Protein AF-0000000076601749 (afdb_homodimer)

Structure (mmCIF, N/CA/C/O backbone):
data_AF-0000000076601749-model_v1
#
loop_
_entity.id
_entity.type
_entity.pdbx_description
1 polymer 'Carbohydrate kinase'
#
loop_
_atom_site.group_PDB
_atom_site.id
_atom_site.type_symbol
_atom_site.label_atom_id
_atom_site.label_alt_id
_atom_site.label_comp_id
_atom_site.label_asym_id
_atom_site.label_entity_id
_atom_site.label_seq_id
_atom_site.pdbx_PDB_ins_code
_atom_site.Cartn_x
_atom_site.Cartn_y
_atom_site.Cartn_z
_atom_site.occupancy
_atom_site.B_iso_or_equiv
_atom_site.auth_seq_id
_atom_site.auth_comp_id
_atom_site.auth_asym_id
_atom_site.auth_atom_id
_atom_site.pdbx_PDB_model_num
ATOM 1 N N . MET A 1 1 ? 11.117 25.188 12.609 1 96.69 1 MET A N 1
ATOM 2 C CA . MET A 1 1 ? 10.719 23.781 12.547 1 96.69 1 MET A CA 1
ATOM 3 C C . MET A 1 1 ? 10.68 23.297 11.102 1 96.69 1 MET A C 1
ATOM 5 O O . MET A 1 1 ? 10.219 24.016 10.211 1 96.69 1 MET A O 1
ATOM 9 N N . LYS A 1 2 ? 11.211 22.109 10.805 1 98.81 2 LYS A N 1
ATOM 10 C CA . LYS A 1 2 ? 11.086 21.391 9.531 1 98.81 2 LYS A CA 1
ATOM 11 C C . LYS A 1 2 ? 10.062 20.266 9.633 1 98.81 2 LYS A C 1
ATOM 13 O O . LYS A 1 2 ? 10.133 19.438 10.539 1 98.81 2 LYS A O 1
ATOM 18 N N . ILE A 1 3 ? 9.094 20.328 8.664 1 98.94 3 ILE A N 1
ATOM 19 C CA . ILE A 1 3 ? 8.039 19.328 8.758 1 98.94 3 ILE A CA 1
ATOM 20 C C . ILE A 1 3 ? 7.84 18.656 7.402 1 98.94 3 ILE A C 1
ATOM 22 O O . ILE A 1 3 ? 7.895 19.312 6.363 1 98.94 3 ILE A O 1
ATOM 26 N N . ILE A 1 4 ? 7.656 17.359 7.398 1 98.94 4 ILE A N 1
ATOM 27 C CA . ILE A 1 4 ? 7.246 16.578 6.234 1 98.94 4 ILE A CA 1
ATOM 28 C C . ILE A 1 4 ? 5.898 15.914 6.504 1 98.94 4 ILE A C 1
ATOM 30 O O . ILE A 1 4 ? 5.609 15.516 7.633 1 98.94 4 ILE A O 1
ATOM 34 N N . ALA A 1 5 ? 5.066 15.953 5.543 1 98.94 5 ALA A N 1
ATOM 35 C CA . ALA A 1 5 ? 3.826 15.18 5.629 1 98.94 5 ALA A CA 1
ATOM 36 C C . ALA A 1 5 ? 3.789 14.086 4.57 1 98.94 5 ALA A C 1
ATOM 38 O O . ALA A 1 5 ? 4.203 14.297 3.428 1 98.94 5 ALA A O 1
ATOM 39 N N . ILE A 1 6 ? 3.348 12.906 4.941 1 98.94 6 ILE A N 1
ATOM 40 C CA . ILE A 1 6 ? 3.213 11.758 4.051 1 98.94 6 ILE A CA 1
ATOM 41 C C . ILE A 1 6 ? 1.777 11.242 4.09 1 98.94 6 ILE A C 1
ATOM 43 O O . ILE A 1 6 ? 1.302 10.789 5.137 1 98.94 6 ILE A O 1
ATOM 47 N N . GLY A 1 7 ? 1.11 11.367 2.955 1 98.62 7 GLY A N 1
ATOM 48 C CA . GLY A 1 7 ? -0.257 10.875 3.008 1 98.62 7 GLY A CA 1
ATOM 49 C C . GLY A 1 7 ? -1.151 11.477 1.942 1 98.62 7 GLY A C 1
ATOM 50 O O . GLY A 1 7 ? -0.803 11.484 0.76 1 98.62 7 GLY A O 1
ATOM 51 N N . ASP A 1 8 ? -2.312 12.039 2.314 1 98.44 8 ASP A N 1
ATOM 52 C CA . ASP A 1 8 ? -3.42 12.242 1.386 1 98.44 8 ASP A CA 1
ATOM 53 C C . ASP A 1 8 ? -3.389 13.648 0.792 1 98.44 8 ASP A C 1
ATOM 55 O O . ASP A 1 8 ? -2.934 14.594 1.441 1 98.44 8 ASP A O 1
ATOM 59 N N . ASN A 1 9 ? -3.844 13.789 -0.402 1 98.62 9 ASN A N 1
ATOM 60 C CA . ASN A 1 9 ? -4.266 14.992 -1.105 1 98.62 9 ASN A CA 1
ATOM 61 C C . ASN A 1 9 ? -5.578 14.773 -1.853 1 98.62 9 ASN A C 1
ATOM 63 O O . ASN A 1 9 ? -5.824 13.688 -2.379 1 98.62 9 ASN A O 1
ATOM 67 N N . VAL A 1 10 ? -6.426 15.742 -1.809 1 98.12 10 VAL A N 1
ATOM 68 C CA . VAL A 1 10 ? -7.707 15.711 -2.51 1 98.12 10 VAL A CA 1
ATOM 69 C C . VAL A 1 10 ? -8.039 17.094 -3.047 1 98.12 10 VAL A C 1
ATOM 71 O O . VAL A 1 10 ? -7.297 18.062 -2.801 1 98.12 10 VAL A O 1
ATOM 74 N N . VAL A 1 11 ? -9.055 17.188 -3.836 1 97.88 11 VAL A N 1
ATOM 75 C CA . VAL A 1 11 ? -9.711 18.469 -4.102 1 97.88 11 VAL A CA 1
ATOM 76 C C . VAL A 1 11 ? -11.141 18.438 -3.568 1 97.88 11 VAL A C 1
ATOM 78 O O . VAL A 1 11 ? -11.898 17.5 -3.863 1 97.88 11 VAL A O 1
ATOM 81 N N . ASP A 1 12 ? -11.414 19.375 -2.781 1 96.69 12 ASP A N 1
ATOM 82 C CA . ASP A 1 12 ? -12.766 19.5 -2.25 1 96.69 12 ASP A CA 1
ATOM 83 C C . ASP A 1 12 ? -13.688 20.203 -3.252 1 96.69 12 ASP A C 1
ATOM 85 O O . ASP A 1 12 ? -13.492 21.375 -3.57 1 96.69 12 ASP A O 1
ATOM 89 N N . CYS A 1 13 ? -14.711 19.516 -3.699 1 97.06 13 CYS A N 1
ATOM 90 C CA . CYS A 1 13 ? -15.594 20.016 -4.746 1 97.06 13 CYS A CA 1
ATOM 91 C C . CYS A 1 13 ? -16.859 20.625 -4.148 1 97.06 13 CYS A C 1
ATOM 93 O O . CYS A 1 13 ? -17.719 19.906 -3.65 1 97.06 13 CYS A O 1
ATOM 95 N N . TYR A 1 14 ? -16.906 21.906 -4.285 1 94.94 14 TYR A N 1
ATOM 96 C CA . TYR A 1 14 ? -18.094 22.641 -3.852 1 94.94 14 TYR A CA 1
ATOM 97 C C . TYR A 1 14 ? -19.125 22.719 -4.965 1 94.94 14 TYR A C 1
ATOM 99 O O . TYR A 1 14 ? -19.062 23.594 -5.828 1 94.94 14 TYR A O 1
ATOM 107 N N . LEU A 1 15 ? -20.156 21.891 -4.816 1 92.88 15 LEU A N 1
ATOM 108 C CA . LEU A 1 15 ? -21.109 21.734 -5.902 1 92.88 15 LEU A CA 1
ATOM 109 C C . LEU A 1 15 ? -21.922 23 -6.113 1 92.88 15 LEU A C 1
ATOM 111 O O . LEU A 1 15 ? -22.219 23.375 -7.25 1 92.88 15 LEU A O 1
ATOM 115 N N . ASP A 1 16 ? -22.281 23.641 -5.055 1 90.44 16 ASP A N 1
ATOM 116 C CA . ASP A 1 16 ? -23.094 24.859 -5.137 1 90.44 16 ASP A CA 1
ATOM 117 C C . ASP A 1 16 ? -22.328 25.984 -5.82 1 90.44 16 ASP A C 1
ATOM 119 O O . ASP A 1 16 ? -22.922 26.844 -6.465 1 90.44 16 ASP A O 1
ATOM 123 N N . GLN A 1 17 ? -21.031 25.953 -5.703 1 93.56 17 GLN A N 1
ATOM 124 C CA . GLN A 1 17 ? -20.188 27 -6.273 1 93.56 17 GLN A CA 1
ATOM 125 C C . GLN A 1 17 ? -19.703 26.625 -7.676 1 93.56 17 GLN A C 1
ATOM 127 O O . GLN A 1 17 ? -19.25 27.484 -8.438 1 93.56 17 GLN A O 1
ATOM 132 N N . GLY A 1 18 ? -19.812 25.328 -7.98 1 95.44 18 GLY A N 1
ATOM 133 C CA . GLY A 1 18 ? -19.203 24.844 -9.211 1 95.44 18 GLY A CA 1
ATOM 134 C C . GLY A 1 18 ? -17.688 24.969 -9.219 1 95.44 18 GLY A C 1
ATOM 135 O O . GLY A 1 18 ? -17.078 25.172 -10.266 1 95.44 18 GLY A O 1
ATOM 136 N N . LYS A 1 19 ? -17.078 24.953 -8.016 1 97.19 19 LYS A N 1
ATOM 137 C CA . LYS A 1 19 ? -15.625 25.109 -7.859 1 97.19 19 LYS A CA 1
ATOM 138 C C . LYS A 1 19 ? -15.055 24.016 -6.957 1 97.19 19 LYS A C 1
ATOM 140 O O . LYS A 1 19 ? -15.797 23.375 -6.207 1 97.19 19 LYS A O 1
ATOM 145 N N . TYR A 1 20 ? -13.805 23.781 -7.195 1 97.75 20 TYR A N 1
ATOM 146 C CA . TYR A 1 20 ? -13.102 22.938 -6.242 1 97.75 20 TYR A CA 1
ATOM 147 C C . TYR A 1 20 ? -11.859 23.641 -5.695 1 97.75 20 TYR A C 1
ATOM 149 O O . TYR A 1 20 ? -11.359 24.578 -6.309 1 97.75 20 TYR A O 1
ATOM 157 N N . TYR A 1 21 ? -11.453 23.203 -4.496 1 98 21 TYR A N 1
ATOM 158 C CA . TYR A 1 21 ? -10.297 23.734 -3.777 1 98 21 TYR A CA 1
ATOM 159 C C . TYR A 1 21 ? -9.32 22.609 -3.43 1 98 21 TYR A C 1
ATOM 161 O O . TYR A 1 21 ? -9.727 21.516 -3.043 1 98 21 TYR A O 1
ATOM 169 N N . PRO A 1 22 ? -7.973 22.891 -3.619 1 98.44 22 PRO A N 1
ATOM 170 C CA . PRO A 1 22 ? -7.012 21.891 -3.135 1 98.44 22 PRO A CA 1
ATOM 171 C C . PRO A 1 22 ? -7.16 21.609 -1.643 1 98.44 22 PRO A C 1
ATOM 173 O O . PRO A 1 22 ? -7.465 22.516 -0.863 1 98.44 22 PRO A O 1
ATOM 176 N N . GLY A 1 23 ? -6.953 20.328 -1.309 1 97.69 23 GLY A N 1
ATOM 177 C CA . GLY A 1 23 ? -7.098 19.938 0.087 1 97.69 23 GLY A CA 1
ATOM 178 C C . GLY A 1 23 ? -6.469 18.609 0.409 1 97.69 23 GLY A C 1
ATOM 179 O O . GLY A 1 23 ? -5.523 18.172 -0.263 1 97.69 23 GLY A O 1
ATOM 180 N N . GLY A 1 24 ? -7.055 17.984 1.47 1 97.56 24 GLY A N 1
ATOM 181 C CA . GLY A 1 24 ? -6.449 16.828 2.115 1 97.56 24 GLY A CA 1
ATOM 182 C C . GLY A 1 24 ? -5.77 17.172 3.428 1 97.56 24 GLY A C 1
ATOM 183 O O . GLY A 1 24 ? -5.137 18.219 3.553 1 97.56 24 GLY A O 1
ATOM 184 N N . ASN A 1 25 ? -5.902 16.25 4.316 1 98.38 25 ASN A N 1
ATOM 185 C CA . ASN A 1 25 ? -5.395 16.531 5.656 1 98.38 25 ASN A CA 1
ATOM 186 C C . ASN A 1 25 ? -3.898 16.828 5.637 1 98.38 25 ASN A C 1
ATOM 188 O O . ASN A 1 25 ? -3.455 17.859 6.16 1 98.38 25 ASN A O 1
ATOM 192 N N . CYS A 1 26 ? -3.102 16 5.027 1 98.81 26 CYS A N 1
ATOM 193 C CA . CYS A 1 26 ? -1.65 16.141 5.023 1 98.81 26 CYS A CA 1
ATOM 194 C C . CYS A 1 26 ? -1.231 17.422 4.305 1 98.81 26 CYS A C 1
ATOM 196 O O . CYS A 1 26 ? -0.406 18.188 4.812 1 98.81 26 CYS A O 1
ATOM 198 N N . VAL A 1 27 ? -1.829 17.656 3.17 1 98.75 27 VAL A N 1
ATOM 199 C CA . VAL A 1 27 ? -1.495 18.844 2.389 1 98.75 27 VAL A CA 1
ATOM 200 C C . VAL A 1 27 ? -1.948 20.094 3.131 1 98.75 27 VAL A C 1
ATOM 202 O O . VAL A 1 27 ? -1.205 21.078 3.219 1 98.75 27 VAL A O 1
ATOM 205 N N . ASN A 1 28 ? -3.127 20.078 3.676 1 98.69 28 ASN A N 1
ATOM 206 C CA . ASN A 1 28 ? -3.633 21.203 4.441 1 98.69 28 ASN A CA 1
ATOM 207 C C . ASN A 1 28 ? -2.695 21.562 5.59 1 98.69 28 ASN A C 1
ATOM 209 O O . ASN A 1 28 ? -2.369 22.734 5.789 1 98.69 28 ASN A O 1
ATOM 213 N N . VAL A 1 29 ? -2.279 20.562 6.32 1 98.88 29 VAL A N 1
ATOM 214 C CA . VAL A 1 29 ? -1.405 20.812 7.465 1 98.88 29 VAL A CA 1
ATOM 215 C C . VAL A 1 29 ? -0.079 21.391 6.984 1 98.88 29 VAL A C 1
ATOM 217 O O . VAL A 1 29 ? 0.425 22.359 7.562 1 98.88 29 VAL A O 1
ATOM 220 N N . LEU A 1 30 ? 0.456 20.891 5.914 1 98.81 30 LEU A N 1
ATOM 221 C CA . LEU A 1 30 ? 1.753 21.344 5.426 1 98.81 30 LEU A CA 1
ATOM 222 C C . LEU A 1 30 ? 1.688 22.797 4.98 1 98.81 30 LEU A C 1
ATOM 224 O O . LEU A 1 30 ? 2.549 23.609 5.348 1 98.81 30 LEU A O 1
ATOM 228 N N . VAL A 1 31 ? 0.697 23.109 4.168 1 98.81 31 VAL A N 1
ATOM 229 C CA . VAL A 1 31 ? 0.563 24.469 3.654 1 98.81 31 VAL A CA 1
ATOM 230 C C . VAL A 1 31 ? 0.392 25.453 4.812 1 98.81 31 VAL A C 1
ATOM 232 O O . VAL A 1 31 ? 1.026 26.516 4.84 1 98.81 31 VAL A O 1
ATOM 235 N N . ASN A 1 32 ? -0.416 25.078 5.77 1 98.81 32 ASN A N 1
ATOM 236 C CA . ASN A 1 32 ? -0.654 25.969 6.906 1 98.81 32 ASN A CA 1
ATOM 237 C C . ASN A 1 32 ? 0.567 26.047 7.816 1 98.81 32 ASN A C 1
ATOM 239 O O . ASN A 1 32 ? 0.817 27.094 8.43 1 98.81 32 ASN A O 1
ATOM 243 N N . CYS A 1 33 ? 1.36 24.984 7.898 1 98.88 33 CYS A N 1
ATOM 244 C CA . CYS A 1 33 ? 2.635 25.094 8.602 1 98.88 33 CYS A CA 1
ATOM 245 C C . CYS A 1 33 ? 3.549 26.094 7.922 1 98.88 33 CYS A C 1
ATOM 247 O O . CYS A 1 33 ? 4.184 26.922 8.586 1 98.88 33 CYS A O 1
ATOM 249 N N . LYS A 1 34 ? 3.6 25.984 6.641 1 98.62 34 LYS A N 1
ATOM 250 C CA . LYS A 1 34 ? 4.418 26.938 5.891 1 98.62 34 LYS A CA 1
ATOM 251 C C . LYS A 1 34 ? 3.975 28.359 6.152 1 98.62 34 LYS A C 1
ATOM 253 O O . LYS A 1 34 ? 4.801 29.234 6.457 1 98.62 34 LYS A O 1
ATOM 258 N N . ARG A 1 35 ? 2.715 28.625 6.133 1 98.31 35 ARG A N 1
ATOM 259 C CA . ARG A 1 35 ? 2.145 29.953 6.371 1 98.31 35 ARG A CA 1
ATOM 260 C C . ARG A 1 35 ? 2.385 30.391 7.809 1 98.31 35 ARG A C 1
ATOM 262 O O . ARG A 1 35 ? 2.385 31.594 8.102 1 98.31 35 ARG A O 1
ATOM 269 N N . SER A 1 36 ? 2.596 29.422 8.641 1 98.31 36 SER A N 1
ATOM 270 C CA . SER A 1 36 ? 2.758 29.703 10.062 1 98.31 36 SER A CA 1
ATOM 271 C C . SER A 1 36 ? 4.23 29.859 10.43 1 98.31 36 SER A C 1
ATOM 273 O O . SER A 1 36 ? 4.566 30.031 11.609 1 98.31 36 SER A O 1
ATOM 275 N N . GLY A 1 37 ? 5.074 29.688 9.453 1 98 37 GLY A N 1
ATOM 276 C CA . GLY A 1 37 ? 6.465 30.031 9.711 1 98 37 GLY A CA 1
ATOM 277 C C . GLY A 1 37 ? 7.379 28.828 9.758 1 98 37 GLY A C 1
ATOM 278 O O . GLY A 1 37 ? 8.523 28.922 10.195 1 98 37 GLY A O 1
ATOM 279 N N . ALA A 1 38 ? 6.91 27.672 9.312 1 98.62 38 ALA A N 1
ATOM 280 C CA . ALA A 1 38 ? 7.805 26.516 9.219 1 98.62 38 ALA A CA 1
ATOM 281 C C . ALA A 1 38 ? 8.992 26.812 8.305 1 98.62 38 ALA A C 1
ATOM 283 O O . ALA A 1 38 ? 8.836 27.453 7.262 1 98.62 38 ALA A O 1
ATOM 284 N N . GLU A 1 39 ? 10.164 26.375 8.688 1 98.31 39 GLU A N 1
ATOM 285 C CA . GLU A 1 39 ? 11.391 26.625 7.945 1 98.31 39 GLU A CA 1
ATOM 286 C C . GLU A 1 39 ? 11.414 25.859 6.633 1 98.31 39 GLU A C 1
ATOM 288 O O . GLU A 1 39 ? 11.867 26.375 5.609 1 98.31 39 GLU A O 1
ATOM 293 N N . GLU A 1 40 ? 10.953 24.672 6.707 1 98.44 40 GLU A N 1
ATOM 294 C CA . GLU A 1 40 ? 10.945 23.766 5.555 1 98.44 40 GLU A CA 1
ATOM 295 C C . GLU A 1 40 ? 9.75 22.828 5.59 1 98.44 40 GLU A C 1
ATOM 297 O O . GLU A 1 40 ? 9.367 22.344 6.656 1 98.44 40 GLU A O 1
ATOM 302 N N . THR A 1 41 ? 9.141 22.703 4.445 1 98.75 41 THR A N 1
ATOM 303 C CA . THR A 1 41 ? 8.023 21.781 4.297 1 98.75 41 THR A CA 1
ATOM 304 C C . THR A 1 41 ? 8.242 20.875 3.092 1 98.75 41 THR A C 1
ATOM 306 O O . THR A 1 41 ? 8.773 21.297 2.066 1 98.75 41 THR A O 1
ATOM 309 N N . SER A 1 42 ? 7.848 19.578 3.229 1 98.88 42 SER A N 1
ATOM 310 C CA . SER A 1 42 ? 7.926 18.609 2.143 1 98.88 42 SER A CA 1
ATOM 311 C C . SER A 1 42 ? 6.75 17.641 2.178 1 98.88 42 SER A C 1
ATOM 313 O O . SER A 1 42 ? 6.258 17.281 3.254 1 98.88 42 SER A O 1
ATOM 315 N N . TYR A 1 43 ? 6.352 17.281 1.006 1 98.88 43 TYR A N 1
ATOM 316 C CA . TYR A 1 43 ? 5.18 16.422 0.876 1 98.88 43 TYR A CA 1
ATOM 317 C C . TYR A 1 43 ? 5.52 15.148 0.106 1 98.88 43 TYR A C 1
ATOM 319 O O . TYR A 1 43 ? 6.191 15.203 -0.926 1 98.88 43 TYR A O 1
ATOM 327 N N . ILE A 1 44 ? 5.16 13.992 0.646 1 98.88 44 ILE A N 1
ATOM 328 C CA . ILE A 1 44 ? 5.156 12.727 -0.08 1 98.88 44 ILE A CA 1
ATOM 329 C C . ILE A 1 44 ? 3.734 12.18 -0.15 1 98.88 44 ILE A C 1
ATOM 331 O O . ILE A 1 44 ? 3.105 11.93 0.882 1 98.88 44 ILE A O 1
ATOM 335 N N . GLY A 1 45 ? 3.209 12.047 -1.257 1 98.75 45 GLY A N 1
ATOM 336 C CA . GLY A 1 45 ? 1.881 11.5 -1.482 1 98.75 45 GLY A CA 1
ATOM 337 C C . GLY A 1 45 ? 1.716 10.883 -2.859 1 98.75 45 GLY A C 1
ATOM 338 O O . GLY A 1 45 ? 2.701 10.523 -3.506 1 98.75 45 GLY A O 1
ATOM 339 N N . ASN A 1 46 ? 0.474 10.555 -3.209 1 98.75 46 ASN A N 1
ATOM 340 C CA . ASN A 1 46 ? 0.105 10.031 -4.523 1 98.75 46 ASN A CA 1
ATOM 341 C C . ASN A 1 46 ? -0.669 11.07 -5.336 1 98.75 46 ASN A C 1
ATOM 343 O O . ASN A 1 46 ? -1.755 11.492 -4.938 1 98.75 46 ASN A O 1
ATOM 347 N N . PHE A 1 47 ? -0.098 11.492 -6.473 1 98.88 47 PHE A N 1
ATOM 348 C CA . PHE A 1 47 ? -0.836 12.328 -7.41 1 98.88 47 PHE A CA 1
ATOM 349 C C . PHE A 1 47 ? -1.427 11.484 -8.539 1 98.88 47 PHE A C 1
ATOM 351 O O . PHE A 1 47 ? -0.787 10.555 -9.023 1 98.88 47 PHE A O 1
ATOM 358 N N . ALA A 1 48 ? -2.652 11.82 -8.922 1 98.81 48 ALA A N 1
ATOM 359 C CA . ALA A 1 48 ? -3.248 11.234 -10.117 1 98.81 48 ALA A CA 1
ATOM 360 C C . ALA A 1 48 ? -2.701 11.898 -11.383 1 98.81 48 ALA A C 1
ATOM 362 O O . ALA A 1 48 ? -1.746 12.68 -11.32 1 98.81 48 ALA A O 1
ATOM 363 N N . THR A 1 49 ? -3.215 11.531 -12.531 1 98.75 49 THR A N 1
ATOM 364 C CA . THR A 1 49 ? -2.775 12.094 -13.805 1 98.75 49 THR A CA 1
ATOM 365 C C . THR A 1 49 ? -3.834 13.039 -14.367 1 98.75 49 THR A C 1
ATOM 367 O O . THR A 1 49 ? -3.811 13.367 -15.555 1 98.75 49 THR A O 1
ATOM 370 N N . ASP A 1 50 ? -4.723 13.508 -13.562 1 98.5 50 ASP A N 1
ATOM 371 C CA . ASP A 1 50 ? -5.816 14.336 -14.055 1 98.5 50 ASP A CA 1
ATOM 372 C C . ASP A 1 50 ? -5.539 15.82 -13.797 1 98.5 50 ASP A C 1
ATOM 374 O O . ASP A 1 50 ? -4.48 16.172 -13.273 1 98.5 50 ASP A O 1
ATOM 378 N N . ASP A 1 51 ? -6.48 16.703 -14.242 1 98.31 51 ASP A N 1
ATOM 379 C CA . ASP A 1 51 ? -6.332 18.141 -14.117 1 98.31 51 ASP A CA 1
ATOM 380 C C . ASP A 1 51 ? -6.332 18.578 -12.648 1 98.31 51 ASP A C 1
ATOM 382 O O . ASP A 1 51 ? -5.664 19.547 -12.281 1 98.31 51 ASP A O 1
ATOM 386 N N . LYS A 1 52 ? -7.023 17.906 -11.844 1 98.69 52 LYS A N 1
ATOM 387 C CA . LYS A 1 52 ? -7.078 18.234 -10.43 1 98.69 52 LYS A CA 1
ATOM 388 C C . LYS A 1 52 ? -5.719 18.031 -9.766 1 98.69 52 LYS A C 1
ATOM 390 O O . LYS A 1 52 ? -5.305 18.844 -8.93 1 98.69 52 LYS A O 1
ATOM 395 N N . ALA A 1 53 ? -5.066 16.984 -10.164 1 98.81 53 ALA A N 1
ATOM 396 C CA . ALA A 1 53 ? -3.715 16.75 -9.664 1 98.81 53 ALA A CA 1
ATOM 397 C C . ALA A 1 53 ? -2.77 17.859 -10.109 1 98.81 53 ALA A C 1
ATOM 399 O O . ALA A 1 53 ? -1.916 18.312 -9.336 1 98.81 53 ALA A O 1
ATOM 400 N N . GLN A 1 54 ? -2.926 18.281 -11.312 1 98.69 54 GLN A N 1
ATOM 401 C CA . GLN A 1 54 ? -2.094 19.359 -11.82 1 98.69 54 GLN A CA 1
ATOM 402 C C . GLN A 1 54 ? -2.338 20.656 -11.031 1 98.69 54 GLN A C 1
ATOM 404 O O . GLN A 1 54 ? -1.396 21.391 -10.734 1 98.69 54 GLN A O 1
ATOM 409 N N . HIS A 1 55 ? -3.566 20.922 -10.734 1 98.75 55 HIS A N 1
ATOM 410 C CA . HIS A 1 55 ? -3.902 22.109 -9.961 1 98.75 55 HIS A CA 1
ATOM 411 C C . HIS A 1 55 ? -3.336 22.016 -8.547 1 98.75 55 HIS A C 1
ATOM 413 O O . HIS A 1 55 ? -2.865 23.016 -8 1 98.75 55 HIS A O 1
ATOM 419 N N . LEU A 1 56 ? -3.398 20.828 -7.93 1 98.81 56 LEU A N 1
ATOM 420 C CA . LEU A 1 56 ? -2.803 20.609 -6.613 1 98.81 56 LEU A CA 1
ATOM 421 C C . LEU A 1 56 ? -1.31 20.922 -6.637 1 98.81 56 LEU A C 1
ATOM 423 O O . LEU A 1 56 ? -0.799 21.609 -5.75 1 98.81 56 LEU A O 1
ATOM 427 N N . LYS A 1 57 ? -0.627 20.438 -7.641 1 98.81 57 LYS A N 1
ATOM 428 C CA . LYS A 1 57 ? 0.807 20.672 -7.781 1 98.81 57 LYS A CA 1
ATOM 429 C C . LYS A 1 57 ? 1.107 22.156 -7.957 1 98.81 57 LYS A C 1
ATOM 431 O O . LYS A 1 57 ? 2.055 22.672 -7.363 1 98.81 57 LYS A O 1
ATOM 436 N N . TYR A 1 58 ? 0.287 22.766 -8.789 1 98.75 58 TYR A N 1
ATOM 437 C CA . TYR A 1 58 ? 0.417 24.203 -8.977 1 98.75 58 TYR A CA 1
ATOM 438 C C . TYR A 1 58 ? 0.291 24.953 -7.652 1 98.75 58 TYR A C 1
ATOM 440 O O . TYR A 1 58 ? 1.145 25.766 -7.312 1 98.75 58 TYR A O 1
ATOM 448 N N . ALA A 1 59 ? -0.729 24.672 -6.891 1 98.81 59 ALA A N 1
ATOM 449 C CA . ALA A 1 59 ? -0.998 25.344 -5.629 1 98.81 59 ALA A CA 1
ATOM 450 C C . ALA A 1 59 ? 0.125 25.109 -4.625 1 98.81 59 ALA A C 1
ATOM 452 O O . ALA A 1 59 ? 0.545 26.031 -3.916 1 98.81 59 ALA A O 1
ATOM 453 N N . LEU A 1 60 ? 0.606 23.875 -4.57 1 98.81 60 LEU A N 1
ATOM 454 C CA . LEU A 1 60 ? 1.703 23.547 -3.666 1 98.81 60 LEU A CA 1
ATOM 455 C C . LEU A 1 60 ? 2.963 24.328 -4.039 1 98.81 60 LEU A C 1
ATOM 457 O O . LEU A 1 60 ? 3.689 24.797 -3.158 1 98.81 60 LEU A O 1
ATOM 461 N N . THR A 1 61 ? 3.17 24.406 -5.324 1 98.75 61 THR A N 1
ATOM 462 C CA . THR A 1 61 ? 4.316 25.172 -5.801 1 98.75 61 THR A CA 1
ATOM 463 C C . THR A 1 61 ? 4.199 26.641 -5.379 1 98.75 61 THR A C 1
ATOM 465 O O . THR A 1 61 ? 5.164 27.234 -4.895 1 98.75 61 THR A O 1
ATOM 468 N N . GLU A 1 62 ? 3.033 27.25 -5.52 1 98.56 62 GLU A N 1
ATOM 469 C CA . GLU A 1 62 ? 2.793 28.641 -5.133 1 98.56 62 GLU A CA 1
ATOM 470 C C . GLU A 1 62 ? 3.014 28.844 -3.637 1 98.56 62 GLU A C 1
ATOM 472 O O . GLU A 1 62 ? 3.463 29.906 -3.207 1 98.56 62 GLU A O 1
ATOM 477 N N . GLU A 1 63 ? 2.785 27.812 -2.883 1 98.5 63 GLU A N 1
ATOM 478 C CA . GLU A 1 63 ? 2.883 27.891 -1.43 1 98.5 63 GLU A CA 1
ATOM 479 C C . GLU A 1 63 ? 4.285 27.531 -0.947 1 98.5 63 GLU A C 1
ATOM 481 O O . GLU A 1 63 ? 4.574 27.609 0.247 1 98.5 63 GLU A O 1
ATOM 486 N N . GLY A 1 64 ? 5.113 27.094 -1.839 1 98.19 64 GLY A N 1
ATOM 487 C CA . GLY A 1 64 ? 6.492 26.781 -1.499 1 98.19 64 GLY A CA 1
ATOM 488 C C . GLY A 1 64 ? 6.648 25.438 -0.803 1 98.19 64 GLY A C 1
ATOM 489 O O . GLY A 1 64 ? 7.539 25.266 0.036 1 98.19 64 GLY A O 1
ATOM 490 N N . VAL A 1 65 ? 5.797 24.5 -1.044 1 98.62 65 VAL A N 1
ATOM 491 C CA . VAL A 1 65 ? 5.891 23.156 -0.488 1 98.62 65 VAL A CA 1
ATOM 492 C C . VAL A 1 65 ? 6.539 22.219 -1.505 1 98.62 65 VAL A C 1
ATOM 494 O O . VAL A 1 65 ? 6.07 22.094 -2.639 1 98.62 65 VAL A O 1
ATOM 497 N N . ALA A 1 66 ? 7.617 21.578 -1.084 1 98.44 66 ALA A N 1
ATOM 498 C CA . ALA A 1 66 ? 8.305 20.625 -1.962 1 98.44 66 ALA A CA 1
ATOM 499 C C . ALA A 1 66 ? 7.531 19.312 -2.061 1 98.44 66 ALA A C 1
ATOM 501 O O . ALA A 1 66 ? 6.914 18.875 -1.088 1 98.44 66 ALA A O 1
ATOM 502 N N . PHE A 1 67 ? 7.523 18.719 -3.227 1 98.62 67 PHE A N 1
ATOM 503 C CA . PHE A 1 67 ? 6.848 17.438 -3.385 1 98.62 67 PHE A CA 1
ATOM 504 C C . PHE A 1 67 ? 7.562 16.562 -4.41 1 98.62 67 PHE A C 1
ATOM 506 O O . PHE A 1 67 ? 6.922 15.852 -5.18 1 98.62 67 PHE A O 1
ATOM 513 N N . ASP A 1 68 ? 8.828 16.531 -4.445 1 97.38 68 ASP A N 1
ATOM 514 C CA . ASP A 1 68 ? 9.656 15.891 -5.469 1 97.38 68 ASP A CA 1
ATOM 515 C C . ASP A 1 68 ? 9.664 14.367 -5.301 1 97.38 68 ASP A C 1
ATOM 517 O O . ASP A 1 68 ? 10.062 13.641 -6.211 1 97.38 68 ASP A O 1
ATOM 521 N N . ARG A 1 69 ? 9.219 13.875 -4.184 1 97.75 69 ARG A N 1
ATOM 522 C CA . ARG A 1 69 ? 9.32 12.445 -3.902 1 97.75 69 ARG A CA 1
ATOM 523 C C . ARG A 1 69 ? 7.945 11.781 -3.941 1 97.75 69 ARG A C 1
ATOM 525 O O . ARG A 1 69 ? 7.785 10.641 -3.496 1 97.75 69 ARG A O 1
ATOM 532 N N . THR A 1 70 ? 6.973 12.516 -4.453 1 98.69 70 THR A N 1
ATOM 533 C CA . THR A 1 70 ? 5.621 11.977 -4.555 1 98.69 70 THR A CA 1
ATOM 534 C C . THR A 1 70 ? 5.531 10.945 -5.68 1 98.69 70 THR A C 1
ATOM 536 O O . THR A 1 70 ? 6.418 10.875 -6.535 1 98.69 70 THR A O 1
ATOM 539 N N . ARG A 1 71 ? 4.547 10.102 -5.609 1 98.75 71 ARG A N 1
ATOM 540 C CA . ARG A 1 71 ? 4.23 9.156 -6.68 1 98.75 71 ARG A CA 1
ATOM 541 C C . ARG A 1 71 ? 3.158 9.727 -7.605 1 98.75 71 ARG A C 1
ATOM 543 O O . ARG A 1 71 ? 2.293 10.484 -7.168 1 98.75 71 ARG A O 1
ATOM 550 N N . VAL A 1 72 ? 3.283 9.383 -8.844 1 98.88 72 VAL A N 1
ATOM 551 C CA . VAL A 1 72 ? 2.234 9.672 -9.82 1 98.88 72 VAL A CA 1
ATOM 552 C C . VAL A 1 72 ? 1.597 8.367 -10.289 1 98.88 72 VAL A C 1
ATOM 554 O O . VAL A 1 72 ? 2.283 7.484 -10.812 1 98.88 72 VAL A O 1
ATOM 557 N N . VAL A 1 73 ? 0.344 8.203 -10.086 1 98.88 73 VAL A N 1
ATOM 558 C CA . VAL A 1 73 ? -0.428 7.004 -10.406 1 98.88 73 VAL A CA 1
ATOM 559 C C . VAL A 1 73 ? -1.516 7.352 -11.422 1 98.88 73 VAL A C 1
ATOM 561 O O . VAL A 1 73 ? -2.229 8.344 -11.266 1 98.88 73 VAL A O 1
ATOM 564 N N . GLU A 1 74 ? -1.612 6.527 -12.477 1 98.81 74 GLU A N 1
ATOM 565 C CA . GLU A 1 74 ? -2.664 6.754 -13.461 1 98.81 74 GLU A CA 1
ATOM 566 C C . GLU A 1 74 ? -4.047 6.645 -12.828 1 98.81 74 GLU A C 1
ATOM 568 O O . GLU A 1 74 ? -4.352 5.66 -12.156 1 98.81 74 GLU A O 1
ATOM 573 N N . GLY A 1 75 ? -4.863 7.68 -13.078 1 98.69 75 GLY A N 1
ATOM 574 C CA . GLY A 1 75 ? -6.211 7.66 -12.531 1 98.69 75 GLY A CA 1
ATOM 575 C C . GLY A 1 75 ? -6.719 9.039 -12.156 1 98.69 75 GLY A C 1
ATOM 576 O O . GLY A 1 75 ? -6.293 10.039 -12.734 1 98.69 75 GLY A O 1
ATOM 577 N N . ILE A 1 76 ? -7.715 9.086 -11.227 1 98.62 76 ILE A N 1
ATOM 578 C CA . ILE A 1 76 ? -8.367 10.344 -10.859 1 98.62 76 ILE A CA 1
ATOM 579 C C . ILE A 1 76 ? -8.039 10.688 -9.406 1 98.62 76 ILE A C 1
ATOM 581 O O . ILE A 1 76 ? -7.809 9.797 -8.586 1 98.62 76 ILE A O 1
ATOM 585 N N . SER A 1 77 ? -7.98 11.953 -9.133 1 98.5 77 SER A N 1
ATOM 586 C CA . SER A 1 77 ? -7.699 12.469 -7.801 1 98.5 77 SER A CA 1
ATOM 587 C C . SER A 1 77 ? -8.875 12.234 -6.859 1 98.5 77 SER A C 1
ATOM 589 O O . SER A 1 77 ? -10.016 12.102 -7.305 1 98.5 77 SER A O 1
ATOM 591 N N . GLY A 1 78 ? -8.523 12.086 -5.578 1 97.75 78 GLY A N 1
ATOM 592 C CA . GLY A 1 78 ? -9.602 12.203 -4.609 1 97.75 78 GLY A CA 1
ATOM 593 C C . GLY A 1 78 ? -10.375 13.5 -4.746 1 97.75 78 GLY A C 1
ATOM 594 O O . GLY A 1 78 ? -9.789 14.578 -4.891 1 97.75 78 GLY A O 1
ATOM 595 N N . GLN A 1 79 ? -11.672 13.43 -4.703 1 97.38 79 GLN A N 1
ATOM 596 C CA . GLN A 1 79 ? -12.508 14.602 -4.949 1 97.38 79 GLN A CA 1
ATOM 597 C C . GLN A 1 79 ? -13.812 14.523 -4.172 1 97.38 79 GLN A C 1
ATOM 599 O O . GLN A 1 79 ? -14.891 14.453 -4.762 1 97.38 79 GLN A O 1
ATOM 604 N N . PRO A 1 80 ? -13.625 14.578 -2.855 1 96.12 80 PRO A N 1
ATOM 605 C CA . PRO A 1 80 ? -14.867 14.641 -2.076 1 96.12 80 PRO A CA 1
ATOM 606 C C . PRO A 1 80 ? -15.742 15.828 -2.461 1 96.12 80 PRO A C 1
ATOM 608 O O . PRO A 1 80 ? -15.234 16.859 -2.912 1 96.12 80 PRO A O 1
ATOM 611 N N . LYS A 1 81 ? -17.078 15.633 -2.318 1 94.88 81 LYS A N 1
ATOM 612 C CA . LYS A 1 81 ? -18.047 16.672 -2.676 1 94.88 81 LYS A CA 1
ATOM 613 C C . LYS A 1 81 ? -18.672 17.297 -1.431 1 94.88 81 LYS A C 1
ATOM 615 O O . LYS A 1 81 ? -18.859 16.609 -0.419 1 94.88 81 LYS A O 1
ATOM 620 N N . VAL A 1 82 ? -18.75 18.469 -1.547 1 90.69 82 VAL A N 1
ATOM 621 C CA . VAL A 1 82 ? -19.391 19.266 -0.5 1 90.69 82 VAL A CA 1
ATOM 622 C C . VAL A 1 82 ? -20.641 19.938 -1.056 1 90.69 82 VAL A C 1
ATOM 624 O O . VAL A 1 82 ? -20.609 20.516 -2.148 1 90.69 82 VAL A O 1
ATOM 627 N N . ASN A 1 83 ? -21.703 19.734 -0.405 1 86.75 83 ASN A N 1
ATOM 628 C CA . ASN A 1 83 ? -22.953 20.375 -0.82 1 86.75 83 ASN A CA 1
ATOM 629 C C . ASN A 1 83 ? -23.609 21.125 0.332 1 86.75 83 ASN A C 1
ATOM 631 O O . ASN A 1 83 ? -23.203 20.984 1.485 1 86.75 83 ASN A O 1
ATOM 635 N N . LEU A 1 84 ? -24.484 22 0.044 1 79.62 84 LEU A N 1
ATOM 636 C CA . LEU A 1 84 ? -25.312 22.703 1.023 1 79.62 84 LEU A CA 1
ATOM 637 C C . LEU A 1 84 ? -26.656 22 1.214 1 79.62 84 LEU A C 1
ATOM 639 O O . LEU A 1 84 ? -27.25 21.531 0.247 1 79.62 84 LEU A O 1
ATOM 643 N N . THR A 1 85 ? -26.922 21.844 2.527 1 76.88 85 THR A N 1
ATOM 644 C CA . THR A 1 85 ? -28.281 21.391 2.789 1 76.88 85 THR A CA 1
ATOM 645 C C . THR A 1 85 ? -29.297 22.484 2.434 1 76.88 85 THR A C 1
ATOM 647 O O . THR A 1 85 ? -28.922 23.609 2.111 1 76.88 85 THR A O 1
ATOM 650 N N . GLU A 1 86 ? -30.453 21.969 2.479 1 76.94 86 GLU A N 1
ATOM 651 C CA . GLU A 1 86 ? -31.531 22.938 2.23 1 76.94 86 GLU A CA 1
ATOM 652 C C . GLU A 1 86 ? -31.469 24.109 3.207 1 76.94 86 GLU A C 1
ATOM 654 O O . GLU A 1 86 ? -31.844 25.219 2.863 1 76.94 86 GLU A O 1
ATOM 659 N N . ASP A 1 87 ? -30.953 23.859 4.348 1 76.56 87 ASP A N 1
ATOM 660 C CA . ASP A 1 87 ? -30.859 24.891 5.391 1 76.56 87 ASP A CA 1
ATOM 661 C C . ASP A 1 87 ? -29.562 25.672 5.281 1 76.56 87 ASP A C 1
ATOM 663 O O . ASP A 1 87 ? -29.297 26.562 6.086 1 76.56 87 ASP A O 1
ATOM 667 N N . GLY A 1 88 ? -28.797 25.312 4.355 1 69.12 88 GLY A N 1
ATOM 668 C CA . GLY A 1 88 ? -27.562 26.062 4.133 1 69.12 88 GLY A CA 1
ATOM 669 C C . GLY A 1 88 ? -26.359 25.469 4.84 1 69.12 88 GLY A C 1
ATOM 670 O O . GLY A 1 88 ? -25.297 26.078 4.875 1 69.12 88 GLY A O 1
ATOM 671 N N . ASP A 1 89 ? -26.625 24.312 5.371 1 70.06 89 ASP A N 1
ATOM 672 C CA . ASP A 1 89 ? -25.516 23.688 6.078 1 70.06 89 ASP A CA 1
ATOM 673 C C . ASP A 1 89 ? -24.641 22.859 5.125 1 70.06 89 ASP A C 1
ATOM 675 O O . ASP A 1 89 ? -25.156 22.188 4.227 1 70.06 89 ASP A O 1
ATOM 679 N N . ARG A 1 90 ? -23.375 22.984 5.281 1 74.31 90 ARG A N 1
ATOM 680 C CA . ARG A 1 90 ? -22.453 22.219 4.445 1 74.31 90 ARG A CA 1
ATOM 681 C C . ARG A 1 90 ? -22.391 20.75 4.895 1 74.31 90 ARG A C 1
ATOM 683 O O . ARG A 1 90 ? -22.25 20.484 6.09 1 74.31 90 ARG A O 1
ATOM 690 N N . VAL A 1 91 ? -22.672 19.953 3.855 1 80.5 91 VAL A N 1
ATOM 691 C CA . VAL A 1 91 ? -22.594 18.531 4.156 1 80.5 91 VAL A CA 1
ATOM 692 C C . VAL A 1 91 ? -21.656 17.844 3.166 1 80.5 91 VAL A C 1
ATOM 694 O O . VAL A 1 91 ? -21.641 18.172 1.979 1 80.5 91 VAL A O 1
ATOM 697 N N . PHE A 1 92 ? -20.828 16.984 3.664 1 82.5 92 PHE A N 1
ATOM 698 C CA . PHE A 1 92 ? -19.969 16.188 2.803 1 82.5 92 PHE A CA 1
ATOM 699 C C . PHE A 1 92 ? -20.766 15.117 2.074 1 82.5 92 PHE A C 1
ATOM 701 O O . PHE A 1 92 ? -21.609 14.438 2.68 1 82.5 92 PHE A O 1
ATOM 708 N N . VAL A 1 93 ? -20.594 15.203 0.696 1 82.69 93 VAL A N 1
ATOM 709 C CA . VAL A 1 93 ? -21.203 14.156 -0.128 1 82.69 93 VAL A CA 1
ATOM 710 C C . VAL A 1 93 ? -20.109 13.273 -0.718 1 82.69 93 VAL A C 1
ATOM 712 O O . VAL A 1 93 ? -19 13.734 -0.992 1 82.69 93 VAL A O 1
ATOM 715 N N . GLY A 1 94 ? -20.047 11.984 -0.207 1 83.19 94 GLY A N 1
ATOM 716 C CA . GLY A 1 94 ? -19.078 11.008 -0.677 1 83.19 94 GLY A CA 1
ATOM 717 C C . GLY A 1 94 ? -18.609 11.258 -2.1 1 83.19 94 GLY A C 1
ATOM 718 O O . GLY A 1 94 ? -19.281 11.977 -2.854 1 83.19 94 GLY A O 1
ATOM 719 N N . GLY A 1 95 ? -17.406 11.07 -2.586 1 88.94 95 GLY A N 1
ATOM 720 C CA . GLY A 1 95 ? -16.844 11.109 -3.932 1 88.94 95 GLY A CA 1
ATOM 721 C C . GLY A 1 95 ? -16.562 9.734 -4.496 1 88.94 95 GLY A C 1
ATOM 722 O O . GLY A 1 95 ? -16.953 8.719 -3.908 1 88.94 95 GLY A O 1
ATOM 723 N N . PRO A 1 96 ? -16.078 9.859 -5.715 1 94.75 96 PRO A N 1
ATOM 724 C CA . PRO A 1 96 ? -15.711 8.57 -6.309 1 94.75 96 PRO A CA 1
ATOM 725 C C . PRO A 1 96 ? -14.781 7.754 -5.418 1 94.75 96 PRO A C 1
ATOM 727 O O . PRO A 1 96 ? -13.898 8.312 -4.758 1 94.75 96 PRO A O 1
ATOM 730 N N . LYS A 1 97 ? -14.922 6.449 -5.434 1 94.94 97 LYS A N 1
ATOM 731 C CA . LYS A 1 97 ? -14.141 5.566 -4.57 1 94.94 97 LYS A CA 1
ATOM 732 C C . LYS A 1 97 ? -13.047 4.852 -5.363 1 94.94 97 LYS A C 1
ATOM 734 O O . LYS A 1 97 ? -12.25 4.105 -4.793 1 94.94 97 LYS A O 1
ATOM 739 N N . ASN A 1 98 ? -12.961 5.117 -6.613 1 97.25 98 ASN A N 1
ATOM 740 C CA . ASN A 1 98 ? -11.93 4.523 -7.457 1 97.25 98 ASN A CA 1
ATOM 741 C C . ASN A 1 98 ? -10.812 5.516 -7.758 1 97.25 98 ASN A C 1
ATOM 743 O O . ASN A 1 98 ? -10.32 5.586 -8.883 1 97.25 98 ASN A O 1
ATOM 747 N N . THR A 1 99 ? -10.438 6.355 -6.785 1 98.31 99 THR A N 1
ATOM 748 C CA . THR A 1 99 ? -9.375 7.348 -6.914 1 98.31 99 THR A CA 1
ATOM 749 C C . THR A 1 99 ? -8.016 6.73 -6.621 1 98.31 99 THR A C 1
ATOM 751 O O . THR A 1 99 ? -7.93 5.621 -6.086 1 98.31 99 THR A O 1
ATOM 754 N N . VAL A 1 100 ? -6.895 7.449 -6.953 1 98.5 100 VAL A N 1
ATOM 755 C CA . VAL A 1 100 ? -5.555 6.914 -6.742 1 98.5 100 VAL A CA 1
ATOM 756 C C . VAL A 1 100 ? -5.289 6.754 -5.25 1 98.5 100 VAL A C 1
ATOM 758 O O . VAL A 1 100 ? -4.531 5.871 -4.836 1 98.5 100 VAL A O 1
ATOM 761 N N . GLN A 1 101 ? -5.98 7.512 -4.414 1 96.88 101 GLN A N 1
ATOM 762 C CA . GLN A 1 101 ? -5.836 7.395 -2.969 1 96.88 101 GLN A CA 1
ATOM 763 C C . GLN A 1 101 ? -6.445 6.09 -2.457 1 96.88 101 GLN A C 1
ATOM 765 O O . GLN A 1 101 ? -6.039 5.578 -1.412 1 96.88 101 GLN A O 1
ATOM 770 N N . HIS A 1 102 ? -7.387 5.543 -3.223 1 97.69 10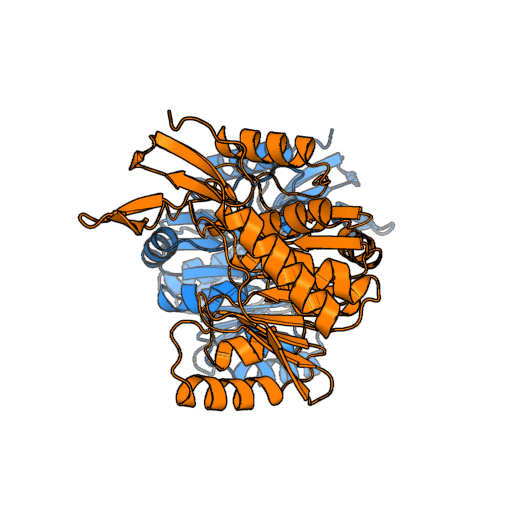2 HIS A N 1
ATOM 771 C CA . HIS A 1 102 ? -8.055 4.312 -2.824 1 97.69 102 HIS A CA 1
ATOM 772 C C . HIS A 1 102 ? -7.418 3.096 -3.49 1 97.69 102 HIS A C 1
ATOM 774 O O . HIS A 1 102 ? -7.711 1.957 -3.121 1 97.69 102 HIS A O 1
ATOM 780 N N . LYS A 1 103 ? -6.57 3.33 -4.434 1 98.31 103 LYS A N 1
ATOM 781 C CA . LYS A 1 103 ? -6.066 2.227 -5.246 1 98.31 103 LYS A CA 1
ATOM 782 C C . LYS A 1 103 ? -4.691 1.771 -4.766 1 98.31 103 LYS A C 1
ATOM 784 O O . LYS A 1 103 ? -4.312 0.614 -4.957 1 98.31 103 LYS A O 1
ATOM 789 N N . VAL A 1 104 ? -3.928 2.756 -4.172 1 98.56 104 VAL A N 1
ATOM 790 C CA . VAL A 1 104 ? -2.568 2.402 -3.779 1 98.56 104 VAL A CA 1
ATOM 791 C C . VAL A 1 104 ? -2.264 2.979 -2.398 1 98.56 104 VAL A C 1
ATOM 793 O O . VAL A 1 104 ? -2.893 3.951 -1.973 1 98.56 104 VAL A O 1
ATOM 796 N N . LYS A 1 105 ? -1.341 2.396 -1.716 1 98.38 105 LYS A N 1
ATOM 797 C CA . LYS A 1 105 ? -0.722 2.902 -0.494 1 98.38 105 LYS A CA 1
ATOM 798 C C . LYS A 1 105 ? 0.741 3.266 -0.729 1 98.38 105 LYS A C 1
ATOM 800 O O . LYS A 1 105 ? 1.389 2.709 -1.618 1 98.38 105 LYS A O 1
ATOM 805 N N . ILE A 1 106 ? 1.222 4.125 0.067 1 98.69 106 ILE A N 1
ATOM 806 C CA . ILE A 1 106 ? 2.619 4.531 -0.023 1 98.69 106 ILE A CA 1
ATOM 807 C C . ILE A 1 106 ? 3.502 3.51 0.689 1 98.69 106 ILE A C 1
ATOM 809 O O . ILE A 1 106 ? 3.197 3.092 1.81 1 98.69 106 ILE A O 1
ATOM 813 N N . LYS A 1 107 ? 4.449 3.037 0.069 1 98.25 107 LYS A N 1
ATOM 814 C CA . LYS A 1 107 ? 5.543 2.266 0.651 1 98.25 107 LYS A CA 1
ATOM 815 C C . LYS A 1 107 ? 6.852 3.051 0.615 1 98.25 107 LYS A C 1
ATOM 817 O O . LYS A 1 107 ? 7.32 3.432 -0.458 1 98.25 107 LYS A O 1
ATOM 822 N N . LEU A 1 108 ? 7.5 3.283 1.742 1 98.62 108 LEU A N 1
ATOM 823 C CA . LEU A 1 108 ? 8.641 4.191 1.799 1 98.62 108 LEU A CA 1
ATOM 824 C C . LEU A 1 108 ? 9.93 3.467 1.432 1 98.62 108 LEU A C 1
ATOM 826 O O . LEU A 1 108 ? 10.18 2.355 1.907 1 98.62 108 LEU A O 1
ATOM 830 N N . LEU A 1 109 ? 10.695 4.133 0.593 1 98.19 109 LEU A N 1
ATOM 831 C CA . LEU A 1 109 ? 12.031 3.67 0.254 1 98.19 109 LEU A CA 1
ATOM 832 C C . LEU A 1 109 ? 13.023 4.016 1.36 1 98.19 109 LEU A C 1
ATOM 834 O O . LEU A 1 109 ? 12.797 4.945 2.137 1 98.19 109 LEU A O 1
ATOM 838 N N . ALA A 1 110 ? 14.125 3.285 1.378 1 97.75 110 ALA A N 1
ATOM 839 C CA . ALA A 1 110 ? 15.172 3.551 2.363 1 97.75 110 ALA A CA 1
ATOM 840 C C . ALA A 1 110 ? 15.664 4.992 2.262 1 97.75 110 ALA A C 1
ATOM 842 O O . ALA A 1 110 ? 15.891 5.648 3.281 1 97.75 110 ALA A O 1
ATOM 843 N N . GLU A 1 111 ? 15.875 5.445 1.071 1 97.88 111 GLU A N 1
ATOM 844 C CA . GLU A 1 111 ? 16.375 6.805 0.872 1 97.88 111 GLU A CA 1
ATOM 845 C C . GLU A 1 111 ? 15.352 7.836 1.354 1 97.88 111 GLU A C 1
ATOM 847 O O . GLU A 1 111 ? 15.727 8.922 1.794 1 97.88 111 GLU A O 1
ATOM 852 N N . GLU A 1 112 ? 14.094 7.531 1.237 1 98.69 112 GLU A N 1
ATOM 853 C CA . GLU A 1 112 ? 13.055 8.43 1.724 1 98.69 112 GLU A CA 1
ATOM 854 C C . GLU A 1 112 ? 13.023 8.469 3.248 1 98.69 112 GLU A C 1
ATOM 856 O O . GLU A 1 112 ? 12.789 9.523 3.846 1 98.69 112 GLU A O 1
ATOM 861 N N . LEU A 1 113 ? 13.219 7.289 3.838 1 98.69 113 LEU A N 1
ATOM 862 C CA . LEU A 1 113 ? 13.32 7.266 5.293 1 98.69 113 LEU A CA 1
ATOM 863 C C . LEU A 1 113 ? 14.5 8.102 5.773 1 98.69 113 LEU A C 1
ATOM 865 O O . LEU A 1 113 ? 14.398 8.812 6.773 1 98.69 113 LEU A O 1
ATOM 869 N N . GLU A 1 114 ? 15.578 8.039 5.062 1 98.56 114 GLU A N 1
ATOM 870 C CA . GLU A 1 114 ? 16.719 8.891 5.367 1 98.56 114 GLU A CA 1
ATOM 871 C C . GLU A 1 114 ? 16.375 10.367 5.227 1 98.56 114 GLU A C 1
ATOM 873 O O . GLU A 1 114 ? 16.797 11.195 6.035 1 98.56 114 GLU A O 1
ATOM 878 N N . TYR A 1 115 ? 15.625 10.695 4.219 1 98.75 115 TYR A N 1
ATOM 879 C CA . TYR A 1 115 ? 15.172 12.062 3.992 1 98.75 115 TYR A CA 1
ATOM 880 C C . TYR A 1 115 ? 14.281 12.539 5.133 1 98.75 115 TYR A C 1
ATOM 882 O O . TYR A 1 115 ? 14.422 13.664 5.613 1 98.75 115 TYR A O 1
ATOM 890 N N . VAL A 1 116 ? 13.406 11.672 5.598 1 98.81 116 VAL A N 1
ATOM 891 C CA . VAL A 1 116 ? 12.461 11.977 6.668 1 98.81 116 VAL A CA 1
ATOM 892 C C . VAL A 1 116 ? 13.219 12.336 7.941 1 98.81 116 VAL A C 1
ATOM 894 O O . VAL A 1 116 ? 12.781 13.195 8.711 1 98.81 116 VAL A O 1
ATOM 897 N N . ARG A 1 117 ? 14.375 11.758 8.102 1 98.44 117 ARG A N 1
ATOM 898 C CA . ARG A 1 117 ? 15.195 11.961 9.289 1 98.44 117 ARG A CA 1
ATOM 899 C C . ARG A 1 117 ? 15.609 13.422 9.422 1 98.44 117 ARG A C 1
ATOM 901 O O . ARG A 1 117 ? 15.945 13.883 10.516 1 98.44 117 ARG A O 1
ATOM 908 N N . GLN A 1 118 ? 15.594 14.125 8.344 1 98.56 118 GLN A N 1
ATOM 909 C CA . GLN A 1 118 ? 16.078 15.5 8.32 1 98.56 118 GLN A CA 1
ATOM 910 C C . GLN A 1 118 ? 15.023 16.453 8.875 1 98.56 118 GLN A C 1
ATOM 912 O O . GLN A 1 118 ? 15.297 17.641 9.062 1 98.56 118 GLN A O 1
ATOM 917 N N . PHE A 1 119 ? 13.867 15.984 9.188 1 98.88 119 PHE A N 1
ATOM 918 C CA . PHE A 1 119 ? 12.773 16.828 9.641 1 98.88 119 PHE A CA 1
ATOM 919 C C . PHE A 1 119 ? 12.539 16.656 11.133 1 98.88 119 PHE A C 1
ATOM 921 O O . PHE A 1 119 ? 12.883 15.625 11.703 1 98.88 119 PHE A O 1
ATOM 928 N N . ASP A 1 120 ? 11.93 17.672 11.719 1 98.88 120 ASP A N 1
ATOM 929 C CA . ASP A 1 120 ? 11.641 17.656 13.148 1 98.88 120 ASP A CA 1
ATOM 930 C C . ASP A 1 120 ? 10.43 16.781 13.453 1 98.88 120 ASP A C 1
ATOM 932 O O . ASP A 1 120 ? 10.312 16.219 14.547 1 98.88 120 ASP A O 1
ATOM 936 N N . VAL A 1 121 ? 9.523 16.703 12.461 1 98.94 121 VAL A N 1
ATOM 937 C CA . VAL A 1 121 ? 8.281 15.961 12.656 1 98.94 121 VAL A CA 1
ATOM 938 C C . VAL A 1 121 ? 7.734 15.516 11.297 1 98.94 121 VAL A C 1
ATOM 940 O O . VAL A 1 121 ? 7.898 16.219 10.297 1 98.94 121 VAL A O 1
ATOM 943 N N . CYS A 1 122 ? 7.172 14.32 11.266 1 99 122 CYS A N 1
ATOM 944 C CA . CYS A 1 122 ? 6.398 13.805 10.141 1 99 122 CYS A CA 1
ATOM 945 C C . CYS A 1 122 ? 4.914 13.742 10.484 1 99 122 CYS A C 1
ATOM 947 O O . CYS A 1 122 ? 4.527 13.125 11.477 1 99 122 CYS A O 1
ATOM 949 N N . HIS A 1 123 ? 4.141 14.391 9.656 1 99 123 HIS A N 1
ATOM 950 C CA . HIS A 1 123 ? 2.703 14.383 9.891 1 99 123 HIS A CA 1
ATOM 951 C C . HIS A 1 123 ? 1.998 13.414 8.945 1 99 123 HIS A C 1
ATOM 953 O O . HIS A 1 123 ? 2.344 13.328 7.762 1 99 123 HIS A O 1
ATOM 959 N N . SER A 1 124 ? 0.988 12.68 9.43 1 98.94 124 SER A N 1
ATOM 960 C CA . SER A 1 124 ? 0.066 11.867 8.648 1 98.94 124 SER A CA 1
ATOM 961 C C . SER A 1 124 ? -1.319 11.836 9.281 1 98.94 124 SER A C 1
ATOM 963 O O . SER A 1 124 ? -1.622 12.633 10.172 1 98.94 124 SER A O 1
ATOM 965 N N . SER A 1 125 ? -2.215 11.047 8.703 1 98.75 125 SER A N 1
ATOM 966 C CA . SER A 1 125 ? -3.582 10.992 9.211 1 98.75 125 SER A CA 1
ATOM 967 C C . SER A 1 125 ? -4.23 9.641 8.93 1 98.75 125 SER A C 1
ATOM 969 O O . SER A 1 125 ? -3.652 8.812 8.227 1 98.75 125 SER A O 1
ATOM 971 N N . CYS A 1 126 ? -5.48 9.508 9.461 1 98.38 126 CYS A N 1
ATOM 972 C CA . CYS A 1 126 ? -6.238 8.273 9.273 1 98.38 126 CYS A CA 1
ATOM 973 C C . CYS A 1 126 ? -6.742 8.156 7.836 1 98.38 126 CYS A C 1
ATOM 975 O O . CYS A 1 126 ? -7.227 7.098 7.43 1 98.38 126 CYS A O 1
ATOM 977 N N . TYR A 1 127 ? -6.531 9.188 6.996 1 97.31 127 TYR A N 1
ATOM 978 C CA . TYR A 1 127 ? -6.992 9.172 5.613 1 97.31 127 TYR A CA 1
ATOM 979 C C . TYR A 1 127 ? -5.879 8.727 4.668 1 97.31 127 TYR A C 1
ATOM 981 O O . TYR A 1 127 ? -6.098 8.586 3.463 1 97.31 127 TYR A O 1
ATOM 989 N N . SER A 1 128 ? -4.699 8.438 5.164 1 98.12 128 SER A N 1
ATOM 990 C CA . SER A 1 128 ? -3.5 8.312 4.34 1 98.12 128 SER A CA 1
ATOM 991 C C . SER A 1 128 ? -3.131 6.852 4.117 1 98.12 128 SER A C 1
ATOM 993 O O . SER A 1 128 ? -2.297 6.539 3.266 1 98.12 128 SER A O 1
ATOM 995 N N . SER A 1 129 ? -3.781 5.91 4.875 1 97.06 129 SER A N 1
ATOM 996 C CA . SER A 1 129 ? -3.459 4.488 4.809 1 97.06 129 SER A CA 1
ATOM 997 C C . SER A 1 129 ? -1.97 4.246 5.031 1 97.06 129 SER A C 1
ATOM 999 O O . SER A 1 129 ? -1.345 3.477 4.301 1 97.06 129 SER A O 1
ATOM 1001 N N . LEU A 1 130 ? -1.341 4.949 5.992 1 98 130 LEU A N 1
ATOM 1002 C CA . LEU A 1 130 ? 0.101 4.914 6.211 1 98 130 LEU A CA 1
ATOM 1003 C C . LEU A 1 130 ? 0.443 4.109 7.461 1 98 130 LEU A C 1
ATOM 1005 O O . LEU A 1 130 ? 1.581 4.145 7.934 1 98 130 LEU A O 1
ATOM 1009 N N . GLU A 1 131 ? -0.519 3.383 8.062 1 97.75 131 GLU A N 1
ATOM 1010 C CA . GLU A 1 131 ? -0.372 2.783 9.391 1 97.75 131 GLU A CA 1
ATOM 1011 C C . GLU A 1 131 ? 0.8 1.806 9.422 1 97.75 131 GLU A C 1
ATOM 1013 O O . GLU A 1 131 ? 1.546 1.758 10.406 1 97.75 131 GLU A O 1
ATOM 1018 N N . GLU A 1 132 ? 1.011 1.09 8.312 1 96.12 132 GLU A N 1
ATOM 1019 C CA . GLU A 1 132 ? 2.047 0.063 8.289 1 96.12 132 GLU A CA 1
ATOM 1020 C C . GLU A 1 132 ? 3.439 0.685 8.234 1 96.12 132 GLU A C 1
ATOM 1022 O O . GLU A 1 132 ? 4.43 0.033 8.57 1 96.12 132 GLU A O 1
ATOM 1027 N N . GLU A 1 133 ? 3.523 1.913 7.809 1 98.31 133 GLU A N 1
ATOM 1028 C CA . GLU A 1 133 ? 4.809 2.588 7.656 1 98.31 133 GLU A CA 1
ATOM 1029 C C . GLU A 1 133 ? 5.172 3.379 8.906 1 98.31 133 GLU A C 1
ATOM 1031 O O . GLU A 1 133 ? 6.316 3.799 9.078 1 98.31 133 GLU A O 1
ATOM 1036 N N . LEU A 1 134 ? 4.246 3.574 9.812 1 98.75 134 LEU A N 1
ATOM 1037 C CA . LEU A 1 134 ? 4.418 4.48 10.945 1 98.75 134 LEU A CA 1
ATOM 1038 C C . LEU A 1 134 ? 5.578 4.035 11.82 1 98.75 134 LEU A C 1
ATOM 1040 O O . LEU A 1 134 ? 6.383 4.859 12.266 1 98.75 134 LEU A O 1
ATOM 1044 N N . PRO A 1 135 ? 5.715 2.676 12.133 1 98.5 135 PRO A N 1
ATOM 1045 C CA . PRO A 1 135 ? 6.859 2.268 12.953 1 98.5 135 PRO A CA 1
ATOM 1046 C C . PRO A 1 135 ? 8.195 2.662 12.336 1 98.5 135 PRO A C 1
ATOM 1048 O O . PRO A 1 135 ? 9.117 3.076 13.055 1 98.5 135 PRO A O 1
ATOM 1051 N N . LEU A 1 136 ? 8.352 2.537 11.031 1 98.56 136 LEU A N 1
ATOM 1052 C CA . LEU A 1 136 ? 9.586 2.891 10.344 1 98.56 136 LEU A CA 1
ATOM 1053 C C . LEU A 1 136 ? 9.836 4.395 10.414 1 98.56 136 LEU A C 1
ATOM 1055 O O . LEU A 1 136 ? 10.977 4.828 10.609 1 98.56 136 LEU A O 1
ATOM 1059 N N . ILE A 1 137 ? 8.805 5.18 10.25 1 98.88 137 ILE A N 1
ATOM 1060 C CA . ILE A 1 137 ? 8.914 6.633 10.305 1 98.88 137 ILE A CA 1
ATOM 1061 C C . ILE A 1 137 ? 9.312 7.066 11.711 1 98.88 137 ILE A C 1
ATOM 1063 O O . ILE A 1 137 ? 10.156 7.949 11.883 1 98.88 137 ILE A O 1
ATOM 1067 N N . ALA A 1 138 ? 8.727 6.391 12.688 1 98.81 138 ALA A N 1
ATOM 1068 C CA . ALA A 1 138 ? 8.945 6.738 14.094 1 98.81 138 ALA A CA 1
ATOM 1069 C C . ALA A 1 138 ? 10.406 6.523 14.492 1 98.81 138 ALA A C 1
ATOM 1071 O O . ALA A 1 138 ? 10.891 7.137 15.445 1 98.81 138 ALA A O 1
ATOM 1072 N N . GLU A 1 139 ? 11.07 5.66 13.766 1 98.69 139 GLU A N 1
ATOM 1073 C CA . GLU A 1 139 ? 12.492 5.434 14.008 1 98.69 139 GLU A CA 1
ATOM 1074 C C . GLU A 1 139 ? 13.336 6.594 13.492 1 98.69 139 GLU A C 1
ATOM 1076 O O . GLU A 1 139 ? 14.5 6.734 13.859 1 98.69 139 GLU A O 1
ATOM 1081 N N . GLN A 1 140 ? 12.719 7.398 12.586 1 98.75 140 GLN A N 1
ATOM 1082 C CA . GLN A 1 140 ? 13.492 8.453 11.938 1 98.75 140 GLN A CA 1
ATOM 1083 C C . GLN A 1 140 ? 13.258 9.797 12.609 1 98.75 140 GLN A C 1
ATOM 1085 O O . GLN A 1 140 ? 14.164 10.625 12.695 1 98.75 140 GLN A O 1
ATOM 1090 N N . THR A 1 141 ? 12.047 10.109 13 1 98.81 141 THR A N 1
ATOM 1091 C CA . THR A 1 141 ? 11.664 11.391 13.57 1 98.81 141 THR A CA 1
ATOM 1092 C C . THR A 1 141 ? 10.359 11.266 14.359 1 98.81 141 THR A C 1
ATOM 1094 O O . THR A 1 141 ? 9.75 10.195 14.398 1 98.81 141 THR A O 1
ATOM 1097 N N . LYS A 1 142 ? 9.914 12.336 15.039 1 98.88 142 LYS A N 1
ATOM 1098 C CA . LYS A 1 142 ? 8.617 12.352 15.711 1 98.88 142 LYS A CA 1
ATOM 1099 C C . LYS A 1 142 ? 7.473 12.297 14.703 1 98.88 142 LYS A C 1
ATOM 1101 O O . LYS A 1 142 ? 7.598 12.805 13.586 1 98.88 142 LYS A O 1
ATOM 1106 N N . VAL A 1 143 ? 6.41 11.695 15.125 1 98.94 143 VAL A N 1
ATOM 1107 C CA . VAL A 1 143 ? 5.266 11.547 14.227 1 98.94 143 VAL A CA 1
ATOM 1108 C C . VAL A 1 143 ? 4.059 12.273 14.812 1 98.94 143 VAL A C 1
ATOM 1110 O O . VAL A 1 143 ? 3.744 12.125 16 1 98.94 143 VAL A O 1
ATOM 1113 N N . SER A 1 144 ? 3.479 13.141 14.07 1 98.94 144 SER A N 1
ATOM 1114 C CA . SER A 1 144 ? 2.174 13.742 14.328 1 98.94 144 SER A CA 1
ATOM 1115 C C . SER A 1 144 ? 1.08 13.055 13.516 1 98.94 144 SER A C 1
ATOM 1117 O O . SER A 1 144 ? 1.262 12.773 12.328 1 98.94 144 SER A O 1
ATOM 1119 N N . PHE A 1 145 ? -0.036 12.773 14.117 1 98.94 145 PHE A N 1
ATOM 1120 C CA . PHE A 1 145 ? -1.067 11.992 13.445 1 98.94 145 PHE A CA 1
ATOM 1121 C C . PHE A 1 145 ? -2.455 12.539 13.766 1 98.94 145 PHE A C 1
ATOM 1123 O O . PHE A 1 145 ? -2.795 12.734 14.938 1 98.94 145 PHE A O 1
ATOM 1130 N N . ASP A 1 146 ? -3.199 12.805 12.742 1 98.94 146 ASP A N 1
ATOM 1131 C CA . ASP A 1 146 ? -4.586 13.234 12.906 1 98.94 146 ASP A CA 1
ATOM 1132 C C . ASP A 1 146 ? -5.543 12.047 12.773 1 98.94 146 ASP A C 1
ATOM 1134 O O . ASP A 1 146 ? -5.738 11.516 11.68 1 98.94 146 ASP A O 1
ATOM 1138 N N . PHE A 1 147 ? -6.254 11.758 13.852 1 98.81 147 PHE A N 1
ATOM 1139 C CA . PHE A 1 147 ? -7.195 10.648 13.883 1 98.81 147 PHE A CA 1
ATOM 1140 C C . PHE A 1 147 ? -8.555 11.07 13.344 1 98.81 147 PHE A C 1
ATOM 1142 O O . PHE A 1 147 ? -9.414 10.234 13.062 1 98.81 147 PHE A O 1
ATOM 1149 N N . SER A 1 148 ? -8.68 12.391 13.148 1 97.38 148 SER A N 1
ATOM 1150 C CA . SER A 1 148 ? -10.008 12.898 12.844 1 97.38 148 SER A CA 1
ATOM 1151 C C . SER A 1 148 ? -11.07 12.273 13.75 1 97.38 148 SER A C 1
ATOM 1153 O O . SER A 1 148 ? -10.914 12.266 14.969 1 97.38 148 SER A O 1
ATOM 1155 N N . THR A 1 149 ? -12.117 11.641 13.18 1 95.38 149 THR A N 1
ATOM 1156 C CA . THR A 1 149 ? -13.203 11.094 13.984 1 95.38 149 THR A CA 1
ATOM 1157 C C . THR A 1 149 ? -13.023 9.586 14.188 1 95.38 149 THR A C 1
ATOM 1159 O O . THR A 1 149 ? -13.938 8.906 14.648 1 95.38 149 THR A O 1
ATOM 1162 N N . ARG A 1 150 ? -11.914 9.023 13.789 1 96.69 150 ARG A N 1
ATOM 1163 C CA . ARG A 1 150 ? -11.633 7.605 14 1 96.69 150 ARG A CA 1
ATOM 1164 C C . ARG A 1 150 ? -11.102 7.352 15.406 1 96.69 150 ARG A C 1
ATOM 1166 O O . ARG A 1 150 ? -9.891 7.359 15.625 1 96.69 150 ARG A O 1
ATOM 1173 N N . LEU A 1 151 ? -11.992 6.938 16.328 1 96.94 151 LEU A N 1
ATOM 1174 C CA . LEU A 1 151 ? -11.648 6.941 17.75 1 96.94 151 LEU A CA 1
ATOM 1175 C C . LEU A 1 151 ? -11.734 5.535 18.328 1 96.94 151 LEU A C 1
ATOM 1177 O O . LEU A 1 151 ? -11.656 5.355 19.547 1 96.94 151 LEU A O 1
ATOM 1181 N N . GLU A 1 152 ? -11.844 4.543 17.469 1 97 152 GLU A N 1
ATOM 1182 C CA . GLU A 1 152 ? -11.977 3.166 17.938 1 97 152 GLU A CA 1
ATOM 1183 C C . GLU A 1 152 ? -10.703 2.699 18.641 1 97 152 GLU A C 1
ATOM 1185 O O . GLU A 1 152 ? -9.594 2.996 18.203 1 97 152 GLU A O 1
ATOM 1190 N N . GLU A 1 153 ? -10.922 1.96 19.703 1 97.38 153 GLU A N 1
ATOM 1191 C CA . GLU A 1 153 ? -9.82 1.49 20.531 1 97.38 153 GLU A CA 1
ATOM 1192 C C . GLU A 1 153 ? -8.812 0.692 19.719 1 97.38 153 GLU A C 1
ATOM 1194 O O . GLU A 1 153 ? -7.602 0.844 19.891 1 97.38 153 GLU A O 1
ATOM 1199 N N . ALA A 1 154 ? -9.32 -0.198 18.844 1 97.12 154 ALA A N 1
ATOM 1200 C CA . ALA A 1 154 ? -8.43 -1.021 18.016 1 97.12 154 ALA A CA 1
ATOM 1201 C C . ALA A 1 154 ? -7.523 -0.153 17.156 1 97.12 154 ALA A C 1
ATOM 1203 O O . ALA A 1 154 ? -6.371 -0.51 16.906 1 97.12 154 ALA A O 1
ATOM 1204 N N . TYR A 1 155 ? -8.062 0.959 16.688 1 98.06 155 TYR A N 1
ATOM 1205 C CA . TYR A 1 155 ? -7.285 1.853 15.836 1 98.06 155 TYR A CA 1
ATOM 1206 C C . TYR A 1 155 ? -6.246 2.611 16.656 1 98.06 155 TYR A C 1
ATOM 1208 O O . TYR A 1 155 ? -5.113 2.797 16.203 1 98.06 155 TYR A O 1
ATOM 1216 N N . LEU A 1 156 ? -6.605 3.025 17.875 1 98.5 156 LEU A N 1
ATOM 1217 C CA . LEU A 1 156 ? -5.648 3.658 18.781 1 98.5 156 LEU A CA 1
ATOM 1218 C C . LEU A 1 156 ? -4.469 2.732 19.047 1 98.5 156 LEU A C 1
ATOM 1220 O O . LEU A 1 156 ? -3.314 3.162 19.016 1 98.5 156 LEU A O 1
ATOM 1224 N N . GLU A 1 157 ? -4.773 1.479 19.328 1 98.19 157 GLU A N 1
ATOM 1225 C CA . GLU A 1 157 ? -3.748 0.49 19.641 1 98.19 157 GLU A CA 1
ATOM 1226 C C . GLU A 1 157 ? -2.781 0.307 18.469 1 98.19 157 GLU A C 1
ATOM 1228 O O . GLU A 1 157 ? -1.594 0.05 18.672 1 98.19 157 GLU A O 1
ATOM 1233 N N . LYS A 1 158 ? -3.307 0.433 17.328 1 97.25 158 LYS A N 1
ATOM 1234 C CA . LYS A 1 158 ? -2.523 0.236 16.109 1 97.25 158 LYS A CA 1
ATOM 1235 C C . LYS A 1 158 ? -1.601 1.424 15.844 1 97.25 158 LYS A C 1
ATOM 1237 O O . LYS A 1 158 ? -0.479 1.252 15.367 1 97.25 158 LYS A O 1
ATOM 1242 N N . VAL A 1 159 ? -2.008 2.676 16.172 1 98.69 159 VAL A N 1
ATOM 1243 C CA . VAL A 1 159 ? -1.354 3.887 15.688 1 98.69 159 VAL A CA 1
ATOM 1244 C C . VAL A 1 159 ? -0.586 4.551 16.828 1 98.69 159 VAL A C 1
ATOM 1246 O O . VAL A 1 159 ? 0.588 4.895 16.672 1 98.69 159 VAL A O 1
ATOM 1249 N N . CYS A 1 160 ? -1.078 4.641 18 1 98.81 160 CYS A N 1
ATOM 1250 C CA . CYS A 1 160 ? -0.615 5.504 19.094 1 98.81 160 CYS A CA 1
ATOM 1251 C C . CYS A 1 160 ? 0.779 5.098 19.547 1 98.81 160 CYS A C 1
ATOM 1253 O O . CYS A 1 160 ? 1.594 5.949 19.906 1 98.81 160 CYS A O 1
ATOM 1255 N N . PRO A 1 161 ? 1.144 3.764 19.516 1 98.62 161 PRO A N 1
ATOM 1256 C CA . PRO A 1 161 ? 2.486 3.391 19.969 1 98.62 161 PRO A CA 1
ATOM 1257 C C . PRO A 1 161 ? 3.588 4 19.109 1 98.62 161 PRO A C 1
ATOM 1259 O O . PRO A 1 161 ? 4.758 3.988 19.5 1 98.62 161 PRO A O 1
ATOM 1262 N N . HIS A 1 162 ? 3.201 4.523 17.953 1 98.75 162 HIS A N 1
ATOM 1263 C CA . HIS A 1 162 ? 4.215 4.938 17 1 98.75 162 HIS A CA 1
ATOM 1264 C C . HIS A 1 162 ? 4.195 6.449 16.781 1 98.75 162 HIS A C 1
ATOM 1266 O O . HIS A 1 162 ? 4.84 6.961 15.867 1 98.75 162 HIS A O 1
ATOM 1272 N N . ILE A 1 163 ? 3.467 7.207 17.578 1 98.81 163 ILE A N 1
ATOM 1273 C CA . ILE A 1 163 ? 3.367 8.641 17.312 1 98.81 163 ILE A CA 1
ATOM 1274 C C . ILE A 1 163 ? 3.707 9.422 18.578 1 98.81 163 ILE A C 1
ATOM 1276 O O . ILE A 1 163 ? 3.635 8.883 19.688 1 98.81 163 ILE A O 1
ATOM 1280 N N . SER A 1 164 ? 4.055 10.695 18.391 1 98.88 164 SER A N 1
ATOM 1281 C CA . SER A 1 164 ? 4.367 11.617 19.484 1 98.88 164 SER A CA 1
ATOM 1282 C C . SER A 1 164 ? 3.234 12.617 19.703 1 98.88 164 SER A C 1
ATOM 1284 O O . SER A 1 164 ? 2.98 13.039 20.828 1 98.88 164 SER A O 1
ATOM 1286 N N . PHE A 1 165 ? 2.654 13.047 18.672 1 98.94 165 PHE A N 1
ATOM 1287 C CA . PHE A 1 165 ? 1.562 14.016 18.703 1 98.94 165 PHE A CA 1
ATOM 1288 C C . PHE A 1 165 ? 0.292 13.406 18.109 1 98.94 165 PHE A C 1
ATOM 1290 O O . PHE A 1 165 ? 0.276 13 16.953 1 98.94 165 PHE A O 1
ATOM 1297 N N . GLY A 1 166 ? -0.75 13.297 18.875 1 98.94 166 GLY A N 1
ATOM 1298 C CA . GLY A 1 166 ? -2.037 12.805 18.422 1 98.94 166 GLY A CA 1
ATOM 1299 C C . GLY A 1 166 ? -3.129 13.859 18.453 1 98.94 166 GLY A C 1
ATOM 1300 O O . GLY A 1 166 ? -3.264 14.586 19.453 1 98.94 166 GLY A O 1
ATOM 1301 N N . PHE A 1 167 ? -3.861 13.977 17.422 1 98.94 167 PHE A N 1
ATOM 1302 C CA . PHE A 1 167 ? -4.953 14.945 17.344 1 98.94 167 PHE A CA 1
ATOM 1303 C C . PHE A 1 167 ? -6.273 14.242 17.062 1 98.94 167 PHE A C 1
ATOM 1305 O O . PHE A 1 167 ? -6.348 13.367 16.188 1 98.94 167 PHE A O 1
ATOM 1312 N N . PHE A 1 168 ? -7.328 14.617 17.766 1 98.75 168 PHE A N 1
ATOM 1313 C CA . PHE A 1 168 ? -8.633 13.961 17.734 1 98.75 168 PHE A CA 1
ATOM 1314 C C . PHE A 1 168 ? -9.75 14.992 17.609 1 98.75 168 PHE A C 1
ATOM 1316 O O . PHE A 1 168 ? -9.766 15.992 18.328 1 98.75 168 PHE A O 1
ATOM 1323 N N . SER A 1 169 ? -10.625 14.695 16.656 1 97.12 169 SER A N 1
ATOM 1324 C CA . SER A 1 169 ? -11.852 15.484 16.609 1 97.12 169 SER A CA 1
ATOM 1325 C C . SER A 1 169 ? -12.859 15 17.641 1 97.12 169 SER A C 1
ATOM 1327 O O . SER A 1 169 ? -13.391 13.891 17.531 1 97.12 169 SER A O 1
ATOM 1329 N N . ALA A 1 170 ? -13.266 15.891 18.578 1 96.75 170 ALA A N 1
ATOM 1330 C CA . ALA A 1 170 ? -14.109 15.477 19.688 1 96.75 170 ALA A CA 1
ATOM 1331 C C . ALA A 1 170 ? -15.344 16.359 19.812 1 96.75 170 ALA A C 1
ATOM 1333 O O . ALA A 1 170 ? -15.93 16.484 20.891 1 96.75 170 ALA A O 1
ATOM 1334 N N . SER A 1 171 ? -15.695 17 18.75 1 92.88 171 SER A N 1
ATOM 1335 C CA . SER A 1 171 ? -16.828 17.922 18.781 1 92.88 171 SER A CA 1
ATOM 1336 C C . SER A 1 171 ? -18.125 17.203 19.125 1 92.88 171 SER A C 1
ATOM 1338 O O . SER A 1 171 ? -19.031 17.781 19.703 1 92.88 171 SER A O 1
ATOM 1340 N N . ASP A 1 172 ? -18.219 15.914 18.766 1 93.25 172 ASP A N 1
ATOM 1341 C CA . ASP A 1 172 ? -19.469 15.18 18.906 1 93.25 172 ASP A CA 1
ATOM 1342 C C . ASP A 1 172 ? -19.5 14.391 20.219 1 93.25 172 ASP A C 1
ATOM 1344 O O . ASP A 1 172 ? -20.469 13.695 20.516 1 93.25 172 ASP A O 1
ATOM 1348 N N . LEU A 1 173 ? -18.516 14.562 21 1 95.75 173 LEU A N 1
ATOM 1349 C CA . LEU A 1 173 ? -18.469 13.852 22.266 1 95.75 173 LEU A CA 1
ATOM 1350 C C . LEU A 1 173 ? -19.062 14.703 23.391 1 95.75 173 LEU A C 1
ATOM 1352 O O . LEU A 1 173 ? -18.781 15.898 23.484 1 95.75 173 LEU A O 1
ATOM 1356 N N . SER A 1 174 ? -19.859 14.07 24.188 1 96.69 174 SER A N 1
ATOM 1357 C CA . SER A 1 174 ? -20.25 14.695 25.438 1 96.69 174 SER A CA 1
ATOM 1358 C C . SER A 1 174 ? -19.047 14.836 26.375 1 96.69 174 SER A C 1
ATOM 1360 O O . SER A 1 174 ? -18 14.234 26.141 1 96.69 174 SER A O 1
ATOM 1362 N N . GLU A 1 175 ? -19.281 15.688 27.375 1 96.31 175 GLU A N 1
ATOM 1363 C CA . GLU A 1 175 ? -18.188 15.859 28.344 1 96.31 175 GLU A CA 1
ATOM 1364 C C . GLU A 1 175 ? -17.797 14.523 28.969 1 96.31 175 GLU A C 1
ATOM 1366 O O . GLU A 1 175 ? -16.609 14.258 29.172 1 96.31 175 GLU A O 1
ATOM 1371 N N . GLU A 1 176 ? -18.766 13.711 29.234 1 97.38 176 GLU A N 1
ATOM 1372 C CA . GLU A 1 176 ? -18.516 12.398 29.812 1 97.38 176 GLU A CA 1
ATOM 1373 C C . GLU A 1 176 ? -17.766 11.5 28.828 1 97.38 176 GLU A C 1
ATOM 1375 O O . GLU A 1 176 ? -16.828 10.812 29.203 1 97.38 176 GLU A O 1
ATOM 1380 N N . GLN A 1 177 ? -18.203 11.531 27.594 1 97.62 177 GLN A N 1
ATOM 1381 C CA . GLN A 1 177 ? -17.562 10.734 26.562 1 97.62 177 GLN A CA 1
ATOM 1382 C C . GLN A 1 177 ? -16.125 11.18 26.328 1 97.62 177 GLN A C 1
ATOM 1384 O O . GLN A 1 177 ? -15.242 10.359 26.078 1 97.62 177 GLN A O 1
ATOM 1389 N N . LEU A 1 178 ? -15.977 12.484 26.359 1 97.75 178 LEU A N 1
ATOM 1390 C CA . LEU A 1 178 ? -14.633 13.039 26.188 1 97.75 178 LEU A CA 1
ATOM 1391 C C . LEU A 1 178 ? -13.703 12.57 27.297 1 97.75 178 LEU A C 1
ATOM 1393 O O . LEU A 1 178 ? -12.57 12.172 27.031 1 97.75 178 LEU A O 1
ATOM 1397 N N . GLU A 1 179 ? -14.172 12.594 28.562 1 97.56 179 GLU A N 1
ATOM 1398 C CA . GLU A 1 179 ? -13.367 12.148 29.688 1 97.56 179 GLU A CA 1
ATOM 1399 C C . GLU A 1 179 ? -12.984 10.68 29.562 1 97.56 179 GLU A C 1
ATOM 1401 O O . GLU A 1 179 ? -11.844 10.305 29.828 1 97.56 179 GLU A O 1
ATOM 1406 N N . ASP A 1 180 ? -13.93 9.867 29.172 1 97.94 180 ASP A N 1
ATOM 1407 C CA . ASP A 1 180 ? -13.672 8.453 28.953 1 97.94 180 ASP A CA 1
ATOM 1408 C C . ASP A 1 180 ? -12.625 8.25 27.859 1 97.94 180 ASP A C 1
ATOM 1410 O O . ASP A 1 180 ? -11.75 7.387 27.969 1 97.94 180 ASP A O 1
ATOM 1414 N N . PHE A 1 181 ? -12.773 8.992 26.828 1 98.19 181 PHE A N 1
ATOM 1415 C CA . PHE A 1 181 ? -11.867 8.859 25.703 1 98.19 181 PHE A CA 1
ATOM 1416 C C . PHE A 1 181 ? -10.461 9.312 26.078 1 98.19 181 PHE A C 1
ATOM 1418 O O . PHE A 1 181 ? -9.469 8.688 25.688 1 98.19 181 PHE A O 1
ATOM 1425 N N . ILE A 1 182 ? -10.359 10.375 26.859 1 97.88 182 ILE A N 1
ATOM 1426 C CA . ILE A 1 182 ? -9.078 10.891 27.328 1 97.88 182 ILE A CA 1
ATOM 1427 C C . ILE A 1 182 ? -8.352 9.805 28.125 1 97.88 182 ILE A C 1
ATOM 1429 O O . ILE A 1 182 ? -7.148 9.594 27.953 1 97.88 182 ILE A O 1
ATOM 1433 N N . THR A 1 183 ? -9.07 9.117 28.953 1 97.31 183 THR A N 1
ATOM 1434 C CA . THR A 1 183 ? -8.492 8.047 29.75 1 97.31 183 THR A CA 1
ATOM 1435 C C . THR A 1 183 ? -7.898 6.957 28.875 1 97.31 183 THR A C 1
ATOM 1437 O O . THR A 1 183 ? -6.836 6.414 29.172 1 97.31 183 THR A O 1
ATOM 1440 N N . LYS A 1 184 ? -8.586 6.652 27.812 1 97.62 184 LYS A N 1
ATOM 1441 C CA . LYS A 1 184 ? -8.094 5.652 26.859 1 97.62 184 LYS A CA 1
ATOM 1442 C C . LYS A 1 184 ? -6.812 6.125 26.188 1 97.62 184 LYS A C 1
ATOM 1444 O O . LYS A 1 184 ? -5.887 5.336 25.984 1 97.62 184 LYS A O 1
ATOM 1449 N N . VAL A 1 185 ? -6.742 7.398 25.828 1 98.12 185 VAL A N 1
ATOM 1450 C CA . VAL A 1 185 ? -5.602 7.961 25.094 1 98.12 185 VAL A CA 1
ATOM 1451 C C . VAL A 1 185 ? -4.398 8.062 26.031 1 98.12 185 VAL A C 1
ATOM 1453 O O . VAL A 1 185 ? -3.258 7.859 25.609 1 98.12 185 VAL A O 1
ATOM 1456 N N . GLU A 1 186 ? -4.637 8.367 27.297 1 97 186 GLU A N 1
ATOM 1457 C CA . GLU A 1 186 ? -3.58 8.586 28.281 1 97 186 GLU A CA 1
ATOM 1458 C C . GLU A 1 186 ? -2.775 7.312 28.531 1 97 186 GLU A C 1
ATOM 1460 O O . GLU A 1 186 ? -1.674 7.367 29.078 1 97 186 GLU A O 1
ATOM 1465 N N . LYS A 1 187 ? -3.297 6.184 28.125 1 96.19 187 LYS A N 1
ATOM 1466 C CA . LYS A 1 187 ? -2.586 4.914 28.266 1 96.19 187 LYS A CA 1
ATOM 1467 C C . LYS A 1 187 ? -1.353 4.871 27.375 1 96.19 187 LYS A C 1
ATOM 1469 O O . LYS A 1 187 ? -0.461 4.047 27.562 1 96.19 187 LYS A O 1
ATOM 1474 N N . TYR A 1 188 ? -1.37 5.738 26.422 1 97.69 188 TYR A N 1
ATOM 1475 C CA . TYR A 1 188 ? -0.263 5.758 25.469 1 97.69 188 TYR A CA 1
ATOM 1476 C C . TYR A 1 188 ? 0.717 6.875 25.797 1 97.69 188 TYR A C 1
ATOM 1478 O O . TYR A 1 188 ? 0.359 7.844 26.469 1 97.69 188 TYR A O 1
ATOM 1486 N N . ASP A 1 189 ? 1.958 6.738 25.422 1 95.69 189 ASP A N 1
ATOM 1487 C CA . ASP A 1 189 ? 3.018 7.688 25.75 1 95.69 189 ASP A CA 1
ATOM 1488 C C . ASP A 1 189 ? 3.139 8.766 24.672 1 95.69 189 ASP A C 1
ATOM 1490 O O . ASP A 1 189 ? 4.195 8.922 24.062 1 95.69 189 ASP A O 1
ATOM 1494 N N . LEU A 1 190 ? 2.094 9.57 24.531 1 98.5 190 LEU A N 1
ATOM 1495 C CA . LEU A 1 190 ? 2.129 10.703 23.625 1 98.5 190 LEU A CA 1
ATOM 1496 C C . LEU A 1 190 ? 2.727 11.938 24.297 1 98.5 190 LEU A C 1
ATOM 1498 O O . LEU A 1 190 ? 2.475 12.18 25.484 1 98.5 190 LEU A O 1
ATOM 1502 N N . GLU A 1 191 ? 3.535 12.633 23.594 1 98.62 191 GLU A N 1
ATOM 1503 C CA . GLU A 1 191 ? 4.02 13.914 24.094 1 98.62 191 GLU A CA 1
ATOM 1504 C C . GLU A 1 191 ? 2.883 14.922 24.234 1 98.62 191 GLU A C 1
ATOM 1506 O O . GLU A 1 191 ? 2.803 15.648 25.219 1 98.62 191 GLU A O 1
ATOM 1511 N N . VAL A 1 192 ? 2.051 15.008 23.234 1 98.88 192 VAL A N 1
ATOM 1512 C CA . VAL A 1 192 ? 0.874 15.867 23.234 1 98.88 192 VAL A CA 1
ATOM 1513 C C . VAL A 1 192 ? -0.32 15.117 22.656 1 98.88 192 VAL A C 1
ATOM 1515 O O . VAL A 1 192 ? -0.187 14.414 21.656 1 98.88 192 VAL A O 1
ATOM 1518 N N . ALA A 1 193 ? -1.421 15.195 23.281 1 98.88 193 ALA A N 1
ATOM 1519 C CA . ALA A 1 193 ? -2.713 14.789 22.734 1 98.88 193 ALA A CA 1
ATOM 1520 C C . ALA A 1 193 ? -3.668 15.977 22.656 1 98.88 193 ALA A C 1
ATOM 1522 O O . ALA A 1 193 ? -3.922 16.641 23.656 1 98.88 193 ALA A O 1
ATOM 1523 N N . GLY A 1 194 ? -4.09 16.281 21.5 1 98.81 194 GLY A N 1
ATOM 1524 C CA . GLY A 1 194 ? -4.996 17.406 21.297 1 98.81 194 GLY A CA 1
ATOM 1525 C C . GLY A 1 194 ? -6.391 16.969 20.891 1 98.81 194 GLY A C 1
ATOM 1526 O O . GLY A 1 194 ? -6.555 16.125 20 1 98.81 194 GLY A O 1
ATOM 1527 N N . PHE A 1 195 ? -7.371 17.547 21.516 1 98.62 195 PHE A N 1
ATOM 1528 C CA . PHE A 1 195 ? -8.781 17.312 21.234 1 98.62 195 PHE A CA 1
ATOM 1529 C C . PHE A 1 195 ? -9.461 18.594 20.766 1 98.62 195 PHE A C 1
ATOM 1531 O O . PHE A 1 195 ? -9.711 19.5 21.578 1 98.62 195 PHE A O 1
ATOM 1538 N N . THR A 1 196 ? -9.695 18.672 19.5 1 97.5 196 THR A N 1
ATOM 1539 C CA . THR A 1 196 ? -10.422 19.828 18.984 1 97.5 196 THR A CA 1
ATOM 1540 C C . THR A 1 196 ? -11.93 19.609 19.078 1 97.5 196 THR A C 1
ATOM 1542 O O . THR A 1 196 ? -12.414 18.484 18.922 1 97.5 196 THR A O 1
ATOM 1545 N N . ARG A 1 197 ? -12.703 20.719 19.297 1 94.94 197 ARG A N 1
ATOM 1546 C CA . ARG A 1 197 ? -14.109 20.547 19.656 1 94.94 197 ARG A CA 1
ATOM 1547 C C . ARG A 1 197 ? -14.977 21.578 18.938 1 94.94 197 ARG A C 1
ATOM 1549 O O . ARG A 1 197 ? -15.984 22.031 19.484 1 94.94 197 ARG A O 1
ATOM 1556 N N . GLY A 1 198 ? -14.609 22.016 17.797 1 89.88 198 GLY A N 1
ATOM 1557 C CA . GLY A 1 198 ? -15.406 22.984 17.047 1 89.88 198 GLY A CA 1
ATOM 1558 C C . GLY A 1 198 ? -15.516 24.328 17.766 1 89.88 198 GLY A C 1
ATOM 1559 O O . GLY A 1 198 ? -14.516 25 17.984 1 89.88 198 GLY A O 1
ATOM 1560 N N . SER A 1 199 ? -16.781 24.688 18.156 1 89.75 199 SER A N 1
ATOM 1561 C CA . SER A 1 199 ? -17.031 25.984 18.797 1 89.75 199 SER A CA 1
ATOM 1562 C C . SER A 1 199 ? -16.734 25.922 20.297 1 89.75 199 SER A C 1
ATOM 1564 O O . SER A 1 199 ? -16.75 26.938 20.984 1 89.75 199 SER A O 1
ATOM 1566 N N . LYS A 1 200 ? -16.422 24.734 20.812 1 94.81 200 LYS A N 1
ATOM 1567 C CA . LYS A 1 200 ? -16.031 24.562 22.203 1 94.81 200 LYS A CA 1
ATOM 1568 C C . LYS A 1 200 ? -14.523 24.688 22.375 1 94.81 200 LYS A C 1
ATOM 1570 O O . LYS A 1 200 ? -13.773 24.547 21.406 1 94.81 200 LYS A O 1
ATOM 1575 N N . PRO A 1 201 ? -14.125 24.969 23.578 1 97.56 201 PRO A N 1
ATOM 1576 C CA . PRO A 1 201 ? -12.68 25.047 23.797 1 97.56 201 PRO A CA 1
ATOM 1577 C C . PRO A 1 201 ? -11.953 23.75 23.469 1 97.56 201 PRO A C 1
ATOM 1579 O O . PRO A 1 201 ? -12.406 22.672 23.875 1 97.56 201 PRO A O 1
ATOM 1582 N N . ALA A 1 202 ? -10.852 23.859 22.703 1 98.31 202 ALA A N 1
ATOM 1583 C CA . ALA A 1 202 ? -9.984 22.703 22.5 1 98.31 202 ALA A CA 1
ATOM 1584 C C . ALA A 1 202 ? -9.312 22.281 23.797 1 98.31 202 ALA A C 1
ATOM 1586 O O . ALA A 1 202 ? -9.062 23.125 24.672 1 98.31 202 ALA A O 1
ATOM 1587 N N . LEU A 1 203 ? -9.062 21.031 23.938 1 98.62 203 LEU A N 1
ATOM 1588 C CA . LEU A 1 203 ? -8.383 20.484 25.109 1 98.62 203 LEU A CA 1
ATOM 1589 C C . LEU A 1 203 ? -7.102 19.75 24.703 1 98.62 203 LEU A C 1
ATOM 1591 O O . LEU A 1 203 ? -7.125 18.875 23.844 1 98.62 203 LEU A O 1
ATOM 1595 N N . PHE A 1 204 ? -5.973 20.141 25.266 1 98.88 204 PHE A N 1
ATOM 1596 C CA . PHE A 1 204 ? -4.688 19.516 24.984 1 98.88 204 PHE A CA 1
ATOM 1597 C C . PHE A 1 204 ? -4.074 18.953 26.266 1 98.88 204 PHE A C 1
ATOM 1599 O O . PHE A 1 204 ? -4.137 19.594 27.312 1 98.88 204 PHE A O 1
ATOM 1606 N N . LEU A 1 205 ? -3.621 17.766 26.172 1 98.75 205 LEU A N 1
ATOM 1607 C CA . LEU A 1 205 ? -2.844 17.141 27.25 1 98.75 205 LEU A CA 1
ATOM 1608 C C . LEU A 1 205 ? -1.349 17.266 26.969 1 98.75 205 LEU A C 1
ATOM 1610 O O . LEU A 1 205 ? -0.874 16.891 25.906 1 98.75 205 LEU A O 1
ATOM 1614 N N . TYR A 1 206 ? -0.587 17.781 27.906 1 98.5 206 TYR A N 1
ATOM 1615 C CA . TYR A 1 206 ? 0.86 17.938 27.828 1 98.5 206 TYR A CA 1
ATOM 1616 C C . TYR A 1 206 ? 1.501 17.859 29.203 1 98.5 206 TYR A C 1
ATOM 1618 O O . TYR A 1 206 ? 1.107 18.578 30.125 1 98.5 206 TYR A O 1
ATOM 1626 N N . LYS A 1 207 ? 2.404 16.953 29.375 1 96.44 207 LYS A N 1
ATOM 1627 C CA . LYS A 1 207 ? 3.121 16.75 30.625 1 96.44 207 LYS A CA 1
ATOM 1628 C C . LYS A 1 207 ? 2.15 16.531 31.781 1 96.44 207 LYS A C 1
ATOM 1630 O O . LYS A 1 207 ? 2.309 17.125 32.844 1 96.44 207 LYS A O 1
ATOM 1635 N N . GLY A 1 208 ? 1.127 15.781 31.438 1 94.44 208 GLY A N 1
ATOM 1636 C CA . GLY A 1 208 ? 0.194 15.383 32.469 1 94.44 208 GLY A CA 1
ATOM 1637 C C . GLY A 1 208 ? -0.798 16.469 32.844 1 94.44 208 GLY A C 1
ATOM 1638 O O . GLY A 1 208 ? -1.635 16.281 33.719 1 94.44 208 GLY A O 1
ATOM 1639 N N . GLU A 1 209 ? -0.738 17.625 32.156 1 97.62 209 GLU A N 1
ATOM 1640 C CA . GLU A 1 209 ? -1.635 18.734 32.438 1 97.62 209 GLU A CA 1
ATOM 1641 C C . GLU A 1 209 ? -2.598 18.969 31.281 1 97.62 209 GLU A C 1
ATOM 1643 O O . GLU A 1 209 ? -2.297 18.625 30.141 1 97.62 209 GLU A O 1
ATOM 1648 N N . ARG A 1 210 ? -3.703 19.578 31.641 1 98.12 210 ARG A N 1
ATOM 1649 C CA . ARG A 1 210 ? -4.723 19.922 30.656 1 98.12 210 ARG A CA 1
ATOM 1650 C C . ARG A 1 210 ? -4.684 21.406 30.328 1 98.12 210 ARG A C 1
ATOM 1652 O O . ARG A 1 210 ? -4.582 22.25 31.234 1 98.12 210 ARG A O 1
ATOM 1659 N N . TYR A 1 211 ? -4.645 21.719 29.109 1 98.69 211 TYR A N 1
ATOM 1660 C CA . TYR A 1 211 ? -4.695 23.078 28.609 1 98.69 211 TYR A CA 1
ATOM 1661 C C . TYR A 1 211 ? -5.926 23.297 27.734 1 98.69 211 TYR A C 1
ATOM 1663 O O . TYR A 1 211 ? -6.199 22.516 26.828 1 98.69 211 TYR A O 1
ATOM 1671 N N . TYR A 1 212 ? -6.652 24.328 28.078 1 98.31 212 TYR A N 1
ATOM 1672 C CA . TYR A 1 212 ? -7.844 24.688 27.312 1 98.31 212 TYR A CA 1
ATOM 1673 C C . TYR A 1 212 ? -7.602 25.922 26.453 1 98.31 212 TYR A C 1
ATOM 1675 O O . TYR A 1 212 ? -6.934 26.859 26.891 1 98.31 212 TYR A O 1
ATOM 1683 N N . GLN A 1 213 ? -8.102 25.906 25.297 1 98.5 213 GLN A N 1
ATOM 1684 C CA . GLN A 1 213 ? -7.977 27.031 24.375 1 98.5 213 GLN A CA 1
ATOM 1685 C C . GLN A 1 213 ? -9.328 27.406 23.781 1 98.5 213 GLN A C 1
ATOM 1687 O O . GLN A 1 213 ? -9.891 26.656 22.984 1 98.5 213 GLN A O 1
ATOM 1692 N N . GLU A 1 214 ? -9.844 28.578 24.125 1 97.81 214 GLU A N 1
ATOM 1693 C CA . GLU A 1 214 ? -11.078 29.094 23.547 1 97.81 214 GLU A CA 1
ATOM 1694 C C . GLU A 1 214 ? -10.898 29.406 22.062 1 97.81 214 GLU A C 1
ATOM 1696 O O . GLU A 1 214 ? -9.836 29.859 21.641 1 97.81 214 GLU A O 1
ATOM 1701 N N . PRO A 1 215 ? -11.992 29.141 21.328 1 95.69 215 PRO A N 1
ATOM 1702 C CA . PRO A 1 215 ? -11.906 29.594 19.938 1 95.69 215 PRO A CA 1
ATOM 1703 C C . PRO A 1 215 ? -11.75 31.109 19.828 1 95.69 215 PRO A C 1
ATOM 1705 O O . PRO A 1 215 ? -12.219 31.844 20.703 1 95.69 215 PRO A O 1
ATOM 1708 N N . VAL A 1 216 ? -11.031 31.516 18.844 1 96.69 216 VAL A N 1
ATOM 1709 C CA . VAL A 1 216 ? -10.945 32.938 18.531 1 96.69 216 VAL A CA 1
ATOM 1710 C C . VAL A 1 216 ? -12.102 33.344 17.625 1 96.69 216 VAL A C 1
ATOM 1712 O O . VAL A 1 216 ? -12.312 32.719 16.562 1 96.69 216 VAL A O 1
ATOM 1715 N N . GLU A 1 217 ? -12.797 34.312 18 1 94.44 217 GLU A N 1
ATOM 1716 C CA . GLU A 1 217 ? -13.961 34.781 17.234 1 94.44 217 GLU A CA 1
ATOM 1717 C C . GLU A 1 217 ? -13.555 35.312 15.867 1 94.44 217 GLU A C 1
ATOM 1719 O O . GLU A 1 217 ? -12.539 36 15.742 1 94.44 217 GLU A O 1
ATOM 1724 N N . THR A 1 218 ? -14.336 34.875 14.883 1 94.75 218 THR A N 1
ATOM 1725 C CA . THR A 1 218 ? -14.109 35.375 13.531 1 94.75 218 THR A CA 1
ATOM 1726 C C . THR A 1 218 ? -15.398 35.281 12.703 1 94.75 218 THR A C 1
ATOM 1728 O O . THR A 1 218 ? -16.406 34.781 13.18 1 94.75 218 THR A O 1
ATOM 1731 N N . ASN A 1 219 ? -15.438 35.969 11.547 1 93.88 219 ASN A N 1
ATOM 1732 C CA . ASN A 1 219 ? -16.531 35.781 10.594 1 93.88 219 ASN A CA 1
ATOM 1733 C C . ASN A 1 219 ? -16.375 34.5 9.797 1 93.88 219 ASN A C 1
ATOM 1735 O O . ASN A 1 219 ? -15.57 34.406 8.875 1 93.88 219 ASN A O 1
ATOM 1739 N N . VAL A 1 220 ? -17.188 33.531 10.086 1 92.19 220 VAL A N 1
ATOM 1740 C CA . VAL A 1 220 ? -17.047 32.188 9.516 1 92.19 220 VAL A CA 1
ATOM 1741 C C . VAL A 1 220 ? -17.641 32.188 8.109 1 92.19 220 VAL A C 1
ATOM 1743 O O . VAL A 1 220 ? -18.828 32.438 7.934 1 92.19 220 VAL A O 1
ATOM 1746 N N . VAL A 1 221 ? -16.859 31.891 7.156 1 91.31 221 VAL A N 1
ATOM 1747 C CA . VAL A 1 221 ? -17.266 31.672 5.777 1 91.31 221 VAL A CA 1
ATOM 1748 C C . VAL A 1 221 ? -17.312 30.172 5.488 1 91.31 221 VAL A C 1
ATOM 1750 O O . VAL A 1 221 ? -18.281 29.688 4.891 1 91.31 221 VAL A O 1
ATOM 1753 N N . ASP A 1 222 ? -16.328 29.469 5.902 1 91.75 222 ASP A N 1
ATOM 1754 C CA . ASP A 1 222 ? -16.141 28.031 5.703 1 91.75 222 ASP A CA 1
ATOM 1755 C C . ASP A 1 222 ? -15.242 27.438 6.781 1 91.75 222 ASP A C 1
ATOM 1757 O O . ASP A 1 222 ? -14.242 28.047 7.168 1 91.75 222 ASP A O 1
ATOM 1761 N N . THR A 1 223 ? -15.594 26.266 7.309 1 91.38 223 THR A N 1
ATOM 1762 C CA . THR A 1 223 ? -14.797 25.688 8.383 1 91.38 223 THR A CA 1
ATOM 1763 C C . THR A 1 223 ? -13.852 24.609 7.836 1 91.38 223 THR A C 1
ATOM 1765 O O . THR A 1 223 ? -13.109 23.984 8.594 1 91.38 223 THR A O 1
ATOM 1768 N N . MET A 1 224 ? -13.922 24.359 6.484 1 92.62 224 MET A N 1
ATOM 1769 C CA . MET A 1 224 ? -13.008 23.406 5.871 1 92.62 224 MET A CA 1
ATOM 1770 C C . MET A 1 224 ? -11.555 23.75 6.18 1 92.62 224 MET A C 1
ATOM 1772 O O . MET A 1 224 ? -11.133 24.891 5.965 1 92.62 224 MET A O 1
ATOM 1776 N N . GLY A 1 225 ? -10.867 22.828 6.734 1 93.94 225 GLY A N 1
ATOM 1777 C CA . GLY A 1 225 ? -9.445 23.016 6.973 1 93.94 225 GLY A CA 1
ATOM 1778 C C . GLY A 1 225 ? -9.141 23.688 8.305 1 93.94 225 GLY A C 1
ATOM 1779 O O . GLY A 1 225 ? -7.98 23.828 8.68 1 93.94 225 GLY A O 1
ATOM 1780 N N . ALA A 1 226 ? -10.18 24.094 9.086 1 95.44 226 ALA A N 1
ATOM 1781 C CA . ALA A 1 226 ? -9.969 24.781 10.352 1 95.44 226 ALA A CA 1
ATOM 1782 C C . ALA A 1 226 ? -9.18 23.906 11.32 1 95.44 226 ALA A C 1
ATOM 1784 O O . ALA A 1 226 ? -8.227 24.375 11.953 1 95.44 226 ALA A O 1
ATOM 1785 N N . GLY A 1 227 ? -9.594 22.625 11.43 1 97 227 GLY A N 1
ATOM 1786 C CA . GLY A 1 227 ? -8.852 21.703 12.273 1 97 227 GLY A CA 1
ATOM 1787 C C . GLY A 1 227 ? -7.418 21.5 11.812 1 97 227 GLY A C 1
ATOM 1788 O O . GLY A 1 227 ? -6.496 21.469 12.633 1 97 227 GLY A O 1
ATOM 1789 N N . ASP A 1 228 ? -7.23 21.391 10.516 1 98.31 228 ASP A N 1
ATOM 1790 C CA . ASP A 1 228 ? -5.898 21.203 9.961 1 98.31 228 ASP A CA 1
ATOM 1791 C C . ASP A 1 228 ? -5.004 22.406 10.25 1 98.31 228 ASP A C 1
ATOM 1793 O O . ASP A 1 228 ? -3.826 22.25 10.578 1 98.31 228 ASP A O 1
ATOM 1797 N N . SER A 1 229 ? -5.574 23.625 10.07 1 98.38 229 SER A N 1
ATOM 1798 C CA . SER A 1 229 ? -4.793 24.828 10.336 1 98.38 229 SER A CA 1
ATOM 1799 C C . SER A 1 229 ? -4.496 24.969 11.828 1 98.38 229 SER A C 1
ATOM 1801 O O . SER A 1 229 ? -3.439 25.484 12.203 1 98.38 229 SER A O 1
ATOM 1803 N N . PHE A 1 230 ? -5.422 24.531 12.68 1 98.69 230 PHE A N 1
ATOM 1804 C CA . PHE A 1 230 ? -5.16 24.516 14.109 1 98.69 230 PHE A CA 1
ATOM 1805 C C . PHE A 1 230 ? -3.965 23.625 14.43 1 98.69 230 PHE A C 1
ATOM 1807 O O . PHE A 1 230 ? -3.033 24.047 15.117 1 98.69 230 PHE A O 1
ATOM 1814 N N . ILE A 1 231 ? -3.984 22.406 13.898 1 98.88 231 ILE A N 1
ATOM 1815 C CA . ILE A 1 231 ? -2.896 21.453 14.094 1 98.88 231 ILE A CA 1
ATOM 1816 C C . ILE A 1 231 ? -1.586 22.047 13.602 1 98.88 231 ILE A C 1
ATOM 1818 O O . ILE A 1 231 ? -0.573 22.016 14.305 1 98.88 231 ILE A O 1
ATOM 1822 N N . ALA A 1 232 ? -1.625 22.625 12.43 1 98.94 232 ALA A N 1
ATOM 1823 C CA . ALA A 1 232 ? -0.437 23.203 11.812 1 98.94 232 ALA A CA 1
ATOM 1824 C C . ALA A 1 232 ? 0.125 24.344 12.656 1 98.94 232 ALA A C 1
ATOM 1826 O O . ALA A 1 232 ? 1.333 24.406 12.898 1 98.94 232 ALA A O 1
ATOM 1827 N N . GLY A 1 233 ? -0.744 25.297 13.062 1 98.88 233 GLY A N 1
ATOM 1828 C CA . GLY A 1 233 ? -0.315 26.391 13.906 1 98.88 233 GLY A CA 1
ATOM 1829 C C . GLY A 1 233 ? 0.288 25.938 15.227 1 98.88 233 GLY A C 1
ATOM 1830 O O . GLY A 1 233 ? 1.331 26.453 15.641 1 98.88 233 GLY A O 1
ATOM 1831 N N . PHE A 1 234 ? -0.341 24.938 15.836 1 98.94 234 PHE A N 1
ATOM 1832 C CA . PHE A 1 234 ? 0.159 24.422 17.109 1 98.94 234 PHE A CA 1
ATOM 1833 C C . PHE A 1 234 ? 1.544 23.812 16.938 1 98.94 234 PHE A C 1
ATOM 1835 O O . PHE A 1 234 ? 2.479 24.172 17.656 1 98.94 234 PHE A O 1
ATOM 1842 N N . LEU A 1 235 ? 1.64 22.875 15.922 1 98.94 235 LEU A N 1
ATOM 1843 C CA . LEU A 1 235 ? 2.908 22.188 15.711 1 98.94 235 LEU A CA 1
ATOM 1844 C C . LEU A 1 235 ? 4.027 23.188 15.43 1 98.94 235 LEU A C 1
ATOM 1846 O O . LEU A 1 235 ? 5.121 23.078 15.992 1 98.94 235 LEU A O 1
ATOM 1850 N N . THR A 1 236 ? 3.75 24.156 14.586 1 98.88 236 THR A N 1
ATOM 1851 C CA . THR A 1 236 ? 4.766 25.125 14.203 1 98.88 236 THR A CA 1
ATOM 1852 C C . THR A 1 236 ? 5.23 25.938 15.414 1 98.88 236 THR A C 1
ATOM 1854 O O . THR A 1 236 ? 6.43 26.016 15.695 1 98.88 236 THR A O 1
ATOM 1857 N N . ALA A 1 237 ? 4.293 26.5 16.172 1 98.81 237 ALA A N 1
ATOM 1858 C CA . ALA A 1 237 ? 4.641 27.328 17.328 1 98.81 237 ALA A CA 1
ATOM 1859 C C . ALA A 1 237 ? 5.305 26.484 18.422 1 98.81 237 ALA A C 1
ATOM 1861 O O . ALA A 1 237 ? 6.348 26.859 18.953 1 98.81 237 ALA A O 1
ATOM 1862 N N . PHE A 1 238 ? 4.77 25.328 18.703 1 98.81 238 PHE A N 1
ATOM 1863 C CA . PHE A 1 238 ? 5.234 24.453 19.781 1 98.81 238 PHE A CA 1
ATOM 1864 C C . PHE A 1 238 ? 6.645 23.953 19.5 1 98.81 238 PHE A C 1
ATOM 1866 O O . PHE A 1 238 ? 7.516 24.016 20.375 1 98.81 238 PHE A O 1
ATOM 1873 N N . LEU A 1 239 ? 6.895 23.531 18.297 1 98.62 239 LEU A N 1
ATOM 1874 C CA . LEU A 1 239 ? 8.188 22.938 17.969 1 98.62 239 LEU A CA 1
ATOM 1875 C C . LEU A 1 239 ? 9.227 24.031 17.703 1 98.62 239 LEU A C 1
ATOM 1877 O O . LEU A 1 239 ? 10.43 23.75 17.672 1 98.62 239 LEU A O 1
ATOM 1881 N N . ASN A 1 240 ? 8.742 25.219 17.516 1 98.06 240 ASN A N 1
ATOM 1882 C CA . ASN A 1 240 ? 9.672 26.344 17.453 1 98.06 240 ASN A CA 1
ATOM 1883 C C . ASN A 1 240 ? 9.992 26.875 18.844 1 98.06 240 ASN A C 1
ATOM 1885 O O . ASN A 1 240 ? 10.68 27.891 18.984 1 98.06 240 ASN A O 1
ATOM 1889 N N . GLY A 1 241 ? 9.391 26.359 19.859 1 97.75 241 GLY A N 1
ATOM 1890 C CA . GLY A 1 241 ? 9.867 26.625 21.203 1 97.75 241 GLY A CA 1
ATOM 1891 C C . GLY A 1 241 ? 8.891 27.453 22.031 1 97.75 241 GLY A C 1
ATOM 1892 O O . GLY A 1 241 ? 9.172 27.812 23.172 1 97.75 241 GLY A O 1
ATOM 1893 N N . GLU A 1 242 ? 7.773 27.719 21.516 1 98.31 242 GLU A N 1
ATOM 1894 C CA . GLU A 1 242 ? 6.797 28.5 22.281 1 98.31 242 GLU A CA 1
ATOM 1895 C C . GLU A 1 242 ? 6.195 27.656 23.406 1 98.31 242 GLU A C 1
ATOM 1897 O O . GLU A 1 242 ? 6.121 26.438 23.312 1 98.31 242 GLU A O 1
ATOM 1902 N N . GLU A 1 243 ? 5.789 28.375 24.438 1 98.25 243 GLU A N 1
ATOM 1903 C CA . GLU A 1 243 ? 5.055 27.703 25.5 1 98.25 243 GLU A CA 1
ATOM 1904 C C . GLU A 1 243 ? 3.707 27.188 25 1 98.25 243 GLU A C 1
ATOM 1906 O O . GLU A 1 243 ? 3.102 27.781 24.109 1 98.25 243 GLU A O 1
ATOM 1911 N N . ILE A 1 244 ? 3.266 26.172 25.609 1 98.38 244 ILE A N 1
ATOM 1912 C CA . ILE A 1 244 ? 2.098 25.453 25.125 1 98.38 244 ILE A CA 1
ATOM 1913 C C . ILE A 1 244 ? 0.899 26.391 25.047 1 98.38 244 ILE A C 1
ATOM 1915 O O . ILE A 1 244 ? 0.113 26.344 24.109 1 98.38 244 ILE A O 1
ATOM 1919 N N . LYS A 1 245 ? 0.76 27.297 26 1 98.38 245 LYS A N 1
ATOM 1920 C CA . LYS A 1 245 ? -0.368 28.219 26 1 98.38 245 LYS A CA 1
ATOM 1921 C C . LYS A 1 245 ? -0.302 29.156 24.797 1 98.38 245 LYS A C 1
ATOM 1923 O O . LYS A 1 245 ? -1.32 29.438 24.156 1 98.38 245 LYS A O 1
ATOM 1928 N N . ASP A 1 246 ? 0.89 29.641 24.562 1 98.69 246 ASP A N 1
ATOM 1929 C CA . ASP A 1 246 ? 1.081 30.531 23.422 1 98.69 246 ASP A CA 1
ATOM 1930 C C . ASP A 1 246 ? 0.876 29.781 22.094 1 98.69 246 ASP A C 1
ATOM 1932 O O . ASP A 1 246 ? 0.306 30.328 21.156 1 98.69 246 ASP A O 1
ATOM 1936 N N . ALA A 1 247 ? 1.362 28.547 22.062 1 98.81 247 ALA A N 1
ATOM 1937 C CA . ALA A 1 247 ? 1.191 27.734 20.859 1 98.81 247 ALA A CA 1
ATOM 1938 C C . ALA A 1 247 ? -0.286 27.469 20.578 1 98.81 247 ALA A C 1
ATOM 1940 O O . ALA A 1 247 ? -0.724 27.516 19.438 1 98.81 247 ALA A O 1
ATOM 1941 N N . LEU A 1 248 ? -1.034 27.219 21.609 1 98.88 248 LEU A N 1
ATOM 1942 C CA . LEU A 1 248 ? -2.463 26.969 21.484 1 98.88 248 LEU A CA 1
ATOM 1943 C C . LEU A 1 248 ? -3.201 28.219 21.016 1 98.88 248 LEU A C 1
ATOM 1945 O O . LEU A 1 248 ? -4.094 28.141 20.172 1 98.88 248 LEU A O 1
ATOM 1949 N N . HIS A 1 249 ? -2.809 29.328 21.562 1 98.75 249 HIS A N 1
ATOM 1950 C CA . HIS A 1 249 ? -3.428 30.594 21.141 1 98.75 249 HIS A CA 1
ATOM 1951 C C . HIS A 1 249 ? -3.139 30.875 19.672 1 98.75 249 HIS A C 1
ATOM 1953 O O . HIS A 1 249 ? -4.035 31.266 18.922 1 98.75 249 HIS A O 1
ATOM 1959 N N . PHE A 1 250 ? -1.903 30.703 19.344 1 98.75 250 PHE A N 1
ATOM 1960 C CA . PHE A 1 250 ? -1.512 30.891 17.953 1 98.75 250 PHE A CA 1
ATOM 1961 C C . PHE A 1 250 ? -2.293 29.953 17.031 1 98.75 250 PHE A C 1
ATOM 1963 O O . PHE A 1 250 ? -2.756 30.375 15.969 1 98.75 250 PHE A O 1
ATOM 1970 N N . ALA A 1 251 ? -2.455 28.703 17.453 1 98.81 251 ALA A N 1
ATOM 1971 C CA . ALA A 1 251 ? -3.221 27.703 16.703 1 98.81 251 ALA A CA 1
ATOM 1972 C C . ALA A 1 251 ? -4.656 28.172 16.484 1 98.81 251 ALA A C 1
ATOM 1974 O O . ALA A 1 251 ? -5.184 28.078 15.375 1 98.81 251 ALA A O 1
ATOM 1975 N N . ALA A 1 252 ? -5.254 28.688 17.516 1 98.5 252 ALA A N 1
ATOM 1976 C CA . ALA A 1 252 ? -6.629 29.172 17.422 1 98.5 252 ALA A CA 1
ATOM 1977 C C . ALA A 1 252 ? -6.738 30.344 16.469 1 98.5 252 ALA A C 1
ATOM 1979 O O . ALA A 1 252 ? -7.719 30.469 15.727 1 98.5 252 ALA A O 1
ATOM 1980 N N . GLU A 1 253 ? -5.77 31.234 16.5 1 98.5 253 GLU A N 1
ATOM 1981 C CA . GLU A 1 253 ? -5.742 32.375 15.586 1 98.5 253 GLU A CA 1
ATOM 1982 C C . GLU A 1 253 ? -5.66 31.906 14.133 1 98.5 253 GLU A C 1
ATOM 1984 O O . GLU A 1 253 ? -6.371 32.406 13.266 1 98.5 253 GLU A O 1
ATOM 1989 N N . ARG A 1 254 ? -4.809 30.953 13.859 1 98.19 254 ARG A N 1
ATOM 1990 C CA . ARG A 1 254 ? -4.664 30.422 12.508 1 98.19 254 ARG A CA 1
ATOM 1991 C C . ARG A 1 254 ? -5.953 29.766 12.031 1 98.19 254 ARG A C 1
ATOM 1993 O O . ARG A 1 254 ? -6.355 29.938 10.883 1 98.19 254 ARG A O 1
ATOM 2000 N N . ALA A 1 255 ? -6.559 28.969 12.906 1 97.62 255 ALA A N 1
ATOM 2001 C CA . ALA A 1 255 ? -7.82 28.328 12.562 1 97.62 255 ALA A CA 1
ATOM 2002 C C . ALA A 1 255 ? -8.898 29.359 12.25 1 97.62 255 ALA A C 1
ATOM 2004 O O . ALA A 1 255 ? -9.672 29.188 11.305 1 97.62 255 ALA A O 1
ATOM 2005 N N . SER A 1 256 ? -8.93 30.406 13.078 1 97.12 256 SER A N 1
ATOM 2006 C CA . SER A 1 256 ? -9.906 31.469 12.859 1 97.12 256 SER A CA 1
ATOM 2007 C C . SER A 1 256 ? -9.711 32.125 11.5 1 97.12 256 SER A C 1
ATOM 2009 O O . SER A 1 256 ? -10.68 32.469 10.82 1 97.12 256 SER A O 1
ATOM 2011 N N . GLU A 1 257 ? -8.508 32.375 11.125 1 97.25 257 GLU A N 1
ATOM 2012 C CA . GLU A 1 257 ? -8.195 32.938 9.82 1 97.25 257 GLU A CA 1
ATOM 2013 C C . GLU A 1 257 ? -8.672 32.031 8.688 1 97.25 257 GLU A C 1
ATOM 2015 O O . GLU A 1 257 ? -9.211 32.5 7.688 1 97.25 257 GLU A O 1
ATOM 2020 N N . THR A 1 258 ? -8.438 30.703 8.805 1 96.31 258 THR A N 1
ATOM 2021 C CA . THR A 1 258 ? -8.836 29.719 7.801 1 96.31 258 THR A CA 1
ATOM 2022 C C . THR A 1 258 ? -10.352 29.734 7.594 1 96.31 258 THR A C 1
ATOM 2024 O O . THR A 1 258 ? -10.836 29.5 6.488 1 96.31 258 THR A O 1
ATOM 2027 N N . CYS A 1 259 ? -11.086 30.094 8.633 1 95.44 259 CYS A N 1
ATOM 2028 C CA . CYS A 1 259 ? -12.539 30.078 8.57 1 95.44 259 CYS A CA 1
ATOM 2029 C C . CYS A 1 259 ? -13.055 31.25 7.75 1 95.44 259 CYS A C 1
ATOM 2031 O O . CYS A 1 259 ? -14.242 31.312 7.414 1 95.44 259 CYS A O 1
ATOM 2033 N N . THR A 1 260 ? -12.203 32.188 7.383 1 95.94 260 THR A N 1
ATOM 2034 C CA . THR A 1 260 ? -12.656 33.438 6.777 1 95.94 260 THR A CA 1
ATOM 2035 C C . THR A 1 260 ? -12.688 33.344 5.258 1 95.94 260 THR A C 1
ATOM 2037 O O . THR A 1 260 ? -13.039 34.281 4.562 1 95.94 260 THR A O 1
ATOM 2040 N N . PHE A 1 261 ? -12.336 32.219 4.652 1 94.88 261 PHE A N 1
ATOM 2041 C CA . PHE A 1 261 ? -12.391 32.031 3.213 1 94.88 261 PHE A CA 1
ATOM 2042 C C . PHE A 1 261 ? -12.828 30.594 2.889 1 94.88 261 PHE A C 1
ATOM 2044 O O . PHE A 1 261 ? -12.891 29.75 3.777 1 94.88 261 PHE A O 1
ATOM 2051 N N . TYR A 1 262 ? -13.078 30.344 1.599 1 93.69 262 TYR A N 1
ATOM 2052 C CA . TYR A 1 262 ? -13.555 29.031 1.168 1 93.69 262 TYR A CA 1
ATOM 2053 C C . TYR A 1 262 ? -12.391 28.062 0.976 1 93.69 262 TYR A C 1
ATOM 2055 O O . TYR A 1 262 ? -11.336 28.438 0.46 1 93.69 262 TYR A O 1
ATOM 2063 N N . GLY A 1 263 ? -12.695 26.859 1.3 1 93.62 263 GLY A N 1
ATOM 2064 C CA . GLY A 1 263 ? -11.68 25.812 1.15 1 93.62 263 GLY A CA 1
ATOM 2065 C C . GLY A 1 263 ? -10.672 25.797 2.281 1 93.62 263 GLY A C 1
ATOM 2066 O O . GLY A 1 263 ? -10.773 26.594 3.225 1 93.62 263 GLY A O 1
ATOM 2067 N N . GLY A 1 264 ? -9.688 24.969 2.262 1 92.81 264 GLY A N 1
ATOM 2068 C CA . GLY A 1 264 ? -8.703 24.828 3.328 1 92.81 264 GLY A CA 1
ATOM 2069 C C . GLY A 1 264 ? -7.648 25.906 3.314 1 92.81 264 GLY A C 1
ATOM 2070 O O . GLY A 1 264 ? -7.207 26.375 4.371 1 92.81 264 GLY A O 1
ATOM 2071 N N . TRP A 1 265 ? -7.254 26.375 2.098 1 96.31 265 TRP A N 1
ATOM 2072 C CA . TRP A 1 265 ? -6.215 27.391 2.023 1 96.31 265 TRP A CA 1
ATOM 2073 C C . TRP A 1 265 ? -6.246 28.109 0.678 1 96.31 265 TRP A C 1
ATOM 2075 O O . TRP A 1 265 ? -5.23 28.641 0.229 1 96.31 265 TRP A O 1
ATOM 2085 N N . GLY A 1 266 ? -7.461 28.047 0.03 1 96.69 266 GLY A N 1
ATOM 2086 C CA . GLY A 1 266 ? -7.691 28.844 -1.164 1 96.69 266 GLY A CA 1
ATOM 2087 C C . GLY A 1 266 ? -7.383 28.094 -2.449 1 96.69 266 GLY A C 1
ATOM 2088 O O . GLY A 1 266 ? -7.672 26.906 -2.561 1 96.69 266 GLY A O 1
ATOM 2089 N N . TYR A 1 267 ? -7.113 28.875 -3.629 1 97.94 267 TYR A N 1
ATOM 2090 C CA . TYR A 1 267 ? -6.781 28.375 -4.965 1 97.94 267 TYR A CA 1
ATOM 2091 C C . TYR A 1 267 ? -7.973 27.672 -5.598 1 97.94 267 TYR A C 1
ATOM 2093 O O . TYR A 1 267 ? -7.875 26.516 -6.004 1 97.94 267 TYR A O 1
ATOM 2101 N N . PRO A 1 268 ? -9.031 28.406 -5.723 1 98.12 268 PRO A N 1
ATOM 2102 C CA . PRO A 1 268 ? -10.211 27.812 -6.359 1 98.12 268 PRO A CA 1
ATOM 2103 C C . PRO A 1 268 ? -10.023 27.578 -7.855 1 98.12 268 PRO A C 1
ATOM 2105 O O . PRO A 1 268 ? -9.281 28.312 -8.508 1 98.12 268 PRO A O 1
ATOM 2108 N N . LYS A 1 269 ? -10.625 26.531 -8.32 1 98.06 269 LYS A N 1
ATOM 2109 C CA . LYS A 1 269 ? -10.727 26.25 -9.75 1 98.06 269 LYS A CA 1
ATOM 2110 C C . LYS A 1 269 ? -12.125 25.781 -10.117 1 98.06 269 LYS A C 1
ATOM 2112 O O . LYS A 1 269 ? -12.812 25.141 -9.305 1 98.06 269 LYS A O 1
ATOM 2117 N N . GLU A 1 270 ? -12.57 26.062 -11.305 1 97.44 270 GLU A N 1
ATOM 2118 C CA . GLU A 1 270 ? -13.891 25.672 -11.773 1 97.44 270 GLU A CA 1
ATOM 2119 C C . GLU A 1 270 ? -13.945 24.156 -12.039 1 97.44 270 GLU A C 1
ATOM 2121 O O . GLU A 1 270 ? -12.992 23.578 -12.547 1 97.44 270 GLU A O 1
ATOM 2126 N N . ILE A 1 271 ? -15.062 23.609 -11.562 1 93.5 271 ILE A N 1
ATOM 2127 C CA . ILE A 1 271 ? -15.312 22.219 -11.914 1 93.5 271 ILE A CA 1
ATOM 2128 C C . ILE A 1 271 ? -15.719 22.125 -13.383 1 93.5 271 ILE A C 1
ATOM 2130 O O . ILE A 1 271 ? -16.672 22.781 -13.82 1 93.5 271 ILE A O 1
ATOM 2134 N N . GLU A 1 272 ? -15.094 21.625 -14.305 1 79 272 GLU A N 1
ATOM 2135 C CA . GLU A 1 272 ? -15.5 21.5 -15.703 1 79 272 GLU A CA 1
ATOM 2136 C C . GLU A 1 272 ? -16.469 20.344 -15.891 1 79 272 GLU A C 1
ATOM 2138 O O . GLU A 1 272 ? -16.422 19.359 -15.156 1 79 272 GLU A O 1
ATOM 2143 N N . MET B 1 1 ? -10.703 -24.5 -13.273 1 96.69 1 MET B N 1
ATOM 2144 C CA . MET B 1 1 ? -10.398 -23.594 -12.164 1 96.69 1 MET B CA 1
ATOM 2145 C C . MET B 1 1 ? -10.203 -22.172 -12.656 1 96.69 1 MET B C 1
ATOM 2147 O O . MET B 1 1 ? -9.586 -21.953 -13.703 1 96.69 1 MET B O 1
ATOM 2151 N N . LYS B 1 2 ? -10.773 -21.156 -11.992 1 98.81 2 LYS B N 1
ATOM 2152 C CA . LYS B 1 2 ? -10.523 -19.734 -12.188 1 98.81 2 LYS B CA 1
ATOM 2153 C C . LYS B 1 2 ? -9.594 -19.172 -11.117 1 98.81 2 LYS B C 1
ATOM 2155 O O . LYS B 1 2 ? -9.836 -19.375 -9.922 1 98.81 2 LYS B O 1
ATOM 2160 N N . ILE B 1 3 ? -8.508 -18.516 -11.617 1 98.94 3 ILE B N 1
ATOM 2161 C CA . ILE B 1 3 ? -7.539 -18.031 -10.641 1 98.94 3 ILE B CA 1
ATOM 2162 C C . ILE B 1 3 ? -7.207 -16.562 -10.914 1 98.94 3 ILE B C 1
ATOM 2164 O O . ILE B 1 3 ? -7.082 -16.172 -12.078 1 98.94 3 ILE B O 1
ATOM 2168 N N . ILE B 1 4 ? -7.105 -15.766 -9.875 1 98.94 4 ILE B N 1
ATOM 2169 C CA . ILE B 1 4 ? -6.598 -14.398 -9.922 1 98.94 4 ILE B CA 1
ATOM 2170 C C . ILE B 1 4 ? -5.34 -14.289 -9.062 1 98.94 4 ILE B C 1
ATOM 2172 O O . ILE B 1 4 ? -5.227 -14.945 -8.023 1 98.94 4 ILE B O 1
ATOM 2176 N N . ALA B 1 5 ? -4.391 -13.609 -9.57 1 98.94 5 ALA B N 1
ATOM 2177 C CA . ALA B 1 5 ? -3.227 -13.281 -8.75 1 98.94 5 ALA B CA 1
ATOM 2178 C C . ALA B 1 5 ? -3.115 -11.773 -8.539 1 98.94 5 ALA B C 1
ATOM 2180 O O . ALA B 1 5 ? -3.355 -10.992 -9.461 1 98.94 5 ALA B O 1
ATOM 2181 N N . ILE B 1 6 ? -2.807 -11.367 -7.336 1 98.94 6 ILE B N 1
ATOM 2182 C CA . ILE B 1 6 ? -2.631 -9.961 -6.965 1 98.94 6 ILE B CA 1
ATOM 2183 C C . ILE B 1 6 ? -1.249 -9.766 -6.344 1 98.94 6 ILE B C 1
ATOM 2185 O O . ILE B 1 6 ? -0.944 -10.336 -5.297 1 98.94 6 ILE B O 1
ATOM 2189 N N . GLY B 1 7 ? -0.429 -9 -7.055 1 98.62 7 GLY B N 1
ATOM 2190 C CA . GLY B 1 7 ? 0.884 -8.812 -6.457 1 98.62 7 GLY B CA 1
ATOM 2191 C C . GLY B 1 7 ? 1.949 -8.422 -7.461 1 98.62 7 GLY B C 1
ATOM 2192 O O . GLY B 1 7 ? 1.762 -7.484 -8.242 1 98.62 7 GLY B O 1
ATOM 2193 N N . ASP B 1 8 ? 3.08 -9.133 -7.516 1 98.44 8 ASP B N 1
ATOM 2194 C CA . ASP B 1 8 ? 4.312 -8.602 -8.094 1 98.44 8 ASP B CA 1
ATOM 2195 C C . ASP B 1 8 ? 4.445 -9.008 -9.562 1 98.44 8 ASP B C 1
ATOM 2197 O O . ASP B 1 8 ? 3.961 -10.07 -9.961 1 98.44 8 ASP B O 1
ATOM 2201 N N . ASN B 1 9 ? 5.066 -8.188 -10.336 1 98.62 9 ASN B N 1
ATOM 2202 C CA . ASN B 1 9 ? 5.656 -8.414 -11.648 1 98.62 9 ASN B CA 1
ATOM 2203 C C . ASN B 1 9 ? 7.039 -7.777 -11.758 1 98.62 9 ASN B C 1
ATOM 2205 O O . ASN B 1 9 ? 7.281 -6.707 -11.203 1 98.62 9 ASN B O 1
ATOM 2209 N N . VAL B 1 10 ? 7.93 -8.477 -12.383 1 98.06 10 VAL B N 1
ATOM 2210 C CA . VAL B 1 10 ? 9.281 -7.988 -12.617 1 98.06 10 VAL B CA 1
ATOM 2211 C C . VAL B 1 10 ? 9.773 -8.453 -13.984 1 98.06 10 VAL B C 1
ATOM 2213 O O . VAL B 1 10 ? 9.07 -9.195 -14.68 1 98.06 10 VAL B O 1
ATOM 2216 N N . VAL B 1 11 ? 10.891 -7.957 -14.398 1 97.88 11 VAL B N 1
ATOM 2217 C CA . VAL B 1 11 ? 11.656 -8.586 -15.469 1 97.88 11 VAL B CA 1
ATOM 2218 C C . VAL B 1 11 ? 13 -9.07 -14.93 1 97.88 11 VAL B C 1
ATOM 2220 O O . VAL B 1 11 ? 13.727 -8.312 -14.281 1 97.88 11 VAL B O 1
ATOM 2223 N N . ASP B 1 12 ? 13.234 -10.289 -15.164 1 96.69 12 ASP B N 1
ATOM 2224 C CA . ASP B 1 12 ? 14.508 -10.867 -14.758 1 96.69 12 ASP B CA 1
ATOM 2225 C C . ASP B 1 12 ? 15.602 -10.578 -15.789 1 96.69 12 ASP B C 1
ATOM 2227 O O . ASP B 1 12 ? 15.531 -11.047 -16.922 1 96.69 12 ASP B O 1
ATOM 2231 N N . CYS B 1 13 ? 16.625 -9.867 -15.383 1 97.06 13 CYS B N 1
ATOM 2232 C CA . CYS B 1 13 ? 17.656 -9.422 -16.312 1 97.06 13 CYS B CA 1
ATOM 2233 C C . CYS B 1 13 ? 18.875 -10.344 -16.25 1 97.06 13 CYS B C 1
ATOM 2235 O O . CYS B 1 13 ? 19.609 -10.336 -15.258 1 97.06 13 CYS B O 1
ATOM 2237 N N . TYR B 1 14 ? 19.031 -11.031 -17.312 1 95 14 TYR B N 1
ATOM 2238 C CA . TYR B 1 14 ? 20.203 -11.898 -17.469 1 95 14 TYR B CA 1
ATOM 2239 C C . TYR B 1 14 ? 21.375 -11.133 -18.078 1 95 14 TYR B C 1
ATOM 2241 O O . TYR B 1 14 ? 21.469 -11 -19.297 1 95 14 TYR B O 1
ATOM 2249 N N . LEU B 1 15 ? 22.297 -10.812 -17.219 1 92.81 15 LEU B N 1
ATOM 2250 C CA . LEU B 1 15 ? 23.375 -9.922 -17.625 1 92.81 15 LEU B CA 1
ATOM 2251 C C . LEU B 1 15 ? 24.297 -10.602 -18.641 1 92.81 15 LEU B C 1
ATOM 2253 O O . LEU B 1 15 ? 24.766 -9.961 -19.578 1 92.81 15 LEU B O 1
ATOM 2257 N N . ASP B 1 16 ? 24.562 -11.844 -18.453 1 90.38 16 ASP B N 1
ATOM 2258 C CA . ASP B 1 16 ? 25.453 -12.578 -19.344 1 90.38 16 ASP B CA 1
ATOM 2259 C C . ASP B 1 16 ? 24.859 -12.695 -20.734 1 90.38 16 ASP B C 1
ATOM 2261 O O . ASP B 1 16 ? 25.578 -12.766 -21.734 1 90.38 16 ASP B O 1
ATOM 2265 N N . GLN B 1 17 ? 23.547 -12.695 -20.812 1 93.5 17 GLN B N 1
ATOM 2266 C CA . GLN B 1 17 ? 22.859 -12.852 -22.094 1 93.5 17 GLN B CA 1
ATOM 2267 C C . GLN B 1 17 ? 22.547 -11.492 -22.719 1 93.5 17 GLN B C 1
ATOM 2269 O O . GLN B 1 17 ? 22.25 -11.406 -23.906 1 93.5 17 GLN B O 1
ATOM 2274 N N . GLY B 1 18 ? 22.594 -10.453 -21.859 1 95.44 18 GLY B N 1
ATOM 2275 C CA . GLY B 1 18 ? 22.125 -9.156 -22.312 1 95.44 18 GLY B CA 1
ATOM 2276 C C . GLY B 1 18 ? 20.641 -9.133 -22.609 1 95.44 18 GLY B C 1
ATOM 2277 O O . GLY B 1 18 ? 20.188 -8.406 -23.5 1 95.44 18 GLY B O 1
ATOM 2278 N N . LYS B 1 19 ? 19.859 -10.008 -21.953 1 97.19 19 LYS B N 1
ATOM 2279 C CA . LYS B 1 19 ? 18.422 -10.141 -22.172 1 97.19 19 LYS B CA 1
ATOM 2280 C C . LYS B 1 19 ? 17.672 -10.125 -20.844 1 97.19 19 LYS B C 1
ATOM 2282 O O . LYS B 1 19 ? 18.266 -10.367 -19.781 1 97.19 19 LYS B O 1
ATOM 2287 N N . TYR B 1 20 ? 16.453 -9.734 -20.969 1 97.75 20 TYR B N 1
ATOM 2288 C CA . TYR B 1 20 ? 15.57 -9.906 -19.812 1 97.75 20 TYR B CA 1
ATOM 2289 C C . TYR B 1 20 ? 14.32 -10.688 -20.188 1 97.75 20 TYR B C 1
ATOM 2291 O O . TYR B 1 20 ? 13.961 -10.758 -21.375 1 97.75 20 TYR B O 1
ATOM 2299 N N . TYR B 1 21 ? 13.734 -11.328 -19.188 1 98 21 TYR B N 1
ATOM 2300 C CA . TYR B 1 21 ? 12.531 -12.141 -19.312 1 98 21 TYR B CA 1
ATOM 2301 C C . TYR B 1 21 ? 11.445 -11.656 -18.359 1 98 21 TYR B C 1
ATOM 2303 O O . TYR B 1 21 ? 11.734 -11.305 -17.203 1 98 21 TYR B O 1
ATOM 2311 N N . PRO B 1 22 ? 10.156 -11.594 -18.875 1 98.38 22 PRO B N 1
ATOM 2312 C CA . PRO B 1 22 ? 9.078 -11.289 -17.922 1 98.38 22 PRO B CA 1
ATOM 2313 C C . PRO B 1 22 ? 9.008 -12.289 -16.766 1 98.38 22 PRO B C 1
ATOM 2315 O O . PRO B 1 22 ? 9.258 -13.477 -16.969 1 98.38 22 PRO B O 1
ATOM 2318 N N . GLY B 1 23 ? 8.672 -11.734 -15.578 1 97.75 23 GLY B N 1
ATOM 2319 C CA . GLY B 1 23 ? 8.617 -12.602 -14.414 1 97.75 23 GLY B CA 1
ATOM 2320 C C . GLY B 1 23 ? 7.855 -11.977 -13.25 1 97.75 23 GLY B C 1
ATOM 2321 O O . GLY B 1 23 ? 6.973 -11.141 -13.453 1 97.75 23 GLY B O 1
ATOM 2322 N N . GLY B 1 24 ? 8.266 -12.453 -12.039 1 97.56 24 GLY B N 1
ATOM 2323 C CA . GLY B 1 24 ? 7.508 -12.203 -10.828 1 97.56 24 GLY B CA 1
ATOM 2324 C C . GLY B 1 24 ? 6.684 -13.398 -10.383 1 97.56 24 GLY B C 1
ATOM 2325 O O . GLY B 1 24 ? 6.105 -14.102 -11.219 1 97.56 24 GLY B O 1
ATOM 2326 N N . ASN B 1 25 ? 6.648 -13.539 -9.109 1 98.38 25 ASN B N 1
ATOM 2327 C CA . ASN B 1 25 ? 5.988 -14.727 -8.586 1 98.38 25 ASN B CA 1
ATOM 2328 C C . ASN B 1 25 ? 4.527 -14.797 -9.023 1 98.38 25 ASN B C 1
ATOM 2330 O O . ASN B 1 25 ? 4.086 -15.812 -9.562 1 98.38 25 ASN B O 1
ATOM 2334 N N . CYS B 1 26 ? 3.76 -13.766 -8.852 1 98.81 26 CYS B N 1
ATOM 2335 C CA . CYS B 1 26 ? 2.334 -13.758 -9.156 1 98.81 26 CYS B CA 1
ATOM 2336 C C . CYS B 1 26 ? 2.098 -13.969 -10.648 1 98.81 26 CYS B C 1
ATOM 2338 O O . CYS B 1 26 ? 1.267 -14.781 -11.047 1 98.81 26 CYS B O 1
ATOM 2340 N N . VAL B 1 27 ? 2.848 -13.266 -11.453 1 98.75 27 VAL B N 1
ATOM 2341 C CA . VAL B 1 27 ? 2.695 -13.367 -12.898 1 98.75 27 VAL B CA 1
ATOM 2342 C C . VAL B 1 27 ? 3.129 -14.758 -13.367 1 98.75 27 VAL B C 1
ATOM 2344 O O . VAL B 1 27 ? 2.441 -15.391 -14.172 1 98.75 27 VAL B O 1
ATOM 2347 N N . ASN B 1 28 ? 4.23 -15.234 -12.859 1 98.69 28 ASN B N 1
ATOM 2348 C CA . ASN B 1 28 ? 4.699 -16.562 -13.211 1 98.69 28 ASN B CA 1
ATOM 2349 C C . ASN B 1 28 ? 3.645 -17.625 -12.914 1 98.69 28 ASN B C 1
ATOM 2351 O O . ASN B 1 28 ? 3.371 -18.484 -13.758 1 98.69 28 ASN B O 1
ATOM 2355 N N . VAL B 1 29 ? 3.07 -17.547 -11.742 1 98.88 29 VAL B N 1
ATOM 2356 C CA . VAL B 1 29 ? 2.072 -18.547 -11.352 1 98.88 29 VAL B CA 1
ATOM 2357 C C . VAL B 1 29 ? 0.861 -18.453 -12.281 1 98.88 29 VAL B C 1
ATOM 2359 O O . VAL B 1 29 ? 0.353 -19.469 -12.75 1 98.88 29 VAL B O 1
ATOM 2362 N N . LEU B 1 30 ? 0.439 -17.266 -12.602 1 98.81 30 LEU B N 1
ATOM 2363 C CA . LEU B 1 30 ? -0.752 -17.078 -13.422 1 98.81 30 LEU B CA 1
ATOM 2364 C C . LEU B 1 30 ? -0.538 -17.641 -14.828 1 98.81 30 LEU B C 1
ATOM 2366 O O . LEU B 1 30 ? -1.386 -18.375 -15.344 1 98.81 30 LEU B O 1
ATOM 2370 N N . VAL B 1 31 ? 0.568 -17.266 -15.438 1 98.81 31 VAL B N 1
ATOM 2371 C CA . VAL B 1 31 ? 0.854 -17.719 -16.797 1 98.81 31 VAL B CA 1
ATOM 2372 C C . VAL B 1 31 ? 0.934 -19.234 -16.828 1 98.81 31 VAL B C 1
ATOM 2374 O O . VAL B 1 31 ? 0.369 -19.875 -17.734 1 98.81 31 VAL B O 1
ATOM 2377 N N . ASN B 1 32 ? 1.59 -19.812 -15.844 1 98.81 32 ASN B N 1
ATOM 2378 C CA . ASN B 1 32 ? 1.731 -21.266 -15.82 1 98.81 32 ASN B CA 1
ATOM 2379 C C . ASN B 1 32 ? 0.408 -21.953 -15.492 1 98.81 32 ASN B C 1
ATOM 2381 O O . ASN B 1 32 ? 0.146 -23.062 -15.961 1 98.81 32 ASN B O 1
ATOM 2385 N N . CYS B 1 33 ? -0.456 -21.297 -14.711 1 98.88 33 CYS B N 1
ATOM 2386 C CA . CYS B 1 33 ? -1.801 -21.828 -14.531 1 98.88 33 CYS B CA 1
ATOM 2387 C C . CYS B 1 33 ? -2.555 -21.875 -15.859 1 98.88 33 CYS B C 1
ATOM 2389 O O . CYS B 1 33 ? -3.219 -22.859 -16.172 1 98.88 33 CYS B O 1
ATOM 2391 N N . LYS B 1 34 ? -2.449 -20.781 -16.547 1 98.62 34 LYS B N 1
ATOM 2392 C CA . LYS B 1 34 ? -3.102 -20.734 -17.859 1 98.62 34 LYS B CA 1
ATOM 2393 C C . LYS B 1 34 ? -2.609 -21.859 -18.766 1 98.62 34 LYS B C 1
ATOM 2395 O O . LYS B 1 34 ? -3.412 -22.578 -19.359 1 98.62 34 LYS B O 1
ATOM 2400 N N . ARG B 1 35 ? -1.339 -22.078 -18.828 1 98.25 35 ARG B N 1
ATOM 2401 C CA . ARG B 1 35 ? -0.726 -23.125 -19.641 1 98.25 35 ARG B CA 1
ATOM 2402 C C . ARG B 1 35 ? -1.124 -24.516 -19.141 1 98.25 35 ARG B C 1
ATOM 2404 O O . ARG B 1 35 ? -1.091 -25.484 -19.906 1 98.25 35 ARG B O 1
ATOM 2411 N N . SER B 1 36 ? -1.5 -24.562 -17.906 1 98.31 36 SER B N 1
ATOM 2412 C CA . SER B 1 36 ? -1.829 -25.828 -17.281 1 98.31 36 SER B CA 1
ATOM 2413 C C . SER B 1 36 ? -3.324 -26.125 -17.359 1 98.31 36 SER B C 1
ATOM 2415 O O . SER B 1 36 ? -3.801 -27.125 -16.828 1 98.31 36 SER B O 1
ATOM 2417 N N . GLY B 1 37 ? -4.047 -25.188 -17.938 1 97.94 37 GLY B N 1
ATOM 2418 C CA . GLY B 1 37 ? -5.43 -25.516 -18.234 1 97.94 37 GLY B CA 1
ATOM 2419 C C . GLY B 1 37 ? -6.418 -24.75 -17.375 1 97.94 37 GLY B C 1
ATOM 2420 O O . GLY B 1 37 ? -7.605 -25.078 -17.344 1 97.94 37 GLY B O 1
ATOM 2421 N N . ALA B 1 38 ? -5.969 -23.719 -16.672 1 98.56 38 ALA B N 1
ATOM 2422 C CA . ALA B 1 38 ? -6.914 -22.875 -15.945 1 98.56 38 ALA B CA 1
ATOM 2423 C C . ALA B 1 38 ? -7.949 -22.266 -16.891 1 98.56 38 ALA B C 1
ATOM 2425 O O . ALA B 1 38 ? -7.617 -21.859 -18 1 98.56 38 ALA B O 1
ATOM 2426 N N . GLU B 1 39 ? -9.188 -22.219 -16.469 1 98.31 39 GLU B N 1
ATOM 2427 C CA . GLU B 1 39 ? -10.289 -21.719 -17.281 1 98.31 39 GLU B CA 1
ATOM 2428 C C . GLU B 1 39 ? -10.188 -20.203 -17.484 1 98.31 39 GLU B C 1
ATOM 2430 O O . GLU B 1 39 ? -10.469 -19.703 -18.578 1 98.31 39 GLU B O 1
ATOM 2435 N N . GLU B 1 40 ? -9.82 -19.562 -16.453 1 98.44 40 GLU B N 1
ATOM 2436 C CA . GLU B 1 40 ? -9.719 -18.094 -16.453 1 98.44 40 GLU B CA 1
ATOM 2437 C C . GLU B 1 40 ? -8.594 -17.625 -15.547 1 98.44 40 GLU B C 1
ATOM 2439 O O . GLU B 1 40 ? -8.383 -18.172 -14.461 1 98.44 40 GLU B O 1
ATOM 2444 N N . THR B 1 41 ? -7.852 -16.688 -16.062 1 98.75 41 THR B N 1
ATOM 2445 C CA . THR B 1 41 ? -6.789 -16.062 -15.289 1 98.75 41 THR B CA 1
ATOM 2446 C C . THR B 1 41 ? -6.902 -14.547 -15.336 1 98.75 41 THR B C 1
ATOM 2448 O O . THR B 1 41 ? -7.27 -13.977 -16.375 1 98.75 41 THR B O 1
ATOM 2451 N N . SER B 1 42 ? -6.613 -13.875 -14.188 1 98.88 42 SER B N 1
ATOM 2452 C CA . SER B 1 42 ? -6.609 -12.422 -14.102 1 98.88 42 SER B CA 1
ATOM 2453 C C . SER B 1 42 ? -5.512 -11.922 -13.172 1 98.88 42 SER B C 1
ATOM 2455 O O . SER B 1 42 ? -5.188 -12.578 -12.18 1 98.88 42 SER B O 1
ATOM 2457 N N . TYR B 1 43 ? -4.984 -10.82 -13.555 1 98.94 43 TYR B N 1
ATOM 2458 C CA . TYR B 1 43 ? -3.863 -10.258 -12.805 1 98.94 43 TYR B CA 1
ATOM 2459 C C . TYR B 1 43 ? -4.184 -8.844 -12.328 1 98.94 43 TYR B C 1
ATOM 2461 O O . TYR B 1 43 ? -4.711 -8.031 -13.086 1 98.94 43 TYR B O 1
ATOM 2469 N N . ILE B 1 44 ? -3.971 -8.562 -11.055 1 98.88 44 ILE B N 1
ATOM 2470 C CA . ILE B 1 44 ? -3.953 -7.211 -10.5 1 98.88 44 ILE B CA 1
ATOM 2471 C C . ILE B 1 44 ? -2.572 -6.906 -9.93 1 98.88 44 ILE B C 1
ATOM 2473 O O . ILE B 1 44 ? -2.1 -7.602 -9.023 1 98.88 44 ILE B O 1
ATOM 2477 N N . GLY B 1 45 ? -1.913 -5.984 -10.43 1 98.75 45 GLY B N 1
ATOM 2478 C CA . GLY B 1 45 ? -0.605 -5.555 -9.961 1 98.75 45 GLY B CA 1
ATOM 2479 C C . GLY B 1 45 ? -0.299 -4.105 -10.297 1 98.75 45 GLY B C 1
ATOM 2480 O O . GLY B 1 45 ? -1.212 -3.314 -10.547 1 98.75 45 GLY B O 1
ATOM 2481 N N . ASN B 1 46 ? 0.946 -3.705 -10.094 1 98.75 46 ASN B N 1
ATOM 2482 C CA . ASN B 1 46 ? 1.451 -2.383 -10.445 1 98.75 46 ASN B CA 1
ATOM 2483 C C . ASN B 1 46 ? 2.389 -2.443 -11.648 1 98.75 46 ASN B C 1
ATOM 2485 O O . ASN B 1 46 ? 3.436 -3.09 -11.594 1 98.75 46 ASN B O 1
ATOM 2489 N N . PHE B 1 47 ? 2.006 -1.785 -12.742 1 98.88 47 PHE B N 1
ATOM 2490 C CA . PHE B 1 47 ? 2.912 -1.62 -13.875 1 98.88 47 PHE B CA 1
ATOM 2491 C C . PHE B 1 47 ? 3.592 -0.257 -13.828 1 98.88 47 PHE B C 1
ATOM 2493 O O . PHE B 1 47 ? 2.965 0.744 -13.477 1 98.88 47 PHE B O 1
ATOM 2500 N N . ALA B 1 48 ? 4.875 -0.251 -14.156 1 98.81 48 ALA B N 1
ATOM 2501 C CA . ALA B 1 48 ? 5.586 1.008 -14.359 1 98.81 48 ALA B CA 1
ATOM 2502 C C . ALA B 1 48 ? 5.258 1.614 -15.719 1 98.81 48 ALA B C 1
ATOM 2504 O O . ALA B 1 48 ? 4.359 1.137 -16.422 1 98.81 48 ALA B O 1
ATOM 2505 N N . THR B 1 49 ? 5.898 2.717 -16.062 1 98.75 49 THR B N 1
ATOM 2506 C CA . THR B 1 49 ? 5.664 3.385 -17.328 1 98.75 49 THR B CA 1
ATOM 2507 C C . THR B 1 49 ? 6.848 3.178 -18.281 1 98.75 49 THR B C 1
ATOM 2509 O O . THR B 1 49 ? 7 3.904 -19.266 1 98.75 49 THR B O 1
ATOM 2512 N N . ASP B 1 50 ? 7.645 2.205 -18.031 1 98.5 50 ASP B N 1
ATOM 2513 C CA . ASP B 1 50 ? 8.844 1.999 -18.844 1 98.5 50 ASP B CA 1
ATOM 2514 C C . ASP B 1 50 ? 8.633 0.897 -19.875 1 98.5 50 ASP B C 1
ATOM 2516 O O . ASP B 1 50 ? 7.539 0.334 -19.969 1 98.5 50 ASP B O 1
ATOM 2520 N N . ASP B 1 51 ? 9.688 0.631 -20.703 1 98.31 51 ASP B N 1
ATOM 2521 C CA . ASP B 1 51 ? 9.609 -0.353 -21.781 1 98.31 51 ASP B CA 1
ATOM 2522 C C . ASP B 1 51 ? 9.445 -1.765 -21.219 1 98.31 51 ASP B C 1
ATOM 2524 O O . ASP B 1 51 ? 8.797 -2.609 -21.844 1 98.31 51 ASP B O 1
ATOM 2528 N N . LYS B 1 52 ? 9.984 -2.02 -20.109 1 98.69 52 LYS B N 1
ATOM 2529 C CA . LYS B 1 52 ? 9.867 -3.336 -19.5 1 98.69 52 LYS B CA 1
ATOM 2530 C C . LYS B 1 52 ? 8.422 -3.641 -19.109 1 98.69 52 LYS B C 1
ATOM 2532 O O . LYS B 1 52 ? 7.949 -4.766 -19.281 1 98.69 52 LYS B O 1
ATOM 2537 N N . ALA B 1 53 ? 7.766 -2.639 -18.625 1 98.81 53 ALA B N 1
ATOM 2538 C CA . ALA B 1 53 ? 6.344 -2.797 -18.328 1 98.81 53 ALA B CA 1
ATOM 2539 C C . ALA B 1 53 ? 5.539 -3.082 -19.594 1 98.81 53 ALA B C 1
ATOM 2541 O O . ALA B 1 53 ? 4.621 -3.906 -19.578 1 98.81 53 ALA B O 1
ATOM 2542 N N . GLN B 1 54 ? 5.883 -2.396 -20.625 1 98.69 54 GLN B N 1
ATOM 2543 C CA . GLN B 1 54 ? 5.199 -2.627 -21.891 1 98.69 54 GLN B CA 1
ATOM 2544 C C . GLN B 1 54 ? 5.418 -4.055 -22.375 1 98.69 54 GLN B C 1
ATOM 2546 O O . GLN B 1 54 ? 4.496 -4.688 -22.891 1 98.69 54 GLN B O 1
ATOM 2551 N N . HIS B 1 55 ? 6.613 -4.531 -22.25 1 98.75 55 HIS B N 1
ATOM 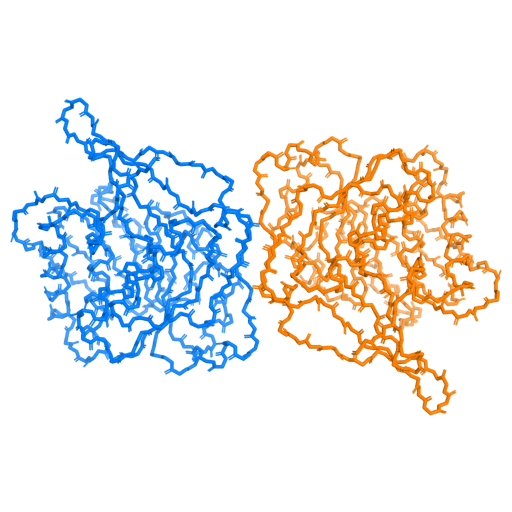2552 C CA . HIS B 1 55 ? 6.922 -5.898 -22.656 1 98.75 55 HIS B CA 1
ATOM 2553 C C . HIS B 1 55 ? 6.164 -6.91 -21.812 1 98.75 55 HIS B C 1
ATOM 2555 O O . HIS B 1 55 ? 5.691 -7.93 -22.312 1 98.75 55 HIS B O 1
ATOM 2561 N N . LEU B 1 56 ? 6.062 -6.66 -20.5 1 98.81 56 LEU B N 1
ATOM 2562 C CA . LEU B 1 56 ? 5.285 -7.512 -19.609 1 98.81 56 LEU B CA 1
ATOM 2563 C C . LEU B 1 56 ? 3.832 -7.586 -20.062 1 98.81 56 LEU B C 1
ATOM 2565 O O . LEU B 1 56 ? 3.254 -8.672 -20.125 1 98.81 56 LEU B O 1
ATOM 2569 N N . LYS B 1 57 ? 3.266 -6.453 -20.359 1 98.81 57 LYS B N 1
ATOM 2570 C CA . LYS B 1 57 ? 1.88 -6.398 -20.828 1 98.81 57 LYS B CA 1
ATOM 2571 C C . LYS B 1 57 ? 1.7 -7.164 -22.125 1 98.81 57 LYS B C 1
ATOM 2573 O O . LYS B 1 57 ? 0.718 -7.891 -22.297 1 98.81 57 LYS B O 1
ATOM 2578 N N . TYR B 1 58 ? 2.66 -6.949 -23.016 1 98.75 58 TYR B N 1
ATOM 2579 C CA . TYR B 1 58 ? 2.646 -7.684 -24.281 1 98.75 58 TYR B CA 1
ATOM 2580 C C . TYR B 1 58 ? 2.645 -9.188 -24.031 1 98.75 58 TYR B C 1
ATOM 2582 O O . TYR B 1 58 ? 1.805 -9.906 -24.578 1 98.75 58 TYR B O 1
ATOM 2590 N N . ALA B 1 59 ? 3.535 -9.672 -23.219 1 98.81 59 ALA B N 1
ATOM 2591 C CA . ALA B 1 59 ? 3.676 -11.102 -22.938 1 98.81 59 ALA B CA 1
ATOM 2592 C C . ALA B 1 59 ? 2.418 -11.656 -22.281 1 98.81 59 ALA B C 1
ATOM 2594 O O . ALA B 1 59 ? 1.966 -12.758 -22.625 1 98.81 59 ALA B O 1
ATOM 2595 N N . LEU B 1 60 ? 1.86 -10.906 -21.359 1 98.88 60 LEU B N 1
ATOM 2596 C CA . LEU B 1 60 ? 0.635 -11.344 -20.688 1 98.88 60 LEU B CA 1
ATOM 2597 C C . LEU B 1 60 ? -0.512 -11.453 -21.688 1 98.88 60 LEU B C 1
ATOM 2599 O O . LEU B 1 60 ? -1.318 -12.383 -21.609 1 98.88 60 LEU B O 1
ATOM 2603 N N . THR B 1 61 ? -0.542 -10.477 -22.562 1 98.75 61 THR B N 1
ATOM 2604 C CA . THR B 1 61 ? -1.562 -10.508 -23.609 1 98.75 61 THR B CA 1
ATOM 2605 C C . THR B 1 61 ? -1.409 -11.75 -24.469 1 98.75 61 THR B C 1
ATOM 2607 O O . THR B 1 61 ? -2.393 -12.438 -24.766 1 98.75 61 THR B O 1
ATOM 2610 N N . GLU B 1 62 ? -0.2 -12.094 -24.891 1 98.5 62 GLU B N 1
ATOM 2611 C CA . GLU B 1 62 ? 0.07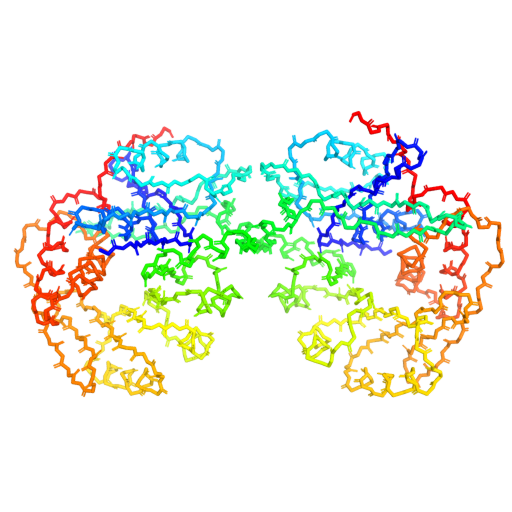3 -13.273 -25.703 1 98.5 62 GLU B CA 1
ATOM 2612 C C . GLU B 1 62 ? -0.33 -14.555 -24.984 1 98.5 62 GLU B C 1
ATOM 2614 O O . GLU B 1 62 ? -0.764 -15.523 -25.609 1 98.5 62 GLU B O 1
ATOM 2619 N N . GLU B 1 63 ? -0.27 -14.523 -23.688 1 98.5 63 GLU B N 1
ATOM 2620 C CA . GLU B 1 63 ? -0.554 -15.703 -22.875 1 98.5 63 GLU B CA 1
ATOM 2621 C C . GLU B 1 63 ? -2.029 -15.766 -22.484 1 98.5 63 GLU B C 1
ATOM 2623 O O . GLU B 1 63 ? -2.473 -16.734 -21.875 1 98.5 63 GLU B O 1
ATOM 2628 N N . GLY B 1 64 ? -2.762 -14.742 -22.797 1 98.19 64 GLY B N 1
ATOM 2629 C CA . GLY B 1 64 ? -4.191 -14.727 -22.531 1 98.19 64 GLY B CA 1
ATOM 2630 C C . GLY B 1 64 ? -4.523 -14.43 -21.078 1 98.19 64 GLY B C 1
ATOM 2631 O O . GLY B 1 64 ? -5.527 -14.922 -20.562 1 98.19 64 GLY B O 1
ATOM 2632 N N . VAL B 1 65 ? -3.709 -13.719 -20.375 1 98.62 65 VAL B N 1
ATOM 2633 C CA . VAL B 1 65 ? -3.959 -13.312 -19 1 98.62 65 VAL B CA 1
ATOM 2634 C C . VAL B 1 65 ? -4.531 -11.891 -18.969 1 98.62 65 VAL B C 1
ATOM 2636 O O . VAL B 1 65 ? -3.922 -10.961 -19.5 1 98.62 65 VAL B O 1
ATOM 2639 N N . ALA B 1 66 ? -5.695 -11.75 -18.359 1 98.5 66 ALA B N 1
ATOM 2640 C CA . ALA B 1 66 ? -6.316 -10.438 -18.234 1 98.5 66 ALA B CA 1
ATOM 2641 C C . ALA B 1 66 ? -5.629 -9.594 -17.172 1 98.5 66 ALA B C 1
ATOM 2643 O O . ALA B 1 66 ? -5.176 -10.125 -16.141 1 98.5 66 ALA B O 1
ATOM 2644 N N . PHE B 1 67 ? -5.504 -8.312 -17.406 1 98.69 67 PHE B N 1
ATOM 2645 C CA . PHE B 1 67 ? -4.895 -7.441 -16.406 1 98.69 67 PHE B CA 1
ATOM 2646 C C . PHE B 1 67 ? -5.523 -6.055 -16.453 1 98.69 67 PHE B C 1
ATOM 2648 O O . PHE B 1 67 ? -4.836 -5.051 -16.266 1 98.69 67 PHE B O 1
ATOM 2655 N N . ASP B 1 68 ? -6.77 -5.918 -16.609 1 97.44 68 ASP B N 1
ATOM 2656 C CA . ASP B 1 68 ? -7.492 -4.672 -16.844 1 97.44 68 ASP B CA 1
ATOM 2657 C C . ASP B 1 68 ? -7.617 -3.859 -15.562 1 97.44 68 ASP B C 1
ATOM 2659 O O . ASP B 1 68 ? -7.945 -2.672 -15.602 1 97.44 68 ASP B O 1
ATOM 2663 N N . ARG B 1 69 ? -7.359 -4.453 -14.43 1 97.81 69 ARG B N 1
ATOM 2664 C CA . ARG B 1 69 ? -7.586 -3.779 -13.156 1 97.81 69 ARG B CA 1
ATOM 2665 C C . ARG B 1 69 ? -6.266 -3.424 -12.477 1 97.81 69 ARG B C 1
ATOM 2667 O O . ARG B 1 69 ? -6.242 -3.068 -11.297 1 97.81 69 ARG B O 1
ATOM 2674 N N . THR B 1 70 ? -5.195 -3.553 -13.242 1 98.69 70 THR B N 1
ATOM 2675 C CA . THR B 1 70 ? -3.877 -3.225 -12.703 1 98.69 70 THR B CA 1
ATOM 2676 C C . THR B 1 70 ? -3.705 -1.715 -12.578 1 98.69 70 THR B C 1
ATOM 2678 O O . THR B 1 70 ? -4.469 -0.946 -13.164 1 98.69 70 THR B O 1
ATOM 2681 N N . ARG B 1 71 ? -2.795 -1.297 -11.742 1 98.75 71 ARG B N 1
ATOM 2682 C CA . ARG B 1 71 ? -2.402 0.104 -11.617 1 98.75 71 ARG B CA 1
ATOM 2683 C C . ARG B 1 71 ? -1.182 0.407 -12.484 1 98.75 71 ARG B C 1
ATOM 2685 O O . ARG B 1 71 ? -0.331 -0.46 -12.695 1 98.75 71 ARG B O 1
ATOM 2692 N N . VAL B 1 72 ? -1.16 1.585 -12.992 1 98.88 72 VAL B N 1
ATOM 2693 C CA . VAL B 1 72 ? 0.024 2.098 -13.672 1 98.88 72 VAL B CA 1
ATOM 2694 C C . VAL B 1 72 ? 0.634 3.238 -12.859 1 98.88 72 VAL B C 1
ATOM 2696 O O . VAL B 1 72 ? -0.035 4.234 -12.57 1 98.88 72 VAL B O 1
ATOM 2699 N N . VAL B 1 73 ? 1.834 3.105 -12.438 1 98.88 73 VAL B N 1
ATOM 2700 C CA . VAL B 1 73 ? 2.562 4.051 -11.602 1 98.88 73 VAL B CA 1
ATOM 2701 C C . VAL B 1 73 ? 3.793 4.562 -12.344 1 98.88 73 VAL B C 1
ATOM 2703 O O . VAL B 1 73 ? 4.543 3.777 -12.93 1 98.88 73 VAL B O 1
ATOM 2706 N N . GLU B 1 74 ? 3.977 5.887 -12.336 1 98.81 74 GLU B N 1
ATOM 2707 C CA . GLU B 1 74 ? 5.16 6.453 -12.977 1 98.81 74 GLU B CA 1
ATOM 2708 C C . GLU B 1 74 ? 6.441 5.941 -12.32 1 98.81 74 GLU B C 1
ATOM 2710 O O . GLU B 1 74 ? 6.59 6.008 -11.102 1 98.81 74 GLU B O 1
ATOM 2715 N N . GLY B 1 75 ? 7.34 5.445 -13.172 1 98.69 75 GLY B N 1
ATOM 2716 C CA . GLY B 1 75 ? 8.602 4.945 -12.641 1 98.69 75 GLY B CA 1
ATOM 2717 C C . GLY B 1 75 ? 9.141 3.76 -13.422 1 98.69 75 GLY B C 1
ATOM 2718 O O . GLY B 1 75 ? 8.867 3.613 -14.609 1 98.69 75 GLY B O 1
ATOM 2719 N N . ILE B 1 76 ? 10.008 2.938 -12.758 1 98.62 76 ILE B N 1
ATOM 2720 C CA . ILE B 1 76 ? 10.68 1.833 -13.43 1 98.62 76 ILE B CA 1
ATOM 2721 C C . ILE B 1 76 ? 10.195 0.504 -12.859 1 98.62 76 ILE B C 1
ATOM 2723 O O . ILE B 1 76 ? 9.805 0.431 -11.695 1 98.62 76 ILE B O 1
ATOM 2727 N N . SER B 1 77 ? 10.188 -0.497 -13.688 1 98.56 77 SER B N 1
ATOM 2728 C CA . SER B 1 77 ? 9.773 -1.844 -13.32 1 98.56 77 SER B CA 1
ATOM 2729 C C . SER B 1 77 ? 10.789 -2.508 -12.398 1 98.56 77 SER B C 1
ATOM 2731 O O . SER B 1 77 ? 11.969 -2.15 -12.414 1 98.56 77 SER B O 1
ATOM 2733 N N . GLY B 1 78 ? 10.266 -3.396 -11.555 1 97.75 78 GLY B N 1
ATOM 2734 C CA . GLY B 1 78 ? 11.211 -4.297 -10.922 1 97.75 78 GLY B CA 1
ATOM 2735 C C . GLY B 1 78 ? 12.078 -5.051 -11.914 1 97.75 78 GLY B C 1
ATOM 2736 O O . GLY B 1 78 ? 11.578 -5.566 -12.914 1 97.75 78 GLY B O 1
ATOM 2737 N N . GLN B 1 79 ? 13.352 -5.113 -11.656 1 97.38 79 GLN B N 1
ATOM 2738 C CA . GLN B 1 79 ? 14.281 -5.699 -12.609 1 97.38 79 GLN B CA 1
ATOM 2739 C C . GLN B 1 79 ? 15.469 -6.344 -11.898 1 97.38 79 GLN B C 1
ATOM 2741 O O . GLN B 1 79 ? 16.609 -5.902 -12.062 1 97.38 79 GLN B O 1
ATOM 2746 N N . PRO B 1 80 ? 15.102 -7.395 -11.164 1 96.12 80 PRO B N 1
ATOM 2747 C CA . PRO B 1 80 ? 16.234 -8.117 -10.578 1 96.12 80 PRO B CA 1
ATOM 2748 C C . PRO B 1 80 ? 17.234 -8.609 -11.625 1 96.12 80 PRO B C 1
ATOM 2750 O O . PRO B 1 80 ? 16.844 -8.867 -12.773 1 96.12 80 PRO B O 1
ATOM 2753 N N . LYS B 1 81 ? 18.531 -8.68 -11.203 1 94.94 81 LYS B N 1
ATOM 2754 C CA . LYS B 1 81 ? 19.594 -9.109 -12.109 1 94.94 81 LYS B CA 1
ATOM 2755 C C . LYS B 1 81 ? 20.094 -10.508 -11.75 1 94.94 81 LYS B C 1
ATOM 2757 O O . LYS B 1 81 ? 20.094 -10.891 -10.578 1 94.94 81 LYS B O 1
ATOM 2762 N N . VAL B 1 82 ? 20.266 -11.148 -12.727 1 90.75 82 VAL B N 1
ATOM 2763 C CA . VAL B 1 82 ? 20.828 -12.492 -12.625 1 90.75 82 VAL B CA 1
ATOM 2764 C C . VAL B 1 82 ? 22.172 -12.555 -13.328 1 90.75 82 VAL B C 1
ATOM 2766 O O . VAL B 1 82 ? 22.312 -12.047 -14.445 1 90.75 82 VAL B O 1
ATOM 2769 N N . ASN B 1 83 ? 23.141 -13 -12.648 1 86.88 83 ASN B N 1
ATOM 2770 C CA . ASN B 1 83 ? 24.469 -13.133 -13.234 1 86.88 83 ASN B CA 1
ATOM 2771 C C . ASN B 1 83 ? 25.047 -14.539 -13.023 1 86.88 83 ASN B C 1
ATOM 2773 O O . ASN B 1 83 ? 24.469 -15.336 -12.273 1 86.88 83 ASN B O 1
ATOM 2777 N N . LEU B 1 84 ? 26.016 -14.883 -13.742 1 80.31 84 LEU B N 1
ATOM 2778 C CA . LEU B 1 84 ? 26.766 -16.125 -13.586 1 80.31 84 LEU B CA 1
ATOM 2779 C C . LEU B 1 84 ? 28.016 -15.914 -12.742 1 80.31 84 LEU B C 1
ATOM 2781 O O . LEU B 1 84 ? 28.688 -14.891 -12.883 1 80.31 84 LEU B O 1
ATOM 2785 N N . THR B 1 85 ? 28.109 -16.859 -11.789 1 77.38 85 THR B N 1
ATOM 2786 C CA . THR B 1 85 ? 29.391 -16.844 -11.086 1 77.38 85 THR B CA 1
ATOM 2787 C C . THR B 1 85 ? 30.516 -17.281 -12.016 1 77.38 85 THR B C 1
ATOM 2789 O O . THR B 1 85 ? 30.266 -17.719 -13.141 1 77.38 85 THR B O 1
ATOM 2792 N N . GLU B 1 86 ? 31.609 -17.047 -11.414 1 77.94 86 GLU B N 1
ATOM 2793 C CA . GLU B 1 86 ? 32.781 -17.484 -12.164 1 77.94 86 GLU B CA 1
ATOM 2794 C C . GLU B 1 86 ? 32.719 -18.984 -12.484 1 77.94 86 GLU B C 1
ATOM 2796 O O . GLU B 1 86 ? 33.219 -19.422 -13.516 1 77.94 86 GLU B O 1
ATOM 2801 N N . ASP B 1 87 ? 32.031 -19.703 -11.68 1 77.88 87 ASP B N 1
ATOM 2802 C CA . ASP B 1 87 ? 31.906 -21.156 -11.844 1 77.88 87 ASP B CA 1
ATOM 2803 C C . ASP B 1 87 ? 30.703 -21.5 -12.711 1 77.88 87 ASP B C 1
ATOM 2805 O O . ASP B 1 87 ? 30.422 -22.672 -12.953 1 77.88 87 ASP B O 1
ATOM 2809 N N . GLY B 1 88 ? 30.016 -20.516 -13.086 1 69.62 88 GLY B N 1
ATOM 2810 C CA . GLY B 1 88 ? 28.891 -20.766 -13.984 1 69.62 88 GLY B CA 1
ATOM 2811 C C . GLY B 1 88 ? 27.578 -20.891 -13.258 1 69.62 88 GLY B C 1
ATOM 2812 O O . GLY B 1 88 ? 26.562 -21.25 -13.859 1 69.62 88 GLY B O 1
ATOM 2813 N N . ASP B 1 89 ? 27.672 -20.594 -11.992 1 70.69 89 ASP B N 1
ATOM 2814 C CA . ASP B 1 89 ? 26.422 -20.703 -11.227 1 70.69 89 ASP B CA 1
ATOM 2815 C C . ASP B 1 89 ? 25.625 -19.406 -11.289 1 70.69 89 ASP B C 1
ATOM 2817 O O . ASP B 1 89 ? 26.188 -18.312 -11.227 1 70.69 89 ASP B O 1
ATOM 2821 N N . ARG B 1 90 ? 24.359 -19.562 -11.461 1 75.06 90 ARG B N 1
ATOM 2822 C CA . ARG B 1 90 ? 23.5 -18.375 -11.5 1 75.06 90 ARG B CA 1
ATOM 2823 C C . ARG B 1 90 ? 23.266 -17.828 -10.102 1 75.06 90 ARG B C 1
ATOM 2825 O O . ARG B 1 90 ? 22.953 -18.578 -9.172 1 75.06 90 ARG B O 1
ATOM 2832 N N . VAL B 1 91 ? 23.609 -16.516 -10.062 1 81.06 91 VAL B N 1
ATOM 2833 C CA . VAL B 1 91 ? 23.375 -15.859 -8.773 1 81.06 91 VAL B CA 1
ATOM 2834 C C . VAL B 1 91 ? 22.531 -14.602 -8.977 1 81.06 91 VAL B C 1
ATOM 2836 O O . VAL B 1 91 ? 22.688 -13.883 -9.961 1 81.06 91 VAL B O 1
ATOM 2839 N N . PHE B 1 92 ? 21.578 -14.406 -8.117 1 82.5 92 PHE B N 1
ATOM 2840 C CA . PHE B 1 92 ? 20.781 -13.188 -8.133 1 82.5 92 PHE B CA 1
ATOM 2841 C C . PHE B 1 92 ? 21.594 -12 -7.637 1 82.5 92 PHE B C 1
ATOM 2843 O O . PHE B 1 92 ? 22.297 -12.102 -6.625 1 82.5 92 PHE B O 1
ATOM 2850 N N . VAL B 1 93 ? 21.625 -10.969 -8.57 1 82.88 93 VAL B N 1
ATOM 2851 C CA . VAL B 1 93 ? 22.266 -9.719 -8.18 1 82.88 93 VAL B CA 1
ATOM 2852 C C . VAL B 1 93 ? 21.219 -8.633 -7.996 1 82.88 93 VAL B C 1
ATOM 2854 O O . VAL B 1 93 ? 20.188 -8.633 -8.688 1 82.88 93 VAL B O 1
ATOM 2857 N N . GLY B 1 94 ? 20.922 -8.289 -6.703 1 83.38 94 GLY B N 1
ATOM 2858 C CA . GLY B 1 94 ? 19.953 -7.254 -6.355 1 83.38 94 GLY B CA 1
ATOM 2859 C C . GLY B 1 94 ? 19.703 -6.266 -7.48 1 83.38 94 GLY B C 1
ATOM 2860 O O . GLY B 1 94 ? 20.516 -6.16 -8.406 1 83.38 94 GLY B O 1
ATOM 2861 N N . GLY B 1 95 ? 18.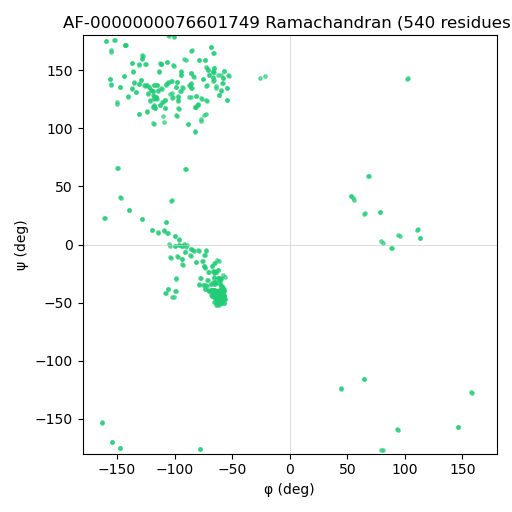578 -5.668 -7.793 1 89.06 95 GLY B N 1
ATOM 2862 C CA . GLY B 1 95 ? 18.219 -4.602 -8.719 1 89.06 95 GLY B CA 1
ATOM 2863 C C . GLY B 1 95 ? 17.922 -3.285 -8.016 1 89.06 95 GLY B C 1
ATOM 2864 O O . GLY B 1 95 ? 18.156 -3.145 -6.82 1 89.06 95 GLY B O 1
ATOM 2865 N N . PRO B 1 96 ? 17.609 -2.379 -8.922 1 94.75 96 PRO B N 1
ATOM 2866 C CA . PRO B 1 96 ? 17.25 -1.09 -8.328 1 94.75 96 PRO B CA 1
ATOM 2867 C C . PRO B 1 96 ? 16.156 -1.215 -7.27 1 94.75 96 PRO B C 1
ATOM 2869 O O . PRO B 1 96 ? 15.234 -2.021 -7.422 1 94.75 96 PRO B O 1
ATOM 2872 N N . LYS B 1 97 ? 16.219 -0.399 -6.246 1 94.81 97 LYS B N 1
ATOM 2873 C CA . LYS B 1 97 ? 15.281 -0.473 -5.133 1 94.81 97 LYS B CA 1
ATOM 2874 C C . LYS B 1 97 ? 14.25 0.652 -5.207 1 94.81 97 LYS B C 1
ATOM 2876 O O . LYS B 1 97 ? 13.32 0.705 -4.398 1 94.81 97 LYS B O 1
ATOM 2881 N N . ASN B 1 98 ? 14.359 1.479 -6.18 1 97.25 98 ASN B N 1
ATOM 2882 C CA . ASN B 1 98 ? 13.406 2.57 -6.367 1 97.25 98 ASN B CA 1
ATOM 2883 C C . ASN B 1 98 ? 12.398 2.256 -7.469 1 97.25 98 ASN B C 1
ATOM 2885 O O . ASN B 1 98 ? 12.062 3.125 -8.273 1 97.25 98 ASN B O 1
ATOM 2889 N N . THR B 1 99 ? 11.945 1.001 -7.562 1 98.31 99 THR B N 1
ATOM 2890 C CA . THR B 1 99 ? 10.977 0.547 -8.555 1 98.31 99 THR B CA 1
ATOM 2891 C C . THR B 1 99 ? 9.555 0.79 -8.062 1 98.31 99 THR B C 1
ATOM 2893 O O . THR B 1 99 ? 9.336 1.052 -6.883 1 98.31 99 THR B O 1
ATOM 2896 N N . VAL B 1 100 ? 8.539 0.678 -8.984 1 98.5 100 VAL B N 1
ATOM 2897 C CA . VAL B 1 100 ? 7.156 0.932 -8.609 1 98.5 100 VAL B CA 1
ATOM 2898 C C . VAL B 1 100 ? 6.684 -0.122 -7.613 1 98.5 100 VAL B C 1
ATOM 2900 O O . VAL B 1 100 ? 5.828 0.151 -6.77 1 98.5 100 VAL B O 1
ATOM 2903 N N . GLN B 1 101 ? 7.305 -1.285 -7.609 1 96.88 101 GLN B N 1
ATOM 2904 C CA . GLN B 1 101 ? 6.965 -2.34 -6.66 1 96.88 101 GLN B CA 1
ATOM 2905 C C . GLN B 1 101 ? 7.41 -1.973 -5.246 1 96.88 101 GLN B C 1
ATOM 2907 O O . GLN B 1 101 ? 6.84 -2.451 -4.266 1 96.88 101 GLN B O 1
ATOM 2912 N N . HIS B 1 102 ? 8.398 -1.095 -5.156 1 97.75 102 HIS B N 1
ATOM 2913 C CA . HIS B 1 102 ? 8.93 -0.691 -3.859 1 97.75 102 HIS B CA 1
ATOM 2914 C C . HIS B 1 102 ? 8.32 0.626 -3.396 1 97.75 102 HIS B C 1
ATOM 2916 O O . HIS B 1 102 ? 8.492 1.026 -2.244 1 97.75 102 HIS B O 1
ATOM 2922 N N . LYS B 1 103 ? 7.617 1.274 -4.266 1 98.38 103 LYS B N 1
ATOM 2923 C CA . LYS B 1 103 ? 7.16 2.627 -3.961 1 98.38 103 LYS B CA 1
ATOM 2924 C C . LYS B 1 103 ? 5.711 2.627 -3.49 1 98.38 103 LYS B C 1
ATOM 2926 O O . LYS B 1 103 ? 5.289 3.523 -2.758 1 98.38 103 LYS B O 1
ATOM 2931 N N . VAL B 1 104 ? 4.934 1.608 -4.004 1 98.56 104 VAL B N 1
ATOM 2932 C CA . VAL B 1 104 ? 3.514 1.606 -3.666 1 98.56 104 VAL B CA 1
ATOM 2933 C C . VAL B 1 104 ? 3.066 0.188 -3.318 1 98.56 104 VAL B C 1
ATOM 2935 O O . VAL B 1 104 ? 3.695 -0.788 -3.736 1 98.56 104 VAL B O 1
ATOM 2938 N N . LYS B 1 105 ? 2.027 0.073 -2.568 1 98.38 105 LYS B N 1
ATOM 2939 C CA . LYS B 1 105 ? 1.287 -1.157 -2.305 1 98.38 105 LYS B CA 1
ATOM 2940 C C . LYS B 1 105 ? -0.107 -1.104 -2.924 1 98.38 105 LYS B C 1
ATOM 2942 O O . LYS B 1 105 ? -0.664 -0.021 -3.119 1 98.38 105 LYS B O 1
ATOM 2947 N N . ILE B 1 106 ? -0.63 -2.232 -3.176 1 98.69 106 ILE B N 1
ATOM 2948 C CA . ILE B 1 106 ? -1.976 -2.324 -3.732 1 98.69 106 ILE B CA 1
ATOM 2949 C C . ILE B 1 106 ? -3.006 -2.189 -2.613 1 98.69 106 ILE B C 1
ATOM 2951 O O . ILE B 1 106 ? -2.881 -2.828 -1.565 1 98.69 106 ILE B O 1
ATOM 2955 N N . LYS B 1 107 ? -3.891 -1.348 -2.756 1 98.31 107 LYS B N 1
ATOM 2956 C CA . LYS B 1 107 ? -5.098 -1.254 -1.938 1 98.31 107 LYS B CA 1
ATOM 2957 C C . LYS B 1 107 ? -6.336 -1.633 -2.744 1 98.31 107 LYS B C 1
ATOM 2959 O O . LYS B 1 107 ? -6.645 -0.997 -3.754 1 98.31 107 LYS B O 1
ATOM 2964 N N . LEU B 1 108 ? -7.109 -2.623 -2.32 1 98.62 108 LEU B N 1
ATOM 2965 C CA . LEU B 1 108 ? -8.188 -3.16 -3.143 1 98.62 108 LEU B CA 1
ATOM 2966 C C . LEU B 1 108 ? -9.461 -2.342 -2.973 1 98.62 108 LEU B C 1
ATOM 2968 O O . LEU B 1 108 ? -9.844 -2.002 -1.849 1 98.62 108 LEU B O 1
ATOM 2972 N N . LEU B 1 109 ? -10.062 -2.061 -4.102 1 98.19 109 LEU B N 1
ATOM 2973 C CA . LEU B 1 109 ? -11.375 -1.422 -4.125 1 98.19 109 LEU B CA 1
ATOM 2974 C C . LEU B 1 109 ? -12.477 -2.436 -3.848 1 98.19 109 LEU B C 1
ATOM 2976 O O . LEU B 1 109 ? -12.289 -3.635 -4.066 1 98.19 109 LEU B O 1
ATOM 2980 N N . ALA B 1 110 ? -13.609 -1.929 -3.414 1 97.81 110 ALA B N 1
ATOM 2981 C CA . ALA B 1 110 ? -14.758 -2.797 -3.156 1 97.81 110 ALA B CA 1
ATOM 2982 C C . ALA B 1 110 ? -15.141 -3.58 -4.406 1 97.81 110 ALA B C 1
ATOM 2984 O O . ALA B 1 110 ? -15.453 -4.77 -4.328 1 97.81 110 ALA B O 1
ATOM 2985 N N . GLU B 1 111 ? -15.172 -2.912 -5.512 1 97.88 111 GLU B N 1
ATOM 2986 C CA . GLU B 1 111 ? -15.547 -3.57 -6.762 1 97.88 111 GLU B CA 1
ATOM 2987 C C . GLU B 1 111 ? -14.531 -4.652 -7.141 1 97.88 111 GLU B C 1
ATOM 2989 O O . GLU B 1 111 ? -14.891 -5.648 -7.77 1 97.88 111 GLU B O 1
ATOM 2994 N N . GLU B 1 112 ? -13.297 -4.453 -6.82 1 98.69 112 GLU B N 1
ATOM 2995 C CA . GLU B 1 112 ? -12.273 -5.461 -7.09 1 98.69 112 GLU B CA 1
ATOM 2996 C C . GLU B 1 112 ? -12.445 -6.676 -6.184 1 98.69 112 GLU B C 1
ATOM 2998 O O . GLU B 1 112 ? -12.227 -7.812 -6.613 1 98.69 112 GLU B O 1
ATOM 3003 N N . LEU B 1 113 ? -12.789 -6.395 -4.922 1 98.75 113 LEU B N 1
ATOM 3004 C CA . LEU B 1 113 ? -13.078 -7.508 -4.031 1 98.75 113 LEU B CA 1
ATOM 3005 C C . LEU B 1 113 ? -14.258 -8.328 -4.547 1 98.75 113 LEU B C 1
ATOM 3007 O O . LEU B 1 113 ? -14.234 -9.562 -4.48 1 98.75 113 LEU B O 1
ATOM 3011 N N . GLU B 1 114 ? -15.234 -7.66 -5.07 1 98.56 114 GLU B N 1
ATOM 3012 C CA . GLU B 1 114 ? -16.359 -8.352 -5.699 1 98.56 114 GLU B CA 1
ATOM 3013 C C . GLU B 1 114 ? -15.891 -9.188 -6.891 1 98.56 114 GLU B C 1
ATOM 3015 O O . GLU B 1 114 ? -16.359 -10.305 -7.098 1 98.56 114 GLU B O 1
ATOM 3020 N N . TYR B 1 115 ? -15 -8.648 -7.672 1 98.75 115 TYR B N 1
ATOM 3021 C CA . TYR B 1 115 ? -14.43 -9.352 -8.812 1 98.75 115 TYR B CA 1
ATOM 3022 C C . TYR B 1 115 ? -13.672 -10.594 -8.367 1 98.75 115 TYR B C 1
ATOM 3024 O O . TYR B 1 115 ? -13.797 -11.656 -8.977 1 98.75 115 TYR B O 1
ATOM 3032 N N . VAL B 1 116 ? -12.922 -10.477 -7.301 1 98.81 116 VAL B N 1
ATOM 3033 C CA . VAL B 1 116 ? -12.109 -11.555 -6.758 1 98.81 116 VAL B CA 1
ATOM 3034 C C . VAL B 1 116 ? -13 -12.734 -6.363 1 98.81 116 VAL B C 1
ATOM 3036 O O . VAL B 1 116 ? -12.617 -13.891 -6.508 1 98.81 116 VAL B O 1
ATOM 3039 N N . ARG B 1 117 ? -14.203 -12.43 -5.965 1 98.5 117 ARG B N 1
ATOM 3040 C CA . ARG B 1 117 ? -15.156 -13.43 -5.508 1 98.5 117 ARG B CA 1
ATOM 3041 C C . ARG B 1 117 ? -15.5 -14.414 -6.625 1 98.5 117 ARG B C 1
ATOM 3043 O O . ARG B 1 117 ? -15.945 -15.531 -6.359 1 98.5 117 ARG B O 1
ATOM 3050 N N . GLN B 1 118 ? -15.297 -14 -7.82 1 98.56 118 GLN B N 1
ATOM 3051 C CA . GLN B 1 118 ? -15.68 -14.797 -8.977 1 98.56 118 GLN B CA 1
ATOM 3052 C C . GLN B 1 118 ? -14.656 -15.898 -9.25 1 98.56 118 GLN B C 1
ATOM 3054 O O . GLN B 1 118 ? -14.875 -16.766 -10.102 1 98.56 118 GLN B O 1
ATOM 3059 N N . PHE B 1 119 ? -13.578 -15.922 -8.539 1 98.88 119 PHE B N 1
ATOM 3060 C CA . PHE B 1 119 ? -12.5 -16.875 -8.781 1 98.88 119 PHE B CA 1
ATOM 3061 C C . PHE B 1 119 ? -12.477 -17.953 -7.703 1 98.88 119 PHE B C 1
ATOM 3063 O O . PHE B 1 119 ? -12.945 -17.719 -6.59 1 98.88 119 PHE B O 1
ATOM 3070 N N . ASP B 1 120 ? -11.891 -19.078 -8.062 1 98.88 120 ASP B N 1
ATOM 3071 C CA . ASP B 1 120 ? -11.797 -20.203 -7.137 1 98.88 120 ASP B CA 1
ATOM 3072 C C . ASP B 1 120 ? -10.688 -19.984 -6.113 1 98.88 120 ASP B C 1
ATOM 3074 O O . ASP B 1 120 ? -10.75 -20.5 -4.996 1 98.88 120 ASP B O 1
ATOM 3078 N N . VAL B 1 121 ? -9.664 -19.219 -6.535 1 98.94 121 VAL B N 1
ATOM 3079 C CA . VAL B 1 121 ? -8.508 -18.984 -5.68 1 98.94 121 VAL B CA 1
ATOM 3080 C C . VAL B 1 121 ? -7.82 -17.688 -6.082 1 98.94 121 VAL B C 1
ATOM 3082 O O . VAL B 1 121 ? -7.805 -17.328 -7.262 1 98.94 121 VAL B O 1
ATOM 3085 N N . CYS B 1 122 ? -7.336 -16.953 -5.094 1 99 122 CYS B N 1
ATOM 3086 C CA . CYS B 1 122 ? -6.457 -15.805 -5.273 1 99 122 CYS B CA 1
ATOM 3087 C C . CYS B 1 122 ? -5.035 -16.125 -4.82 1 99 122 CYS B C 1
ATOM 3089 O O . CYS B 1 122 ? -4.824 -16.547 -3.682 1 99 122 CYS B O 1
ATOM 3091 N N . HIS B 1 123 ? -4.117 -15.922 -5.73 1 99 123 HIS B N 1
ATOM 3092 C CA . HIS B 1 123 ? -2.727 -16.188 -5.387 1 99 123 HIS B CA 1
ATOM 3093 C C . HIS B 1 123 ? -1.967 -14.898 -5.117 1 99 123 HIS B C 1
ATOM 3095 O O . HIS B 1 123 ? -2.162 -13.898 -5.816 1 99 123 HIS B O 1
ATOM 3101 N N . SER B 1 124 ? -1.081 -14.891 -4.117 1 98.94 124 SER B N 1
ATOM 3102 C CA . SER B 1 124 ? -0.117 -13.836 -3.842 1 98.94 124 SER B CA 1
ATOM 3103 C C . SER B 1 124 ? 1.166 -14.398 -3.242 1 98.94 124 SER B C 1
ATOM 3105 O O . SER B 1 124 ? 1.405 -15.602 -3.295 1 98.94 124 SER B O 1
ATOM 3107 N N . SER B 1 125 ? 2.08 -13.516 -2.859 1 98.75 125 SER B N 1
ATOM 3108 C CA . SER B 1 125 ? 3.359 -13.969 -2.326 1 98.75 125 SER B CA 1
ATOM 3109 C C . SER B 1 125 ? 3.951 -12.945 -1.361 1 98.75 125 SER B C 1
ATOM 3111 O O . SER B 1 125 ? 3.42 -11.844 -1.214 1 98.75 125 SER B O 1
ATOM 3113 N N . CYS B 1 126 ? 5.109 -13.359 -0.762 1 98.38 126 CYS B N 1
ATOM 3114 C CA . CYS B 1 126 ? 5.805 -12.5 0.184 1 98.38 126 CYS B CA 1
ATOM 3115 C C . CYS B 1 126 ? 6.484 -11.336 -0.534 1 98.38 126 CYS B C 1
ATOM 3117 O O . CYS B 1 126 ? 6.957 -10.398 0.107 1 98.38 126 CYS B O 1
ATOM 3119 N N . TYR B 1 127 ? 6.457 -11.305 -1.881 1 97.31 127 TYR B N 1
ATOM 3120 C CA . TYR B 1 127 ? 7.094 -10.25 -2.652 1 97.31 127 TYR B CA 1
ATOM 3121 C C . TYR B 1 127 ? 6.09 -9.164 -3.025 1 97.31 127 TYR B C 1
ATOM 3123 O O . TYR B 1 127 ? 6.457 -8.148 -3.623 1 97.31 127 TYR B O 1
ATOM 3131 N N . SER B 1 128 ? 4.84 -9.289 -2.643 1 98.12 128 SER B N 1
ATOM 3132 C CA . SER B 1 128 ? 3.758 -8.492 -3.207 1 98.12 128 SER B CA 1
ATOM 3133 C C . SER B 1 128 ? 3.328 -7.383 -2.248 1 98.12 128 SER B C 1
ATOM 3135 O O . SER B 1 128 ? 2.59 -6.473 -2.633 1 98.12 128 SER B O 1
ATOM 3137 N N . SER B 1 129 ? 3.816 -7.426 -0.965 1 97.06 129 SER B N 1
ATOM 3138 C CA . SER B 1 129 ? 3.416 -6.473 0.064 1 97.06 129 SER B CA 1
ATOM 3139 C C . SER B 1 129 ? 1.897 -6.402 0.188 1 97.06 129 SER B C 1
ATOM 3141 O O . SER B 1 129 ? 1.327 -5.309 0.26 1 97.06 129 SER B O 1
ATOM 3143 N N . LEU B 1 130 ? 1.191 -7.547 0.143 1 98 130 LEU B N 1
ATOM 3144 C CA . LEU B 1 130 ? -0.266 -7.602 0.108 1 98 130 LEU B CA 1
ATOM 3145 C C . LEU B 1 130 ? -0.827 -8.055 1.45 1 98 130 LEU B C 1
ATOM 3147 O O . LEU B 1 130 ? -2.014 -8.375 1.558 1 98 130 LEU B O 1
ATOM 3151 N N . GLU B 1 131 ? -0.005 -8.141 2.518 1 97.81 131 GLU B N 1
ATOM 3152 C CA . GLU B 1 131 ? -0.367 -8.797 3.773 1 97.81 131 GLU B CA 1
ATOM 3153 C C . GLU B 1 131 ? -1.591 -8.141 4.406 1 97.81 131 GLU B C 1
ATOM 3155 O O . GLU B 1 131 ? -2.463 -8.828 4.941 1 97.81 131 GLU B O 1
ATOM 3160 N N . GLU B 1 132 ? -1.692 -6.809 4.262 1 96.12 132 GLU B N 1
ATOM 3161 C CA . GLU B 1 132 ? -2.779 -6.094 4.918 1 96.12 132 GLU B CA 1
ATOM 3162 C C . GLU B 1 132 ? -4.109 -6.34 4.215 1 96.12 132 GLU B C 1
ATOM 3164 O O . GLU B 1 132 ? -5.176 -6.129 4.797 1 96.12 132 GLU B O 1
ATOM 3169 N N . GLU B 1 133 ? -4.059 -6.773 2.984 1 98.25 133 GLU B N 1
ATOM 3170 C CA . GLU B 1 133 ? -5.27 -6.988 2.193 1 98.25 133 GLU B CA 1
ATOM 3171 C C . GLU B 1 133 ? -5.742 -8.438 2.295 1 98.25 133 GLU B C 1
ATOM 3173 O O . GLU B 1 133 ? -6.871 -8.75 1.914 1 98.25 133 GLU B O 1
ATOM 3178 N N . LEU B 1 134 ? -4.934 -9.32 2.812 1 98.75 134 LEU B N 1
ATOM 3179 C CA . LEU B 1 134 ? -5.195 -10.75 2.771 1 98.75 134 LEU B CA 1
ATOM 3180 C C . LEU B 1 134 ? -6.492 -11.094 3.504 1 98.75 134 LEU B C 1
ATOM 3182 O O . LEU B 1 134 ? -7.289 -11.898 3.02 1 98.75 134 LEU B O 1
ATOM 3186 N N . PRO B 1 135 ? -6.754 -10.492 4.738 1 98.5 135 PRO B N 1
ATOM 3187 C CA . PRO B 1 135 ? -8.016 -10.805 5.41 1 98.5 135 PRO B CA 1
ATOM 3188 C C . PRO B 1 135 ? -9.234 -10.484 4.551 1 98.5 135 PRO B C 1
ATOM 3190 O O . PRO B 1 135 ? -10.211 -11.242 4.543 1 98.5 135 PRO B O 1
ATOM 3193 N N . LEU B 1 136 ? -9.219 -9.375 3.83 1 98.56 136 LEU B N 1
ATOM 3194 C CA . LEU B 1 136 ? -10.328 -8.977 2.975 1 98.56 136 LEU B CA 1
ATOM 3195 C C . LEU B 1 136 ? -10.492 -9.945 1.809 1 98.56 136 LEU B C 1
ATOM 3197 O O . LEU B 1 136 ? -11.617 -10.297 1.441 1 98.56 136 LEU B O 1
ATOM 3201 N N . ILE B 1 137 ? -9.398 -10.359 1.223 1 98.94 137 ILE B N 1
ATOM 3202 C CA . ILE B 1 137 ? -9.422 -11.305 0.107 1 98.94 137 ILE B CA 1
ATOM 3203 C C . ILE B 1 137 ? -9.977 -12.648 0.576 1 98.94 137 ILE B C 1
ATOM 3205 O O . ILE B 1 137 ? -10.781 -13.273 -0.119 1 98.94 137 ILE B O 1
ATOM 3209 N N . ALA B 1 138 ? -9.57 -13.031 1.776 1 98.81 138 ALA B N 1
ATOM 3210 C CA . ALA B 1 138 ? -9.953 -14.328 2.334 1 98.81 138 ALA B CA 1
ATOM 3211 C C . ALA B 1 138 ? -11.461 -14.406 2.553 1 98.81 138 ALA B C 1
ATOM 3213 O O . ALA B 1 138 ? -12.031 -15.5 2.59 1 98.81 138 ALA B O 1
ATOM 3214 N N . GLU B 1 139 ? -12.078 -13.273 2.697 1 98.69 139 GLU B N 1
ATOM 3215 C CA . GLU B 1 139 ? -13.531 -13.227 2.838 1 98.69 139 GLU B CA 1
ATOM 3216 C C . GLU B 1 139 ? -14.219 -13.492 1.503 1 98.69 139 GLU B C 1
ATOM 3218 O O . GLU B 1 139 ? -15.414 -13.797 1.466 1 98.69 139 GLU B O 1
ATOM 3223 N N . GLN B 1 140 ? -13.445 -13.336 0.408 1 98.75 140 GLN B N 1
ATOM 3224 C CA . GLN B 1 140 ? -14.055 -13.43 -0.914 1 98.75 140 GLN B CA 1
ATOM 3225 C C . GLN B 1 140 ? -13.82 -14.805 -1.529 1 98.75 140 GLN B C 1
ATOM 3227 O O . GLN B 1 140 ? -14.68 -15.328 -2.238 1 98.75 140 GLN B O 1
ATOM 3232 N N . THR B 1 141 ? -12.656 -15.375 -1.374 1 98.81 141 THR B N 1
ATOM 3233 C CA . THR B 1 141 ? -12.266 -16.641 -1.979 1 98.81 141 THR B CA 1
ATOM 3234 C C . THR B 1 141 ? -11.094 -17.266 -1.229 1 98.81 141 THR B C 1
ATOM 3236 O O . THR B 1 141 ? -10.562 -16.672 -0.287 1 98.81 141 THR B O 1
ATOM 3239 N N . LYS B 1 142 ? -10.664 -18.5 -1.59 1 98.88 142 LYS B N 1
ATOM 3240 C CA . LYS B 1 142 ? -9.469 -19.109 -1.023 1 98.88 142 LYS B CA 1
ATOM 3241 C C . LYS B 1 142 ? -8.211 -18.359 -1.442 1 98.88 142 LYS B C 1
ATOM 3243 O O . LYS B 1 142 ? -8.148 -17.797 -2.541 1 98.88 142 LYS B O 1
ATOM 3248 N N . VAL B 1 143 ? -7.25 -18.375 -0.581 1 98.94 143 VAL B N 1
ATOM 3249 C CA . VAL B 1 143 ? -6.012 -17.656 -0.861 1 98.94 143 VAL B CA 1
ATOM 3250 C C . VAL B 1 143 ? -4.848 -18.656 -0.918 1 98.94 143 VAL B C 1
ATOM 3252 O O . VAL B 1 143 ? -4.703 -19.5 -0.038 1 98.94 143 VAL B O 1
ATOM 3255 N N . SER B 1 144 ? -4.129 -18.641 -1.967 1 98.94 144 SER B N 1
ATOM 3256 C CA . SER B 1 144 ? -2.834 -19.297 -2.121 1 98.94 144 SER B CA 1
ATOM 3257 C C . SER B 1 144 ? -1.688 -18.297 -1.93 1 98.94 144 SER B C 1
ATOM 3259 O O . SER B 1 144 ? -1.726 -17.188 -2.461 1 98.94 144 SER B O 1
ATOM 3261 N N . PHE B 1 145 ? -0.681 -18.672 -1.195 1 98.94 145 PHE B N 1
ATOM 3262 C CA . PHE B 1 145 ? 0.378 -17.734 -0.855 1 98.94 145 PHE B CA 1
ATOM 3263 C C . PHE B 1 145 ? 1.742 -18.422 -0.904 1 98.94 145 PHE B C 1
ATOM 3265 O O . PHE B 1 145 ? 1.938 -19.469 -0.303 1 98.94 145 PHE B O 1
ATOM 3272 N N . ASP B 1 146 ? 2.631 -17.828 -1.632 1 98.94 146 ASP B N 1
ATOM 3273 C CA . ASP B 1 146 ? 4.008 -18.312 -1.688 1 98.94 146 ASP B CA 1
ATOM 3274 C C . ASP B 1 146 ? 4.898 -17.531 -0.716 1 98.94 146 ASP B C 1
ATOM 3276 O O . ASP B 1 146 ? 5.195 -16.359 -0.939 1 98.94 146 ASP B O 1
ATOM 3280 N N . PHE B 1 147 ? 5.449 -18.234 0.255 1 98.81 147 PHE B N 1
ATOM 3281 C CA . PHE B 1 147 ? 6.305 -17.625 1.266 1 98.81 147 PHE B CA 1
ATOM 3282 C C . PHE B 1 147 ? 7.75 -17.562 0.783 1 98.81 147 PHE B C 1
ATOM 3284 O O . PHE B 1 147 ? 8.578 -16.875 1.382 1 98.81 147 PHE B O 1
ATOM 3291 N N . SER B 1 148 ? 7.977 -18.234 -0.343 1 97.38 148 SER B N 1
ATOM 3292 C CA . SER B 1 148 ? 9.367 -18.391 -0.754 1 97.38 148 SER B CA 1
ATOM 3293 C C . SER B 1 148 ? 10.25 -18.781 0.426 1 97.38 148 SER B C 1
ATOM 3295 O O . SER B 1 148 ? 9.938 -19.719 1.16 1 97.38 148 SER B O 1
ATOM 3297 N N . THR B 1 149 ? 11.32 -18 0.73 1 95.25 149 THR B N 1
ATOM 3298 C CA . THR B 1 149 ? 12.258 -18.359 1.792 1 95.25 149 THR B CA 1
ATOM 3299 C C . THR B 1 149 ? 11.953 -17.578 3.064 1 95.25 149 THR B C 1
ATOM 3301 O O . THR B 1 149 ? 12.758 -17.578 4.004 1 95.25 149 THR B O 1
ATOM 3304 N N . ARG B 1 150 ? 10.875 -16.844 3.113 1 96.62 150 ARG B N 1
ATOM 3305 C CA . ARG B 1 150 ? 10.477 -16.109 4.309 1 96.62 150 ARG B CA 1
ATOM 3306 C C . ARG B 1 150 ? 9.75 -17.016 5.293 1 96.62 150 ARG B C 1
ATOM 3308 O O . ARG B 1 150 ? 8.523 -17.125 5.262 1 96.62 150 ARG B O 1
ATOM 3315 N N . LEU B 1 151 ? 10.484 -17.547 6.293 1 96.81 151 LEU B N 1
ATOM 3316 C CA . LEU B 1 151 ? 9.961 -18.641 7.109 1 96.81 151 LEU B CA 1
ATOM 3317 C C . LEU B 1 151 ? 9.883 -18.234 8.578 1 96.81 151 LEU B C 1
ATOM 3319 O O . LEU B 1 151 ? 9.625 -19.062 9.445 1 96.81 151 LEU B O 1
ATOM 3323 N N . GLU B 1 152 ? 10.039 -16.953 8.836 1 97 152 GLU B N 1
ATOM 3324 C CA . GLU B 1 152 ? 10.023 -16.469 10.219 1 97 152 GLU B CA 1
ATOM 3325 C C . GLU B 1 152 ? 8.641 -16.656 10.844 1 97 152 GLU B C 1
ATOM 3327 O O . GLU B 1 152 ? 7.621 -16.422 10.195 1 97 152 GLU B O 1
ATOM 3332 N N . GLU B 1 153 ? 8.68 -17.031 12.102 1 97.38 153 GLU B N 1
ATOM 3333 C CA . GLU B 1 153 ? 7.445 -17.312 12.828 1 97.38 153 GLU B CA 1
ATOM 3334 C C . GLU B 1 153 ? 6.504 -16.109 12.82 1 97.38 153 GLU B C 1
ATOM 3336 O O . GLU B 1 153 ? 5.293 -16.266 12.648 1 97.38 153 GLU B O 1
ATOM 3341 N N . ALA B 1 154 ? 7.062 -14.914 13.055 1 97.12 154 ALA B N 1
ATOM 3342 C CA . ALA B 1 154 ? 6.238 -13.711 13.078 1 97.12 154 ALA B CA 1
ATOM 3343 C C . ALA B 1 154 ? 5.516 -13.516 11.75 1 97.12 154 ALA B C 1
ATOM 3345 O O . ALA B 1 154 ? 4.383 -13.016 11.727 1 97.12 154 ALA B O 1
ATOM 3346 N N . TYR B 1 155 ? 6.18 -13.875 10.664 1 98.06 155 TYR B N 1
ATOM 3347 C CA . TYR B 1 155 ? 5.582 -13.711 9.344 1 98.06 155 TYR B CA 1
ATOM 3348 C C . TYR B 1 155 ? 4.492 -14.75 9.109 1 98.06 155 TYR B C 1
ATOM 3350 O O . TYR B 1 155 ? 3.441 -14.438 8.539 1 98.06 155 TYR B O 1
ATOM 3358 N N . LEU B 1 156 ? 4.723 -15.984 9.578 1 98.5 156 LEU B N 1
ATOM 3359 C CA . LEU B 1 156 ? 3.697 -17.016 9.508 1 98.5 156 LEU B CA 1
ATOM 3360 C C . LEU B 1 156 ? 2.434 -16.594 10.242 1 98.5 156 LEU B C 1
ATOM 3362 O O . LEU B 1 156 ? 1.324 -16.75 9.734 1 98.5 156 LEU B O 1
ATOM 3366 N N . GLU B 1 157 ? 2.621 -16.047 11.43 1 98.19 157 GLU B N 1
ATOM 3367 C CA . GLU B 1 157 ? 1.502 -15.602 12.258 1 98.19 157 GLU B CA 1
ATOM 3368 C C . GLU B 1 157 ? 0.688 -14.516 11.562 1 98.19 157 GLU B C 1
ATOM 3370 O O . GLU B 1 157 ? -0.53 -14.438 11.734 1 98.19 157 GLU B O 1
ATOM 3375 N N . LYS B 1 158 ? 1.362 -13.727 10.836 1 97.19 158 LYS B N 1
ATOM 3376 C CA . LYS B 1 158 ? 0.736 -12.609 10.148 1 97.19 158 LYS B CA 1
ATOM 3377 C C . LYS B 1 158 ? -0.067 -13.086 8.938 1 97.19 158 LYS B C 1
ATOM 3379 O O . LYS B 1 158 ? -1.124 -12.531 8.633 1 97.19 158 LYS B O 1
ATOM 3384 N N . VAL B 1 159 ? 0.369 -14.133 8.219 1 98.69 159 VAL B N 1
ATOM 3385 C CA . VAL B 1 159 ? -0.138 -14.469 6.891 1 98.69 159 VAL B CA 1
ATOM 3386 C C . VAL B 1 159 ? -1.006 -15.719 6.965 1 98.69 159 VAL B C 1
ATOM 3388 O O . VAL B 1 159 ? -2.127 -15.742 6.449 1 98.69 159 VAL B O 1
ATOM 3391 N N . CYS B 1 160 ? -0.672 -16.734 7.68 1 98.81 160 CYS B N 1
ATOM 3392 C CA . CYS B 1 160 ? -1.218 -18.078 7.602 1 98.81 160 CYS B CA 1
ATOM 3393 C C . CYS B 1 160 ? -2.684 -18.094 8.016 1 98.81 160 CYS B C 1
ATOM 3395 O O . CYS B 1 160 ? -3.48 -18.859 7.461 1 98.81 160 CYS B O 1
ATOM 3397 N N . PRO B 1 161 ? -3.121 -17.234 9 1 98.62 161 PRO B N 1
ATOM 3398 C CA . PRO B 1 161 ? -4.531 -17.266 9.391 1 98.62 161 PRO B CA 1
ATOM 3399 C C . PRO B 1 161 ? -5.473 -16.906 8.242 1 98.62 161 PRO B C 1
ATOM 3401 O O . PRO B 1 161 ? -6.684 -17.125 8.336 1 98.62 161 PRO B O 1
ATOM 3404 N N . HIS B 1 162 ? -4.902 -16.344 7.176 1 98.75 162 HIS B N 1
ATOM 3405 C CA . HIS B 1 162 ? -5.758 -15.789 6.133 1 98.75 162 HIS B CA 1
ATOM 3406 C C . HIS B 1 162 ? -5.613 -16.562 4.828 1 98.75 162 HIS B C 1
ATOM 3408 O O . HIS B 1 162 ? -6.094 -16.125 3.781 1 98.75 162 HIS B O 1
ATOM 3414 N N . ILE B 1 163 ? -4.949 -17.703 4.812 1 98.81 163 ILE B N 1
ATOM 3415 C CA . ILE B 1 163 ? -4.723 -18.391 3.547 1 98.81 163 ILE B CA 1
ATOM 3416 C C . ILE B 1 163 ? -5.176 -19.844 3.66 1 98.81 163 ILE B C 1
ATOM 3418 O O . ILE B 1 163 ? -5.285 -20.375 4.766 1 98.81 163 ILE B O 1
ATOM 3422 N N . SER B 1 164 ? -5.418 -20.469 2.508 1 98.88 164 SER B N 1
ATOM 3423 C CA . SER B 1 164 ? -5.812 -21.859 2.408 1 98.88 164 SER B CA 1
ATOM 3424 C C . SER B 1 164 ? -4.66 -22.734 1.908 1 98.88 164 SER B C 1
ATOM 3426 O O . SER B 1 164 ? -4.531 -23.891 2.303 1 98.88 164 SER B O 1
ATOM 3428 N N . PHE B 1 165 ? -3.92 -22.234 1.024 1 98.94 165 PHE B N 1
ATOM 3429 C CA . PHE B 1 165 ? -2.781 -22.922 0.431 1 98.94 165 PHE B CA 1
ATOM 3430 C C . PHE B 1 165 ? -1.486 -22.172 0.71 1 98.94 165 PHE B C 1
ATOM 3432 O O . PHE B 1 165 ? -1.345 -21.016 0.327 1 98.94 165 PHE B O 1
ATOM 3439 N N . GLY B 1 166 ? -0.564 -22.766 1.393 1 98.94 166 GLY B N 1
ATOM 3440 C CA . GLY B 1 166 ? 0.74 -22.188 1.666 1 98.94 166 GLY B CA 1
ATOM 3441 C C . GLY B 1 166 ? 1.881 -22.938 1.012 1 98.94 166 GLY B C 1
ATOM 3442 O O . GLY B 1 166 ? 1.929 -24.172 1.064 1 98.94 166 GLY B O 1
ATOM 3443 N N . PHE B 1 167 ? 2.754 -22.25 0.391 1 98.94 167 PHE B N 1
ATOM 3444 C CA . PHE B 1 167 ? 3.904 -22.859 -0.27 1 98.94 167 PHE B CA 1
ATOM 3445 C C . PHE B 1 167 ? 5.207 -22.281 0.279 1 98.94 167 PHE B C 1
ATOM 3447 O O . PHE B 1 167 ? 5.336 -21.078 0.44 1 98.94 167 PHE B O 1
ATOM 3454 N N . PHE B 1 168 ? 6.176 -23.141 0.554 1 98.75 168 PHE B N 1
ATOM 3455 C CA . PHE B 1 168 ? 7.426 -22.797 1.22 1 98.75 168 PHE B CA 1
ATOM 3456 C C . PHE B 1 168 ? 8.617 -23.406 0.49 1 98.75 168 PHE B C 1
ATOM 3458 O O . PHE B 1 168 ? 8.602 -24.594 0.143 1 98.75 168 PHE B O 1
ATOM 3465 N N . SER B 1 169 ? 9.586 -22.531 0.262 1 97.12 169 SER B N 1
ATOM 3466 C CA . SER B 1 169 ? 10.852 -23.062 -0.227 1 97.12 169 SER B CA 1
ATOM 3467 C C . SER B 1 169 ? 11.688 -23.641 0.913 1 97.12 169 SER B C 1
ATOM 3469 O O . SER B 1 169 ? 12.141 -22.906 1.791 1 97.12 169 SER B O 1
ATOM 3471 N N . ALA B 1 170 ? 12.023 -24.953 0.826 1 96.81 170 ALA B N 1
ATOM 3472 C CA . ALA B 1 170 ? 12.68 -25.625 1.942 1 96.81 170 ALA B CA 1
ATOM 3473 C C . ALA B 1 170 ? 13.945 -26.344 1.481 1 96.81 170 ALA B C 1
ATOM 3475 O O . ALA B 1 170 ? 14.383 -27.312 2.111 1 96.81 170 ALA B O 1
ATOM 3476 N N . SER B 1 171 ? 14.469 -25.922 0.389 1 92.81 171 SER B N 1
ATOM 3477 C CA . SER B 1 171 ? 15.641 -26.594 -0.165 1 92.81 171 SER B CA 1
ATOM 3478 C C . SER B 1 171 ? 16.828 -26.5 0.777 1 92.81 171 SER B C 1
ATOM 3480 O O . SER B 1 171 ? 17.703 -27.375 0.792 1 92.81 171 SER B O 1
ATOM 3482 N N . ASP B 1 172 ? 16.891 -25.438 1.585 1 93.25 172 ASP B N 1
ATOM 3483 C CA . ASP B 1 172 ? 18.062 -25.172 2.416 1 93.25 172 ASP B CA 1
ATOM 3484 C C . ASP B 1 172 ? 17.859 -25.719 3.83 1 93.25 172 ASP B C 1
ATOM 3486 O O . ASP B 1 172 ? 18.75 -25.562 4.684 1 93.25 172 ASP B O 1
ATOM 3490 N N . LEU B 1 173 ? 16.797 -26.359 4.035 1 95.69 173 LEU B N 1
ATOM 3491 C CA . LEU B 1 173 ? 16.531 -26.922 5.359 1 95.69 173 LEU B CA 1
ATOM 3492 C C . LEU B 1 173 ? 17.031 -28.359 5.457 1 95.69 173 LEU B C 1
ATOM 3494 O O . LEU B 1 173 ? 16.812 -29.156 4.543 1 95.69 173 LEU B O 1
ATOM 3498 N N . SER B 1 174 ? 17.688 -28.625 6.539 1 96.62 174 SER B N 1
ATOM 3499 C CA . SER B 1 174 ? 17.938 -30.016 6.863 1 96.62 174 SER B CA 1
ATOM 3500 C C . SER B 1 174 ? 16.641 -30.766 7.172 1 96.62 174 SER B C 1
ATOM 3502 O O . SER B 1 174 ? 15.602 -30.141 7.359 1 96.62 174 SER B O 1
ATOM 3504 N N . GLU B 1 175 ? 16.812 -32.094 7.148 1 96.19 175 GLU B N 1
ATOM 3505 C CA . GLU B 1 175 ? 15.617 -32.875 7.461 1 96.19 175 GLU B CA 1
ATOM 3506 C C . GLU B 1 175 ? 15.055 -32.531 8.828 1 96.19 175 GLU B C 1
ATOM 3508 O O . GLU B 1 175 ? 13.844 -32.438 9.008 1 96.19 175 GLU B O 1
ATOM 3513 N N . GLU B 1 176 ? 15.93 -32.281 9.75 1 97.38 176 GLU B N 1
ATOM 3514 C CA . GLU B 1 176 ? 15.516 -31.906 11.094 1 97.38 176 GLU B CA 1
ATOM 3515 C C . GLU B 1 176 ? 14.852 -30.516 11.102 1 97.38 176 GLU B C 1
ATOM 3517 O O . GLU B 1 176 ? 13.82 -30.328 11.742 1 97.38 176 GLU B O 1
ATOM 3522 N N . GLN B 1 177 ? 15.445 -29.609 10.383 1 97.62 177 GLN B N 1
ATOM 3523 C CA . GLN B 1 177 ? 14.898 -28.266 10.289 1 97.62 177 GLN B CA 1
ATOM 3524 C C . GLN B 1 177 ? 13.539 -28.266 9.602 1 97.62 177 GLN B C 1
ATOM 3526 O O . GLN B 1 177 ? 12.648 -27.5 9.984 1 97.62 177 GLN B O 1
ATOM 3531 N N . LEU B 1 178 ? 13.461 -29.094 8.602 1 97.75 178 LEU B N 1
ATOM 3532 C CA . LEU B 1 178 ? 12.195 -29.219 7.879 1 97.75 178 LEU B CA 1
ATOM 3533 C C . LEU B 1 178 ? 11.094 -29.734 8.797 1 97.75 178 LEU B C 1
ATOM 3535 O O . LEU B 1 178 ? 9.984 -29.203 8.805 1 97.75 178 LEU B O 1
ATOM 3539 N N . GLU B 1 179 ? 11.398 -30.766 9.617 1 97.5 179 GLU B N 1
ATOM 3540 C CA . GLU B 1 179 ? 10.422 -31.312 10.539 1 97.5 179 GLU B CA 1
ATOM 3541 C C . GLU B 1 179 ? 9.969 -30.281 11.562 1 97.5 179 GLU B C 1
ATOM 3543 O O . GLU B 1 179 ? 8.781 -30.172 11.867 1 97.5 179 GLU B O 1
ATOM 3548 N N . ASP B 1 180 ? 10.914 -29.531 12.07 1 97.88 180 ASP B N 1
ATOM 3549 C CA . ASP B 1 180 ? 10.586 -28.469 13.016 1 97.88 180 ASP B CA 1
ATOM 3550 C C . ASP B 1 180 ? 9.688 -27.422 12.367 1 97.88 180 ASP B C 1
ATOM 3552 O O . ASP B 1 180 ? 8.75 -26.922 13 1 97.88 180 ASP B O 1
ATOM 3556 N N . PHE B 1 181 ? 10.016 -27.094 11.188 1 98.12 181 PHE B N 1
ATOM 3557 C CA . PHE B 1 181 ? 9.25 -26.062 10.477 1 98.12 181 PHE B CA 1
ATOM 3558 C C . PHE B 1 181 ? 7.844 -26.547 10.172 1 98.12 181 PHE B C 1
ATOM 3560 O O . PHE B 1 181 ? 6.879 -25.797 10.297 1 98.12 181 PHE B O 1
ATOM 3567 N N . ILE B 1 182 ? 7.711 -27.797 9.805 1 97.81 182 ILE B N 1
ATOM 3568 C CA . ILE B 1 182 ? 6.41 -28.406 9.531 1 97.81 182 ILE B CA 1
ATOM 3569 C C . ILE B 1 182 ? 5.52 -28.312 10.766 1 97.81 182 ILE B C 1
ATOM 3571 O O . ILE B 1 182 ? 4.34 -27.969 10.664 1 97.81 182 ILE B O 1
ATOM 3575 N N . THR B 1 183 ? 6.074 -28.578 11.898 1 97.25 183 THR B N 1
ATOM 3576 C CA . THR B 1 183 ? 5.336 -28.5 13.148 1 97.25 183 THR B CA 1
ATOM 3577 C C . THR B 1 183 ? 4.793 -27.094 13.383 1 97.25 183 THR B C 1
ATOM 3579 O O . THR B 1 183 ? 3.666 -26.938 13.859 1 97.25 183 THR B O 1
ATOM 3582 N N . LYS B 1 184 ? 5.598 -26.125 13.062 1 97.62 184 LYS B N 1
ATOM 3583 C CA . LYS B 1 184 ? 5.172 -24.734 13.203 1 97.62 184 LYS B CA 1
ATOM 3584 C C . LYS B 1 184 ? 4.023 -24.406 12.25 1 97.62 184 LYS B C 1
ATOM 3586 O O . LYS B 1 184 ? 3.082 -23.703 12.617 1 97.62 184 LYS B O 1
ATOM 3591 N N . VAL B 1 185 ? 4.078 -24.922 11.023 1 98.12 185 VAL B N 1
ATOM 3592 C CA . VAL B 1 185 ? 3.08 -24.641 10 1 98.12 185 VAL B CA 1
ATOM 3593 C C . VAL B 1 185 ? 1.774 -25.359 10.328 1 98.12 185 VAL B C 1
ATOM 3595 O O . VAL B 1 185 ? 0.688 -24.828 10.086 1 98.12 185 VAL B O 1
ATOM 3598 N N . GLU B 1 186 ? 1.865 -26.531 10.898 1 96.94 186 GLU B N 1
ATOM 3599 C CA . GLU B 1 186 ? 0.707 -27.375 11.188 1 96.94 186 GLU B CA 1
ATOM 3600 C C . GLU B 1 186 ? -0.203 -26.734 12.227 1 96.94 186 GLU B C 1
ATOM 3602 O O . GLU B 1 186 ? -1.363 -27.125 12.375 1 96.94 186 GLU B O 1
ATOM 3607 N N . LYS B 1 187 ? 0.288 -25.75 12.93 1 96.19 187 LYS B N 1
ATOM 3608 C CA . LYS B 1 187 ? -0.513 -25.031 13.914 1 96.19 187 LYS B CA 1
ATOM 3609 C C . LYS B 1 187 ? -1.619 -24.219 13.242 1 96.19 187 LYS B C 1
ATOM 3611 O O . LYS B 1 187 ? -2.578 -23.797 13.891 1 96.19 187 LYS B O 1
ATOM 3616 N N . TYR B 1 188 ? -1.423 -24.016 11.984 1 97.62 188 TYR B N 1
ATOM 3617 C CA . TYR B 1 188 ? -2.395 -23.219 11.25 1 97.62 188 TYR B CA 1
ATOM 3618 C C . TYR B 1 188 ? -3.334 -24.109 10.445 1 97.62 188 TYR B C 1
ATOM 3620 O O . TYR B 1 188 ? -3.004 -25.266 10.141 1 97.62 188 TYR B O 1
ATOM 3628 N N . ASP B 1 189 ? -4.516 -23.641 10.156 1 95.69 189 ASP B N 1
ATOM 3629 C CA . ASP B 1 189 ? -5.543 -24.422 9.477 1 95.69 189 ASP B CA 1
ATOM 3630 C C . ASP B 1 189 ? -5.457 -24.25 7.961 1 95.69 189 ASP B C 1
ATOM 3632 O O . ASP B 1 189 ? -6.414 -23.797 7.328 1 95.69 189 ASP B O 1
ATOM 3636 N N . LEU B 1 190 ? -4.355 -24.703 7.379 1 98.5 190 LEU B N 1
ATOM 3637 C CA . LEU B 1 190 ? -4.199 -24.688 5.93 1 98.5 190 LEU B CA 1
ATOM 3638 C C . LEU B 1 190 ? -4.805 -25.938 5.305 1 98.5 190 LEU B C 1
ATOM 3640 O O . LEU B 1 190 ? -4.695 -27.031 5.863 1 98.5 190 LEU B O 1
ATOM 3644 N N . GLU B 1 191 ? -5.465 -25.766 4.227 1 98.62 191 GLU B N 1
ATOM 3645 C CA . GLU B 1 191 ? -5.934 -26.922 3.471 1 98.62 191 GLU B CA 1
ATOM 3646 C C . GLU B 1 191 ? -4.762 -27.734 2.914 1 98.62 191 GLU B C 1
ATOM 3648 O O . GLU B 1 191 ? -4.77 -28.953 2.967 1 98.62 191 GLU B O 1
ATOM 3653 N N . VAL B 1 192 ? -3.799 -27.047 2.35 1 98.81 192 VAL B N 1
ATOM 3654 C CA . VAL B 1 192 ? -2.58 -27.672 1.836 1 98.81 192 VAL B CA 1
ATOM 3655 C C . VAL B 1 192 ? -1.369 -26.828 2.221 1 98.81 192 VAL B C 1
ATOM 3657 O O . VAL B 1 192 ? -1.413 -25.594 2.141 1 98.81 192 VAL B O 1
ATOM 3660 N N . ALA B 1 193 ? -0.358 -27.438 2.68 1 98.88 193 ALA B N 1
ATOM 3661 C CA . ALA B 1 193 ? 0.967 -26.844 2.828 1 98.88 193 ALA B CA 1
ATOM 3662 C C . ALA B 1 193 ? 1.998 -27.578 1.978 1 98.88 193 ALA B C 1
ATOM 3664 O O . ALA B 1 193 ? 2.156 -28.797 2.098 1 98.88 193 ALA B O 1
ATOM 3665 N N . GLY B 1 194 ? 2.59 -26.875 1.1 1 98.81 194 GLY B N 1
ATOM 3666 C CA . GLY B 1 194 ? 3.584 -27.484 0.228 1 98.81 194 GLY B CA 1
ATOM 3667 C C . GLY B 1 194 ? 4.992 -26.984 0.498 1 98.81 194 GLY B C 1
ATOM 3668 O O . GLY B 1 194 ? 5.219 -25.781 0.63 1 98.81 194 GLY B O 1
ATOM 3669 N N . PHE B 1 195 ? 5.918 -27.891 0.556 1 98.62 195 PHE B N 1
ATOM 3670 C CA . PHE B 1 195 ? 7.336 -27.609 0.75 1 98.62 195 PHE B CA 1
ATOM 3671 C C . PHE B 1 195 ? 8.148 -28.109 -0.443 1 98.62 195 PHE B C 1
ATOM 3673 O O . PHE B 1 195 ? 8.336 -29.312 -0.628 1 98.62 195 PHE B O 1
ATOM 3680 N N . THR B 1 196 ? 8.555 -27.172 -1.244 1 97.5 196 THR B N 1
ATOM 3681 C CA . THR B 1 196 ? 9.406 -27.531 -2.369 1 97.5 196 THR B CA 1
ATOM 3682 C C . THR B 1 196 ? 10.875 -27.562 -1.942 1 97.5 196 THR B C 1
ATOM 3684 O O . THR B 1 196 ? 11.305 -26.766 -1.108 1 97.5 196 THR B O 1
ATOM 3687 N N . ARG B 1 197 ? 11.672 -28.469 -2.576 1 94.94 197 ARG B N 1
ATOM 3688 C CA . ARG B 1 197 ? 13.008 -28.719 -2.045 1 94.94 197 ARG B CA 1
ATOM 3689 C C . ARG B 1 197 ? 14.031 -28.859 -3.172 1 94.94 197 ARG B C 1
ATOM 3691 O O . ARG B 1 197 ? 14.977 -29.641 -3.061 1 94.94 197 ARG B O 1
ATOM 3698 N N . GLY B 1 198 ? 13.844 -28.219 -4.266 1 89.94 198 GLY B N 1
ATOM 3699 C CA . GLY B 1 198 ? 14.789 -28.281 -5.371 1 89.94 198 GLY B CA 1
ATOM 3700 C C . GLY B 1 198 ? 14.898 -29.672 -5.977 1 89.94 198 GLY B C 1
ATOM 3701 O O . GLY B 1 198 ? 13.914 -30.203 -6.508 1 89.94 198 GLY B O 1
ATOM 3702 N N . SER B 1 199 ? 16.109 -30.281 -5.855 1 89.69 199 SER B N 1
ATOM 3703 C CA . SER B 1 199 ? 16.344 -31.594 -6.441 1 89.69 199 SER B CA 1
ATOM 3704 C C . SER B 1 199 ? 15.875 -32.719 -5.52 1 89.69 199 SER B C 1
ATOM 3706 O O . SER B 1 199 ? 15.875 -33.875 -5.902 1 89.69 199 SER B O 1
ATOM 3708 N N . LYS B 1 200 ? 15.422 -32.375 -4.316 1 94.88 200 LYS B N 1
ATOM 3709 C CA . LYS B 1 200 ? 14.844 -33.344 -3.389 1 94.88 200 LYS B CA 1
ATOM 3710 C C . LYS B 1 200 ? 13.336 -33.438 -3.574 1 94.88 200 LYS B C 1
ATOM 3712 O O . LYS B 1 200 ? 12.711 -32.562 -4.164 1 94.88 200 LYS B O 1
ATOM 3717 N N . PRO B 1 201 ? 12.805 -34.531 -3.123 1 97.56 201 PRO B N 1
ATOM 3718 C CA . PRO B 1 201 ? 11.352 -34.656 -3.24 1 97.56 201 PRO B CA 1
ATOM 3719 C C . PRO B 1 201 ? 10.594 -33.562 -2.51 1 97.56 201 PRO B C 1
ATOM 3721 O O . PRO B 1 201 ? 10.922 -33.219 -1.366 1 97.56 201 PRO B O 1
ATOM 3724 N N . ALA B 1 202 ? 9.609 -32.969 -3.193 1 98.31 202 ALA B N 1
ATOM 3725 C CA . ALA B 1 202 ? 8.703 -32.031 -2.521 1 98.31 202 ALA B CA 1
ATOM 3726 C C . ALA B 1 202 ? 7.844 -32.75 -1.491 1 98.31 202 ALA B C 1
ATOM 3728 O O . ALA B 1 202 ? 7.535 -33.938 -1.646 1 98.31 202 ALA B O 1
ATOM 3729 N N . LEU B 1 203 ? 7.496 -32.062 -0.46 1 98.62 203 LEU B N 1
ATOM 3730 C CA . LEU B 1 203 ? 6.637 -32.594 0.59 1 98.62 203 LEU B CA 1
ATOM 3731 C C . LEU B 1 203 ? 5.375 -31.734 0.744 1 98.62 203 LEU B C 1
ATOM 3733 O O . LEU B 1 203 ? 5.453 -30.516 0.916 1 98.62 203 LEU B O 1
ATOM 3737 N N . PHE B 1 204 ? 4.207 -32.344 0.624 1 98.88 204 PHE B N 1
ATOM 3738 C CA . PHE B 1 204 ? 2.932 -31.656 0.782 1 98.88 204 PHE B CA 1
ATOM 3739 C C . PHE B 1 204 ? 2.121 -32.281 1.915 1 98.88 204 PHE B C 1
ATOM 3741 O O . PHE B 1 204 ? 2.088 -33.5 2.068 1 98.88 204 PHE B O 1
ATOM 3748 N N . LEU B 1 205 ? 1.607 -31.438 2.732 1 98.75 205 LEU B N 1
ATOM 3749 C CA . LEU B 1 205 ? 0.657 -31.844 3.764 1 98.75 205 LEU B CA 1
ATOM 3750 C C . LEU B 1 205 ? -0.778 -31.609 3.299 1 98.75 205 LEU B C 1
ATOM 3752 O O . LEU B 1 205 ? -1.131 -30.516 2.871 1 98.75 205 LEU B O 1
ATOM 3756 N N . TYR B 1 206 ? -1.629 -32.594 3.375 1 98.5 206 TYR B N 1
ATOM 3757 C CA . TYR B 1 206 ? -3.039 -32.562 3.002 1 98.5 206 TYR B CA 1
ATOM 3758 C C . TYR B 1 206 ? -3.859 -33.531 3.826 1 98.5 206 TYR B C 1
ATOM 3760 O O . TYR B 1 206 ? -3.547 -34.719 3.875 1 98.5 206 TYR B O 1
ATOM 3768 N N . LYS B 1 207 ? -4.824 -33.062 4.52 1 96.5 207 LYS B N 1
ATOM 3769 C CA . LYS B 1 207 ? -5.711 -33.875 5.348 1 96.5 207 LYS B CA 1
ATOM 3770 C C . LYS B 1 207 ? -4.918 -34.688 6.352 1 96.5 207 LYS B C 1
ATOM 3772 O O . LYS B 1 207 ? -5.184 -35.875 6.523 1 96.5 207 LYS B O 1
ATOM 3777 N N . GLY B 1 208 ? -3.914 -34.031 6.844 1 94.5 208 GLY B N 1
ATOM 3778 C CA . GLY B 1 208 ? -3.152 -34.656 7.918 1 94.5 208 GLY B CA 1
ATOM 3779 C C . GLY B 1 208 ? -2.148 -35.656 7.422 1 94.5 208 GLY B C 1
ATOM 3780 O O . GLY B 1 208 ? -1.444 -36.281 8.219 1 94.5 208 GLY B O 1
ATOM 3781 N N . GLU B 1 209 ? -2.041 -35.844 6.105 1 97.56 209 GLU B N 1
ATOM 3782 C CA . GLU B 1 209 ? -1.119 -36.812 5.52 1 97.56 209 GLU B CA 1
ATOM 3783 C C . GLU B 1 209 ? 0.005 -36.125 4.758 1 97.56 209 GLU B C 1
ATOM 3785 O O . GLU B 1 209 ? -0.163 -35 4.293 1 97.56 209 GLU B O 1
ATOM 3790 N N . ARG B 1 210 ? 1.083 -36.844 4.664 1 98.12 210 ARG B N 1
ATOM 3791 C CA . ARG B 1 210 ? 2.244 -36.344 3.926 1 98.12 210 ARG B CA 1
ATOM 3792 C C . ARG B 1 210 ? 2.344 -37 2.557 1 98.12 210 ARG B C 1
ATOM 3794 O O . ARG B 1 210 ? 2.174 -38.219 2.438 1 98.12 210 ARG B O 1
ATOM 3801 N N . TYR B 1 211 ? 2.496 -36.25 1.573 1 98.69 211 TYR B N 1
ATOM 3802 C CA . TYR B 1 211 ? 2.697 -36.719 0.206 1 98.69 211 TYR B CA 1
ATOM 3803 C C . TYR B 1 211 ? 4.043 -36.25 -0.337 1 98.69 211 TYR B C 1
ATOM 3805 O O . TYR B 1 211 ? 4.379 -35.062 -0.254 1 98.69 211 TYR B O 1
ATOM 3813 N N . TYR B 1 212 ? 4.781 -37.188 -0.844 1 98.31 212 TYR B N 1
ATOM 3814 C CA . TYR B 1 212 ? 6.086 -36.906 -1.427 1 98.31 212 TYR B CA 1
ATOM 3815 C C . TYR B 1 212 ? 6.035 -36.969 -2.947 1 98.31 212 TYR B C 1
ATOM 3817 O O . TYR B 1 212 ? 5.383 -37.875 -3.504 1 98.31 212 TYR B O 1
ATOM 3825 N N . GLN B 1 213 ? 6.676 -36.094 -3.576 1 98.5 213 GLN B N 1
ATOM 3826 C CA . GLN B 1 213 ? 6.742 -36.062 -5.031 1 98.5 213 GLN B CA 1
ATOM 3827 C C . GLN B 1 213 ? 8.18 -35.906 -5.516 1 98.5 213 GLN B C 1
ATOM 3829 O O . GLN B 1 213 ? 8.797 -34.844 -5.332 1 98.5 213 GLN B O 1
ATOM 3834 N N . GLU B 1 214 ? 8.711 -36.938 -6.152 1 97.81 214 GLU B N 1
ATOM 3835 C CA . GLU B 1 214 ? 10.039 -36.875 -6.746 1 97.81 214 GLU B CA 1
ATOM 3836 C C . GLU B 1 214 ? 10.086 -35.906 -7.926 1 97.81 214 GLU B C 1
ATOM 3838 O O . GLU B 1 214 ? 9.117 -35.812 -8.68 1 97.81 214 GLU B O 1
ATOM 3843 N N . PRO B 1 215 ? 11.234 -35.219 -8.008 1 95.69 215 PRO B N 1
ATOM 3844 C CA . PRO B 1 215 ? 11.375 -34.438 -9.227 1 95.69 215 PRO B CA 1
ATOM 3845 C C . PRO B 1 215 ? 11.336 -35.281 -10.5 1 95.69 215 PRO B C 1
ATOM 3847 O O . PRO B 1 215 ? 11.742 -36.438 -10.484 1 95.69 215 PRO B O 1
ATOM 3850 N N . VAL B 1 216 ? 10.773 -34.688 -11.508 1 96.69 216 VAL B N 1
ATOM 3851 C CA . VAL B 1 216 ? 10.82 -35.344 -12.82 1 96.69 216 VAL B CA 1
ATOM 3852 C C . VAL B 1 216 ? 12.109 -34.938 -13.539 1 96.69 216 VAL B C 1
ATOM 3854 O O . VAL B 1 216 ? 12.422 -33.75 -13.672 1 96.69 216 VAL B O 1
ATOM 3857 N N . GLU B 1 217 ? 12.82 -35.906 -13.969 1 94.56 217 GLU B N 1
ATOM 3858 C CA . GLU B 1 217 ? 14.102 -35.656 -14.617 1 94.56 217 GLU B CA 1
ATOM 3859 C C . GLU B 1 217 ? 13.914 -34.875 -15.93 1 94.56 217 GLU B C 1
ATOM 3861 O O . GLU B 1 217 ? 12.977 -35.156 -16.672 1 94.56 217 GLU B O 1
ATOM 3866 N N . THR B 1 218 ? 14.781 -33.906 -16.094 1 94.88 218 THR B N 1
ATOM 3867 C CA . THR B 1 218 ? 14.766 -33.156 -17.328 1 94.88 218 THR B CA 1
ATOM 3868 C C . THR B 1 218 ? 16.141 -32.531 -17.594 1 94.88 218 THR B C 1
ATOM 3870 O O . THR B 1 218 ? 17.047 -32.656 -16.766 1 94.88 218 THR B O 1
ATOM 3873 N N . ASN B 1 219 ? 16.375 -32.031 -18.812 1 93.88 219 ASN B N 1
ATOM 3874 C CA . ASN B 1 219 ? 17.562 -31.25 -19.125 1 93.88 219 ASN B CA 1
ATOM 3875 C C . ASN B 1 219 ? 17.438 -29.828 -18.609 1 93.88 219 ASN B C 1
ATOM 3877 O O . ASN B 1 219 ? 16.75 -29 -19.219 1 93.88 219 ASN B O 1
ATOM 3881 N N . VAL B 1 220 ? 18.141 -29.516 -17.578 1 92.31 220 VAL B N 1
ATOM 3882 C CA . VAL B 1 220 ? 17.984 -28.219 -16.906 1 92.31 220 VAL B CA 1
ATOM 3883 C C . VAL B 1 220 ? 18.766 -27.141 -17.656 1 92.31 220 VAL B C 1
ATOM 3885 O O . VAL B 1 220 ? 19.984 -27.25 -17.812 1 92.31 220 VAL B O 1
ATOM 3888 N N . VAL B 1 221 ? 18.109 -26.172 -18.141 1 91.44 221 VAL B N 1
ATOM 3889 C CA . VAL B 1 221 ? 18.688 -24.984 -18.75 1 91.44 221 VAL B CA 1
ATOM 3890 C C . VAL B 1 221 ? 18.672 -23.828 -17.75 1 91.44 221 VAL B C 1
ATOM 3892 O O . VAL B 1 221 ? 19.672 -23.125 -17.594 1 91.44 221 VAL B O 1
ATOM 3895 N N . ASP B 1 222 ? 17.594 -23.656 -17.094 1 91.75 222 ASP B N 1
ATOM 3896 C CA . ASP B 1 222 ? 17.359 -22.594 -16.109 1 91.75 222 ASP B CA 1
ATOM 3897 C C . ASP B 1 222 ? 16.281 -23.016 -15.109 1 91.75 222 ASP B C 1
ATOM 3899 O O . ASP B 1 222 ? 15.281 -23.625 -15.484 1 91.75 222 ASP B O 1
ATOM 3903 N N . THR B 1 223 ? 16.484 -22.719 -13.82 1 91.38 223 THR B N 1
ATOM 3904 C CA . THR B 1 223 ? 15.508 -23.141 -12.828 1 91.38 223 THR B CA 1
ATOM 3905 C C . THR B 1 223 ? 14.578 -22 -12.445 1 91.38 223 THR B C 1
ATOM 3907 O O . THR B 1 223 ? 13.703 -22.156 -11.594 1 91.38 223 THR B O 1
ATOM 3910 N N . MET B 1 224 ? 14.812 -20.781 -13.062 1 92.69 224 MET B N 1
ATOM 3911 C CA . MET B 1 224 ? 13.93 -19.656 -12.805 1 92.69 224 MET B CA 1
ATOM 3912 C C . MET B 1 224 ? 12.477 -20.016 -13.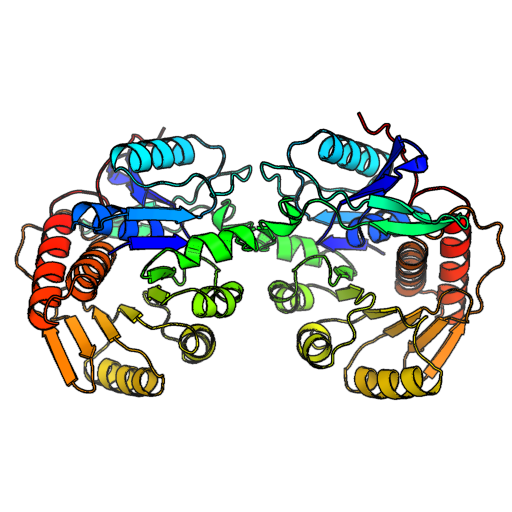086 1 92.69 224 MET B C 1
ATOM 3914 O O . MET B 1 224 ? 12.164 -20.547 -14.164 1 92.69 224 MET B O 1
ATOM 3918 N N . GLY B 1 225 ? 11.656 -19.844 -12.125 1 94 225 GLY B N 1
ATOM 3919 C CA . GLY B 1 225 ? 10.227 -20.047 -12.32 1 94 225 GLY B CA 1
ATOM 3920 C C . GLY B 1 225 ? 9.797 -21.484 -12.07 1 94 225 GLY B C 1
ATOM 3921 O O . GLY B 1 225 ? 8.602 -21.797 -12.109 1 94 225 GLY B O 1
ATOM 3922 N N . ALA B 1 226 ? 10.758 -22.406 -11.766 1 95.5 226 ALA B N 1
ATOM 3923 C CA . ALA B 1 226 ? 10.422 -23.812 -11.562 1 95.5 226 ALA B CA 1
ATOM 3924 C C . ALA B 1 226 ? 9.453 -23.984 -10.391 1 95.5 226 ALA B C 1
ATOM 3926 O O . ALA B 1 226 ? 8.461 -24.703 -10.5 1 95.5 226 ALA B O 1
ATOM 3927 N N . GLY B 1 227 ? 9.766 -23.297 -9.273 1 97 227 GLY B N 1
ATOM 3928 C CA . GLY B 1 227 ? 8.859 -23.328 -8.141 1 97 227 GLY B CA 1
ATOM 3929 C C . GLY B 1 227 ? 7.492 -22.766 -8.453 1 97 227 GLY B C 1
ATOM 3930 O O . GLY B 1 227 ? 6.473 -23.328 -8.047 1 97 227 GLY B O 1
ATOM 3931 N N . ASP B 1 228 ? 7.469 -21.672 -9.18 1 98.31 228 ASP B N 1
ATOM 3932 C CA . ASP B 1 228 ? 6.207 -21.031 -9.555 1 98.31 228 ASP B CA 1
ATOM 3933 C C . ASP B 1 228 ? 5.363 -21.953 -10.438 1 98.31 228 ASP B C 1
ATOM 3935 O O . ASP B 1 228 ? 4.145 -22.031 -10.266 1 98.31 228 ASP B O 1
ATOM 3939 N N . SER B 1 229 ? 6.031 -22.594 -11.406 1 98.38 229 SER B N 1
ATOM 3940 C CA . SER B 1 229 ? 5.301 -23.5 -12.289 1 98.38 229 SER B CA 1
ATOM 3941 C C . SER B 1 229 ? 4.816 -24.734 -11.539 1 98.38 229 SER B C 1
ATOM 3943 O O . SER B 1 229 ? 3.756 -25.281 -11.844 1 98.38 229 SER B O 1
ATOM 3945 N N . PHE B 1 230 ? 5.602 -25.188 -10.555 1 98.69 230 PHE B N 1
ATOM 3946 C CA . PHE B 1 230 ? 5.152 -26.281 -9.695 1 98.69 230 PHE B CA 1
ATOM 3947 C C . PHE B 1 230 ? 3.869 -25.906 -8.961 1 98.69 230 PHE B C 1
ATOM 3949 O O . PHE B 1 230 ? 2.883 -26.641 -9.008 1 98.69 230 PHE B O 1
ATOM 3956 N N . ILE B 1 231 ? 3.875 -24.734 -8.328 1 98.88 231 ILE B N 1
ATOM 3957 C CA . ILE B 1 231 ? 2.711 -24.234 -7.605 1 98.88 231 ILE B CA 1
ATOM 3958 C C . ILE B 1 231 ? 1.519 -24.125 -8.555 1 98.88 231 ILE B C 1
ATOM 3960 O O . ILE B 1 231 ? 0.422 -24.594 -8.234 1 98.88 231 ILE B O 1
ATOM 3964 N N . ALA B 1 232 ? 1.75 -23.578 -9.711 1 98.94 232 ALA B N 1
ATOM 3965 C CA . ALA B 1 232 ? 0.694 -23.375 -10.703 1 98.94 232 ALA B CA 1
ATOM 3966 C C . ALA B 1 232 ? 0.098 -24.703 -11.148 1 98.94 232 ALA B C 1
ATOM 3968 O O . ALA B 1 232 ? -1.124 -24.859 -11.203 1 98.94 232 ALA B O 1
ATOM 3969 N N . GLY B 1 233 ? 0.969 -25.656 -11.523 1 98.88 233 GLY B N 1
ATOM 3970 C CA . GLY B 1 233 ? 0.503 -26.984 -11.93 1 98.88 233 GLY B CA 1
ATOM 3971 C C . GLY B 1 233 ? -0.298 -27.688 -10.852 1 98.88 233 GLY B C 1
ATOM 3972 O O . GLY B 1 233 ? -1.354 -28.25 -11.125 1 98.88 233 GLY B O 1
ATOM 3973 N N . PHE B 1 234 ? 0.183 -27.594 -9.617 1 98.94 234 PHE B N 1
ATOM 3974 C CA . PHE B 1 234 ? -0.514 -28.234 -8.508 1 98.94 234 PHE B CA 1
A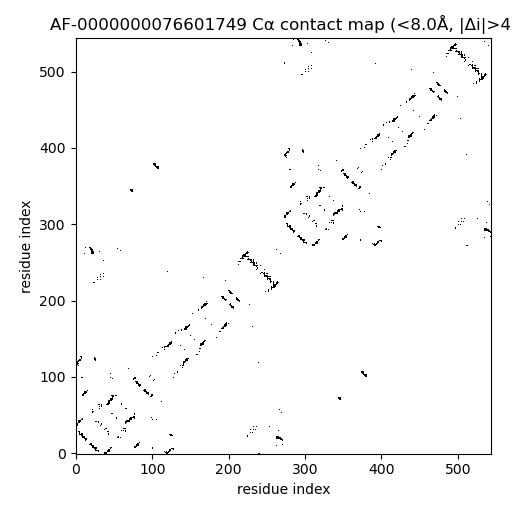TOM 3975 C C . PHE B 1 234 ? -1.9 -27.625 -8.312 1 98.94 234 PHE B C 1
ATOM 3977 O O . PHE B 1 234 ? -2.898 -28.344 -8.281 1 98.94 234 PHE B O 1
ATOM 3984 N N . LEU B 1 235 ? -1.927 -26.25 -8.211 1 98.94 235 LEU B N 1
ATOM 3985 C CA . LEU B 1 235 ? -3.197 -25.578 -7.969 1 98.94 235 LEU B CA 1
ATOM 3986 C C . LEU B 1 235 ? -4.203 -25.906 -9.062 1 98.94 235 LEU B C 1
ATOM 3988 O O . LEU B 1 235 ? -5.367 -26.203 -8.773 1 98.94 235 LEU B O 1
ATOM 3992 N N . THR B 1 236 ? -3.756 -25.859 -10.305 1 98.88 236 THR B N 1
ATOM 3993 C CA . THR B 1 236 ? -4.648 -26.109 -11.438 1 98.88 236 THR B CA 1
ATOM 3994 C C . THR B 1 236 ? -5.219 -27.516 -11.383 1 98.88 236 THR B C 1
ATOM 3996 O O . THR B 1 236 ? -6.434 -27.703 -11.438 1 98.88 236 THR B O 1
ATOM 3999 N N . ALA B 1 237 ? -4.352 -28.531 -11.242 1 98.81 237 ALA B N 1
ATOM 4000 C CA . ALA B 1 237 ? -4.797 -29.922 -11.219 1 98.81 237 ALA B CA 1
ATOM 4001 C C . ALA B 1 237 ? -5.652 -30.203 -9.992 1 98.81 237 ALA B C 1
ATOM 4003 O O . ALA B 1 237 ? -6.73 -30.781 -10.102 1 98.81 237 ALA B O 1
ATOM 4004 N N . PHE B 1 238 ? -5.23 -29.75 -8.836 1 98.81 238 PHE B N 1
ATOM 4005 C CA . PHE B 1 238 ? -5.887 -30.031 -7.57 1 98.81 238 PHE B CA 1
ATOM 4006 C C . PHE B 1 238 ? -7.281 -29.406 -7.531 1 98.81 238 PHE B C 1
ATOM 4008 O O . PHE B 1 238 ? -8.25 -30.078 -7.168 1 98.81 238 PHE B O 1
ATOM 4015 N N . LEU B 1 239 ? -7.398 -28.188 -7.961 1 98.62 239 LEU B N 1
ATOM 4016 C CA . LEU B 1 239 ? -8.664 -27.469 -7.871 1 98.62 239 LEU B CA 1
ATOM 4017 C C . LEU B 1 239 ? -9.594 -27.859 -9.016 1 98.62 239 LEU B C 1
ATOM 4019 O O . LEU B 1 239 ? -10.797 -27.594 -8.961 1 98.62 239 LEU B O 1
ATOM 4023 N N . ASN B 1 240 ? -9.016 -28.484 -9.992 1 98 240 ASN B N 1
ATOM 4024 C CA . ASN B 1 240 ? -9.852 -29.078 -11.031 1 98 240 ASN B CA 1
ATOM 4025 C C . ASN B 1 240 ? -10.32 -30.484 -10.648 1 98 240 ASN B C 1
ATOM 4027 O O . ASN B 1 240 ? -10.961 -31.172 -11.445 1 98 240 ASN B O 1
ATOM 4031 N N . GLY B 1 241 ? -9.891 -31 -9.547 1 97.75 241 GLY B N 1
ATOM 4032 C CA . GLY B 1 241 ? -10.516 -32.188 -9 1 97.75 241 GLY B CA 1
ATOM 4033 C C . GLY B 1 241 ? -9.609 -33.406 -9.023 1 97.75 241 GLY B C 1
ATOM 4034 O O . GLY B 1 241 ? -10.016 -34.5 -8.633 1 97.75 241 GLY B O 1
ATOM 4035 N N . GLU B 1 242 ? -8.422 -33.25 -9.398 1 98.25 242 GLU B N 1
ATOM 4036 C CA . GLU B 1 242 ? -7.504 -34.375 -9.406 1 98.25 242 GLU B CA 1
ATOM 4037 C C . GLU B 1 242 ? -7.113 -34.781 -7.992 1 98.25 242 GLU B C 1
ATOM 4039 O O . GLU B 1 242 ? -7.105 -33.969 -7.078 1 98.25 242 GLU B O 1
ATOM 4044 N N . GLU B 1 243 ? -6.793 -36.062 -7.875 1 98.25 243 GLU B N 1
ATOM 4045 C CA . GLU B 1 243 ? -6.254 -36.531 -6.605 1 98.25 243 GLU B CA 1
ATOM 4046 C C . GLU B 1 243 ? -4.891 -35.906 -6.32 1 98.25 243 GLU B C 1
ATOM 4048 O O . GLU B 1 243 ? -4.137 -35.594 -7.246 1 98.25 243 GLU B O 1
ATOM 4053 N N . ILE B 1 244 ? -4.602 -35.781 -5.098 1 98.31 244 ILE B N 1
ATOM 4054 C CA . ILE B 1 244 ? -3.428 -35.031 -4.676 1 98.31 244 ILE B CA 1
ATOM 4055 C C . ILE B 1 244 ? -2.172 -35.625 -5.301 1 98.31 244 ILE B C 1
ATOM 4057 O O . ILE B 1 244 ? -1.274 -34.906 -5.734 1 98.31 244 ILE B O 1
ATOM 4061 N N . LYS B 1 245 ? -2.098 -36.938 -5.406 1 98.38 245 LYS B N 1
ATOM 4062 C CA . LYS B 1 245 ? -0.921 -37.562 -5.984 1 98.38 245 LYS B CA 1
ATOM 4063 C C . LYS B 1 245 ? -0.77 -37.219 -7.461 1 98.38 245 LYS B C 1
ATOM 4065 O O . LYS B 1 245 ? 0.339 -36.938 -7.93 1 98.38 245 LYS B O 1
ATOM 4070 N N . ASP B 1 246 ? -1.884 -37.25 -8.133 1 98.62 246 ASP B N 1
ATOM 4071 C CA . ASP B 1 246 ? -1.867 -36.906 -9.555 1 98.62 246 ASP B CA 1
ATOM 4072 C C . ASP B 1 246 ? -1.541 -35.406 -9.75 1 98.62 246 ASP B C 1
ATOM 4074 O O . ASP B 1 246 ? -0.816 -35.062 -10.672 1 98.62 246 ASP B O 1
ATOM 4078 N N . ALA B 1 247 ? -2.096 -34.594 -8.867 1 98.81 247 ALA B N 1
ATOM 4079 C CA . ALA B 1 247 ? -1.821 -33.156 -8.93 1 98.81 247 ALA B CA 1
ATOM 4080 C C . ALA B 1 247 ? -0.339 -32.875 -8.703 1 98.81 247 ALA B C 1
ATOM 4082 O O . ALA B 1 247 ? 0.25 -32.031 -9.391 1 98.81 247 ALA B O 1
ATOM 4083 N N . LEU B 1 248 ? 0.246 -33.562 -7.785 1 98.88 248 LEU B N 1
ATOM 4084 C CA . LEU B 1 248 ? 1.662 -33.406 -7.48 1 98.88 248 LEU B CA 1
ATOM 4085 C C . LEU B 1 248 ? 2.533 -33.875 -8.641 1 98.88 248 LEU B C 1
ATOM 4087 O O . LEU B 1 248 ? 3.521 -33.219 -8.984 1 98.88 248 LEU B O 1
ATOM 4091 N N . HIS B 1 249 ? 2.15 -34.938 -9.234 1 98.75 249 HIS B N 1
ATOM 4092 C CA . HIS B 1 249 ? 2.898 -35.438 -10.391 1 98.75 249 HIS B CA 1
ATOM 4093 C C . HIS B 1 249 ? 2.822 -34.438 -11.547 1 98.75 249 HIS B C 1
ATOM 4095 O O . HIS B 1 249 ? 3.834 -34.156 -12.195 1 98.75 249 HIS B O 1
ATOM 4101 N N . PHE B 1 250 ? 1.633 -34 -11.789 1 98.75 250 PHE B N 1
ATOM 4102 C CA . PHE B 1 250 ? 1.44 -33 -12.836 1 98.75 250 PHE B CA 1
ATOM 4103 C C . PHE B 1 250 ? 2.273 -31.766 -12.555 1 98.75 250 PHE B C 1
ATOM 4105 O O . PHE B 1 250 ? 2.902 -31.219 -13.469 1 98.75 250 PHE B O 1
ATOM 4112 N N . ALA B 1 251 ? 2.289 -31.328 -11.289 1 98.81 251 ALA B N 1
ATOM 4113 C CA . ALA B 1 251 ? 3.08 -30.172 -10.875 1 98.81 251 ALA B CA 1
ATOM 4114 C C . ALA B 1 251 ? 4.559 -30.375 -11.188 1 98.81 251 ALA B C 1
ATOM 4116 O O . ALA B 1 251 ? 5.223 -29.484 -11.711 1 98.81 251 ALA B O 1
ATOM 4117 N N . ALA B 1 252 ? 5.055 -31.531 -10.875 1 98.5 252 ALA B N 1
ATOM 4118 C CA . ALA B 1 252 ? 6.457 -31.859 -11.125 1 98.5 252 ALA B CA 1
ATOM 4119 C C . ALA B 1 252 ? 6.766 -31.844 -12.617 1 98.5 252 ALA B C 1
ATOM 4121 O O . ALA B 1 252 ? 7.84 -31.406 -13.031 1 98.5 252 ALA B O 1
ATOM 4122 N N . GLU B 1 253 ? 5.863 -32.344 -13.414 1 98.5 253 GLU B N 1
ATOM 4123 C CA . GLU B 1 253 ? 6.031 -32.344 -14.867 1 98.5 253 GLU B CA 1
ATOM 4124 C C . GLU B 1 253 ? 6.109 -30.906 -15.398 1 98.5 253 GLU B C 1
ATOM 4126 O O . GLU B 1 253 ? 6.961 -30.594 -16.234 1 98.5 253 GLU B O 1
ATOM 4131 N N . ARG B 1 254 ? 5.234 -30.062 -14.938 1 98.19 254 ARG B N 1
ATOM 4132 C CA . ARG B 1 254 ? 5.234 -28.656 -15.367 1 98.19 254 ARG B CA 1
ATOM 4133 C C . ARG B 1 254 ? 6.531 -27.969 -14.969 1 98.19 254 ARG B C 1
ATOM 4135 O O . ARG B 1 254 ? 7.094 -27.188 -15.742 1 98.19 254 ARG B O 1
ATOM 4142 N N . ALA B 1 255 ? 6.969 -28.203 -13.727 1 97.62 255 ALA B N 1
ATOM 4143 C CA . ALA B 1 255 ? 8.219 -27.609 -13.266 1 97.62 255 ALA B CA 1
ATOM 4144 C C . ALA B 1 255 ? 9.398 -28.078 -14.125 1 97.62 255 ALA B C 1
ATOM 4146 O O . ALA B 1 255 ? 10.273 -27.281 -14.461 1 97.62 255 ALA B O 1
ATOM 4147 N N . SER B 1 256 ? 9.391 -29.375 -14.438 1 97.12 256 SER B N 1
ATOM 4148 C CA . SER B 1 256 ? 10.453 -29.922 -15.273 1 97.12 256 SER B CA 1
ATOM 4149 C C . SER B 1 256 ? 10.477 -29.266 -16.641 1 97.12 256 SER B C 1
ATOM 4151 O O . SER B 1 256 ? 11.547 -29 -17.203 1 97.12 256 SER B O 1
ATOM 4153 N N . GLU B 1 257 ? 9.359 -29.031 -17.203 1 97.25 257 GLU B N 1
ATOM 4154 C CA . GLU B 1 257 ? 9.258 -28.344 -18.484 1 97.25 257 GLU B CA 1
ATOM 4155 C C . GLU B 1 257 ? 9.82 -26.922 -18.391 1 97.25 257 GLU B C 1
ATOM 4157 O O . GLU B 1 257 ? 10.516 -26.469 -19.297 1 97.25 257 GLU B O 1
ATOM 4162 N N . THR B 1 258 ? 9.484 -26.172 -17.328 1 96.38 258 THR B N 1
ATOM 4163 C CA . THR B 1 258 ? 9.945 -24.812 -17.125 1 96.38 258 THR B CA 1
ATOM 4164 C C . THR B 1 258 ? 11.469 -24.766 -17.062 1 96.38 258 THR B C 1
ATOM 4166 O O . THR B 1 258 ? 12.078 -23.781 -17.5 1 96.38 258 THR B O 1
ATOM 4169 N N . CYS B 1 259 ? 12.078 -25.828 -16.594 1 95.5 259 CYS B N 1
ATOM 4170 C CA . CYS B 1 259 ? 13.531 -25.875 -16.438 1 95.5 259 CYS B CA 1
ATOM 4171 C C . CYS B 1 259 ? 14.227 -26 -17.781 1 95.5 259 CYS B C 1
ATOM 4173 O O . CYS B 1 259 ? 15.445 -25.844 -17.875 1 95.5 259 CYS B O 1
ATOM 4175 N N . THR B 1 260 ? 13.484 -26.234 -18.859 1 95.94 260 THR B N 1
ATOM 4176 C CA . THR B 1 260 ? 14.094 -26.562 -20.141 1 95.94 260 THR B CA 1
ATOM 4177 C C . THR B 1 260 ? 14.32 -25.297 -20.969 1 95.94 260 THR B C 1
ATOM 4179 O O . THR B 1 260 ? 14.82 -25.375 -22.094 1 95.94 260 THR B O 1
ATOM 4182 N N . PHE B 1 261 ? 13.977 -24.141 -20.531 1 94.81 261 PHE B N 1
ATOM 4183 C CA . PHE B 1 261 ? 14.211 -22.875 -21.234 1 94.81 261 PHE B CA 1
ATOM 4184 C C . PHE B 1 261 ? 14.586 -21.766 -20.266 1 94.81 261 PHE B C 1
ATOM 4186 O O . PHE B 1 261 ? 14.492 -21.938 -19.047 1 94.81 261 PHE B O 1
ATOM 4193 N N . TYR B 1 262 ? 14.992 -20.609 -20.812 1 93.69 262 TYR B N 1
ATOM 4194 C CA . TYR B 1 262 ? 15.438 -19.5 -20 1 93.69 262 TYR B CA 1
ATOM 4195 C C . TYR B 1 262 ? 14.258 -18.672 -19.5 1 93.69 262 TYR B C 1
ATOM 4197 O O . TYR B 1 262 ? 13.305 -18.438 -20.25 1 93.69 262 TYR B O 1
ATOM 4205 N N . GLY B 1 263 ? 14.438 -18.219 -18.328 1 93.56 263 GLY B N 1
ATOM 4206 C CA . GLY B 1 263 ? 13.398 -17.391 -17.75 1 93.56 263 GLY B CA 1
ATOM 4207 C C . GLY B 1 263 ? 12.242 -18.188 -17.172 1 93.56 263 GLY B C 1
ATOM 4208 O O . GLY B 1 263 ? 12.273 -19.422 -17.188 1 93.56 263 GLY B O 1
ATOM 4209 N N . GLY B 1 264 ? 11.211 -17.578 -16.672 1 92.81 264 GLY B N 1
ATOM 4210 C CA . GLY B 1 264 ? 10.086 -18.266 -16.031 1 92.81 264 GLY B CA 1
ATOM 4211 C C . GLY B 1 264 ? 9.117 -18.859 -17.031 1 92.81 264 GLY B C 1
ATOM 4212 O O . GLY B 1 264 ? 8.57 -19.938 -16.812 1 92.81 264 GLY B O 1
ATOM 4213 N N . TRP B 1 265 ? 8.922 -18.188 -18.188 1 96.25 265 TRP B N 1
ATOM 4214 C CA . TRP B 1 265 ? 7.961 -18.688 -19.172 1 96.25 265 TRP B CA 1
ATOM 4215 C C . TRP B 1 265 ? 8.219 -18.078 -20.547 1 96.25 265 TRP B C 1
ATOM 4217 O O . TRP B 1 265 ? 7.305 -17.984 -21.375 1 96.25 265 TRP B O 1
ATOM 4227 N N . GLY B 1 266 ? 9.5 -17.609 -20.734 1 96.56 266 GLY B N 1
ATOM 4228 C CA . GLY B 1 266 ? 9.93 -17.188 -22.062 1 96.56 266 GLY B CA 1
ATOM 4229 C C . GLY B 1 266 ? 9.75 -15.703 -22.297 1 96.56 266 GLY B C 1
ATOM 4230 O O . GLY B 1 266 ? 9.961 -14.891 -21.391 1 96.56 266 GLY B O 1
ATOM 4231 N N . TYR B 1 267 ? 9.695 -15.234 -23.656 1 97.88 267 TYR B N 1
ATOM 4232 C CA . TYR B 1 267 ? 9.508 -13.867 -24.141 1 97.88 267 TYR B CA 1
ATOM 4233 C C . TYR B 1 267 ? 10.734 -13.008 -23.812 1 97.88 267 TYR B C 1
ATOM 4235 O O . TYR B 1 267 ? 10.617 -11.969 -23.172 1 97.88 267 TYR B O 1
ATOM 4243 N N . PRO B 1 268 ? 11.836 -13.438 -24.312 1 98.12 268 PRO B N 1
ATOM 4244 C CA . PRO B 1 268 ? 13.047 -12.648 -24.078 1 98.12 268 PRO B CA 1
ATOM 4245 C C . PRO B 1 268 ? 13.047 -11.32 -24.844 1 98.12 268 PRO B C 1
ATOM 4247 O O . PRO B 1 268 ? 12.445 -11.219 -25.906 1 98.12 268 PRO B O 1
ATOM 4250 N N . LYS B 1 269 ? 13.625 -10.344 -24.234 1 98.06 269 LYS B N 1
ATOM 4251 C CA . LYS B 1 269 ? 13.898 -9.062 -24.875 1 98.06 269 LYS B CA 1
ATOM 4252 C C . LYS B 1 269 ? 15.305 -8.57 -24.547 1 98.06 269 LYS B C 1
ATOM 4254 O O . LYS B 1 269 ? 15.828 -8.852 -23.469 1 98.06 269 LYS B O 1
ATOM 4259 N N . GLU B 1 270 ? 15.93 -7.855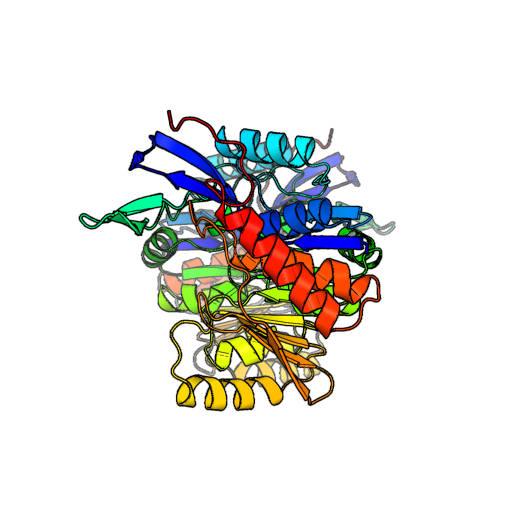 -25.438 1 97.38 270 GLU B N 1
ATOM 4260 C CA . GLU B 1 270 ? 17.266 -7.324 -25.234 1 97.38 270 GLU B CA 1
ATOM 4261 C C . GLU B 1 270 ? 17.266 -6.188 -24.219 1 97.38 270 GLU B C 1
ATOM 4263 O O . GLU B 1 270 ? 16.344 -5.367 -24.203 1 97.38 270 GLU B O 1
ATOM 4268 N N . ILE B 1 271 ? 18.281 -6.273 -23.375 1 93.5 271 ILE B N 1
ATOM 4269 C CA . ILE B 1 271 ? 18.484 -5.152 -22.453 1 93.5 271 ILE B CA 1
ATOM 4270 C C . ILE B 1 271 ? 19.078 -3.973 -23.219 1 93.5 271 ILE B C 1
ATOM 4272 O O . ILE B 1 271 ? 20.109 -4.109 -23.875 1 93.5 271 ILE B O 1
ATOM 4276 N N . GLU B 1 272 ? 18.547 -2.916 -23.469 1 79.69 272 GLU B N 1
ATOM 4277 C CA . GLU B 1 272 ? 19.125 -1.776 -24.172 1 79.69 272 GLU B CA 1
ATOM 4278 C C . GLU B 1 272 ? 20.031 -0.967 -23.266 1 79.69 272 GLU B C 1
ATOM 4280 O O . GLU B 1 272 ? 19.828 -0.924 -22.047 1 79.69 272 GLU B O 1
#

Sequence (544 aa):
MKIIAIGDNVVDCYLDQGKYYPGGNCVNVLVNCKRSGAEETSYIGNFATDDKAQHLKYALTEEGVAFDRTRVVEGISGQPKVNLTEDGDRVFVGGPKNTVQHKVKIKLLAEELEYVRQFDVCHSSCYSSLEEELPLIAEQTKVSFDFSTRLEEAYLEKVCPHISFGFFSASDLSEEQLEDFITKVEKYDLEVAGFTRGSKPALFLYKGERYYQEPVETNVVDTMGAGDSFIAGFLTAFLNGEEIKDALHFAAERASETCTFYGGWGYPKEIEMKIIAIGDNVVDCYLDQGKYYPGGNCVNVLVNCKRSGAEETSYIGNFATDDKAQHLKYALTEEGVAFDRTRVVEGISGQPKVNLTEDGDRVFVGGPKNTVQHKVKIKLLAEELEYVRQFDVCHSSCYSSLEEELPLIAEQTKVSFDFSTRLEEAYLEKVCPHISFGFFSASDLSEEQLEDFITKVEKYDLEVAGFTRGSKPALFLYKGERYYQEPVETNVVDTMGAGDSFIAGFLTAFLNGEEIKDALHFAAERASETCTFYGGWGYPKEIE

Organism: NCBI:txid33932

InterPro domains:
  IPR002173 Carbohydrate/purine kinase, PfkB, conserved site [PS00584] (222-235)
  IPR011611 Carbohydrate kinase PfkB [PF00294] (14-262)
  IPR029056 Ribokinase-like [G3DSA:3.40.1190.20] (1-269)
  IPR029056 Ribokinase-like [SSF53613] (1-265)
  IPR052700 Carbohydrate kinase PfkB-like [PTHR43320] (19-265)

Solvent-accessible surface area (backbone atoms only — not comparable to full-atom values): 27032 Å² total; per-residue (Å²): 71,32,39,33,22,48,26,36,54,29,30,43,30,32,60,84,75,43,28,27,15,43,29,34,66,28,45,36,22,45,55,34,16,44,76,58,60,31,74,40,44,38,39,34,36,68,36,24,69,36,71,65,32,52,52,41,50,50,52,33,53,76,63,64,41,45,51,90,73,39,44,42,28,65,48,37,50,35,42,42,27,33,36,64,42,96,86,64,44,80,38,81,38,84,44,75,70,80,15,39,75,42,42,38,29,74,33,81,38,72,69,51,49,58,54,50,40,75,25,64,30,36,33,32,40,71,80,24,66,44,70,88,50,34,60,65,47,39,75,43,28,44,21,33,36,37,36,46,78,66,75,49,65,72,56,46,67,68,46,46,86,36,32,32,31,41,35,35,53,43,58,89,45,48,74,68,52,44,54,55,49,50,58,62,55,63,75,42,84,50,59,32,41,35,34,42,24,76,89,41,55,25,41,31,40,46,88,92,38,80,45,76,37,66,62,46,90,64,72,77,68,24,65,45,42,18,68,34,21,23,51,14,22,25,52,32,34,38,68,60,65,42,54,67,69,59,9,44,51,47,5,28,49,42,16,31,58,28,13,54,38,63,38,41,82,36,74,73,41,73,60,128,70,32,40,33,22,48,26,35,55,30,30,43,28,30,60,85,74,44,29,27,16,43,30,33,66,29,46,37,22,46,56,34,17,43,76,58,61,31,74,40,46,38,39,34,36,68,34,23,70,36,71,67,30,52,51,41,53,51,51,33,5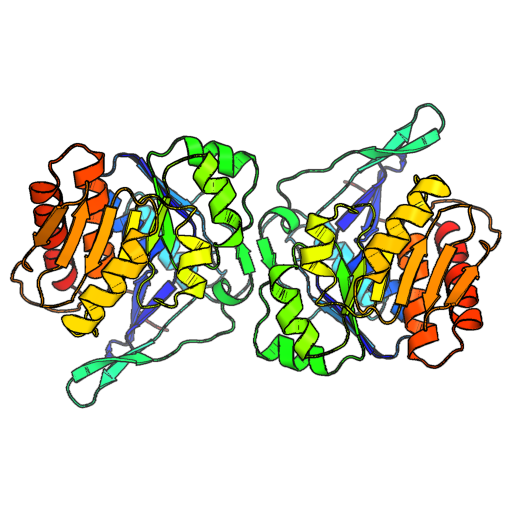3,76,66,64,44,43,52,89,74,38,43,41,28,64,48,36,51,34,42,42,28,34,38,62,42,97,86,64,45,79,40,81,39,84,44,75,68,82,16,37,73,42,42,39,28,74,34,83,39,72,69,51,50,56,54,50,40,77,25,64,30,37,33,32,39,72,80,25,64,44,70,88,50,33,60,65,48,40,75,40,26,45,22,34,37,36,36,47,78,66,76,50,65,72,56,46,67,68,47,46,86,36,32,32,32,41,34,35,53,42,58,88,44,49,74,67,53,44,53,56,50,48,58,62,55,63,75,44,84,49,61,33,41,36,33,41,24,76,89,40,55,26,42,32,40,46,88,92,39,80,45,78,38,67,61,46,87,64,70,76,68,25,64,45,41,19,68,34,21,24,52,15,22,25,52,31,34,37,67,59,65,43,53,66,69,58,7,44,51,48,5,30,49,42,15,30,56,28,12,54,37,63,38,40,82,38,74,73,42,74,61,127

Nearest PDB structures (foldseek):
  1rk2-assembly2_C  TM=8.464E-01  e=2.096E-18  Escherichia coli
  4xck-assembly1_A  TM=8.315E-01  e=2.358E-18  Vibrio cholerae O395
  1vm7-assembly1_B  TM=8.025E-01  e=2.501E-18  Thermotoga maritima MSB8
  3iq0-assembly1_B  TM=7.876E-01  e=2.358E-18  Escherichia coli O6
  2qhp-assembly1_A  TM=7.994E-01  e=2.481E-17  Bacteroides thetaiotaomicron VPI-5482

pLDDT: mean 96.66, std 4.58, range [69.12, 99.0]

Secondary structure (DSSP, 8-state):
-EEEEEE--EEEEETTTTEEEEE-HHHHHHHHHHHTT-SEEEEEEEE-SSHHHHHHHHHHHHTT-B-TT-EEBSS--B--EEEE-TTS-EEEE---S-SHHHHEEE---HHHHHHHTTSSEEEEETTS--GGGHHHHHTTSEEEEEEET---HHHHHHHGGG-SEEEEE-TT--HHHHHHHHHHHTTS--SEEEEEETTEEEEEEETTEEEEEPPPP---S--TTHHHHHHHHHHHHHHTT--HHHHHHHHHHHHHHHTTSSTTT---EE--/-EEEEEE--EEEEETTTTEEEEE-HHHHHHHHHHHTT-SEEEEEEEE-SSHHHHHHHHHHHHHT-B-TT-EEBSS--B--EEEE-TTS-EEEE---S-SHHHHEEE---HHHHHHHTTSSEEEEETTS--GGGHHHHHTTSEEEEEEET---HHHHHHHGGG-SEEEEE-TT--HHHHHHHHHHHTTS--SEEEEEETTEEEEEEETTEEEEEPPPP---S--TTHHHHHHHHHHHHHHTT--HHHHHHHHHHHHHHHTTSSTTT---EE--

Foldseek 3Di:
DAEEEEFAKAWEAEPVVLKIHIDDLRLLLQLLLLVLPHPAYEYEEEAEPDPRSVLNVVVCVVSPYHYPNYHYDYFAGHYWYWYADPVRDIDIDGDDCPGPQNVDADDDDPVVLVVLLVGQEYEYEPSGPCLVCLQSNLVRHAYAYEDEAVQDLVVCVSHQQRHQEYEYECQPPDPVRVVVSVVSSVVGNHQKYWYDHVQAWIWMDHPNDIDTHGADDADFPDQAQLSSSLVSQLCSCVVVPHDNNVSNHSSNVRSRVCRPDPHSNDSMDRND/DAEEEEFAKAWEAEPVVLKIHTDDLRLLLQLLLLVLPHPAYEYEEEAEPDVRSVLNVVVCVVSPYHYPNYHYDYFAGHYWYWYADPVGDIDIDGDDCPGPQNVDADDDDPVVLVVLLVGQEYEYEPSGPCLVCLQSNLVRHAYAYEDEAVQDLVVCVSHQQRHQEYEYECQPPDPVRVVVSVVSSVVGNHQKYWYDHVQAWIWMDHPNDIDTHGADDADFPDQAQLSSSLVSQLCSCVVVPHDNNVSNHSSNVRSRVCRVDPHSNDSMDRND

Radius of gyration: 26.29 Å; Cα contacts (8 Å, |Δi|>4): 1255; chains: 2; bounding box: 64×73×58 Å